Protein 7YA7 (pdb70)

Solvent-accessible surface area: 21452 Å² total; per-residue (Å²): 106,59,134,131,28,38,154,39,0,38,96,20,49,148,97,32,66,141,47,14,86,14,79,76,0,30,65,96,0,68,87,6,18,82,92,155,81,59,82,2,64,0,18,118,13,69,0,84,66,16,11,76,10,0,51,62,0,40,27,0,15,0,67,94,7,61,0,45,109,19,27,128,20,6,91,116,0,85,19,2,27,0,13,102,12,63,0,86,51,19,28,87,22,16,164,40,0,60,21,1,3,0,0,37,11,79,0,79,118,12,31,188,21,15,126,80,0,30,17,0,22,0,40,68,10,96,0,105,76,12,25,137,18,9,70,74,0,46,4,0,10,0,22,27,12,119,0,69,54,15,16,96,23,16,109,126,0,8,2,3,17,0,6,76,7,111,0,110,135,15,34,110,10,23,145,27,1,21,34,0,19,0,48,70,6,72,0,65,67,19,11,120,6,1,27,152,4,35,84,31,6,35,0,29,2,34,54,19,78,26,44,42,122,8,39,158,55,8,79,139,75,34,108,21,144,126,49,76,6,0,191,18,92,99,172,45,62,136,41,0,29,77,20,57,148,111,29,56,144,57,10,72,17,78,46,0,33,42,35,0,24,5,1,36,51,43,103,23,39,57,3,22,0,7,81,7,65,0,97,65,17,12,71,7,0,51,21,0,38,31,0,15,0,51,81,7,76,0,59,108,18,24,117,20,9,92,92,0,93,28,1,39,0,26,97,4,61,0,78,49,19,25,89,21,16,120,55,0,67,50,1,9,0,0,41,12,71,0,76,90,11,25,183,23,12,100,72,0,29,36,0,77,0,46,68,13,76,0,88,72,15,25,140,9,8,82,65,0,82,19,0,25,0,27,26,8,126,0,89,54,13,23,95,20,18,113,103,0,67,0,0,16,0,6,76,3,111,0,123,148,12,32,110,11,19,147,41,2,58,86,0,30,0,50,72,5,69,0,65,83,49,12,121,9,7,115,140,4,32,127,123,0,55,0,32,6,54,55,12,75,26,46,39,126,24,127,192,120,126,31,16,123,68,110

Secondary structure (DSSP, 8-state):
-HHHHHHHHHHHHTSS-TTS-HHHHHHHHHHHHHTT-SEEE-TTS--S---SPPTT-SEEE--SS--S--PPPPTT--EEE--SS--S--PPPPTT--EEE--SS--SSPPPPPTT--EEE--SS--S--PPPPTT--EEE-TTS--S--PPPPTT--EEE--SS----PPPPPTT--EEE--SS--SS--GGGGGS-TT-EEE-TTS---HHHHHHHHHHHTSTT--S-EEE-/-HHHHHHHHHHT--TTS-HHHHHHHHHHHHHHT-SEEE-TTS--S---PPPTT-SEEE--SS--SS--PPPTT--EEE--SS--S---PPPTT--EEE--SS--SSPPPPPTT--EEE--SS--S--PPPPTT--EEE--SS--S---PPPTT--EEE--SS----PPPPPTT--EEE--SS--SS--GGGGGS-TT-EEE-TTS---HHHHH----EE-

Sequence (454 aa):
CNEFYLKTWSEWEKNGTPGEQRNIAFNRLKICLQNQEAELNLSELDLKTLPDLPPQITTLEIRKNLLTHLPDLPPMLKVIHAQFNQLESLPALPETLEELNAGDNKIKELPFLPENLTHLRVHNNRLHILPLLPPELKLLVVSGNRLDSIPPFPDKLEGLALANNFIEQLPELPFSMNRAVLMNNNLTTLPESVLRLAQNAFVNVAGNPLSGHTMRTLQQITTGPDYSGPRIFFFYLKTWSEWEKNGTPGEQRNIAFNRLKICLQNQEAELNLSELDLKTLPDLPPQITTLEIRKNLLTHLPDLPPMLKVIHAQFNQLESLPALPETLEELNAGDNKIKELPFLPENLTHLRVHNNRLHILPLLPPELKLLVVSGNRLDSIPPFPDKLEGLALANNFIEQLPELPFSMNRAVLMNNNLTTLPESVLRLAQNAFVNVAGNPLSGHTMRTSGPRIF

Organism: Shigella flexneri (NCBI:txid623)

Radius of gyration: 28.4 Å; Cα contacts (8 Å, |Δi|>4): 1185; chains: 2; bounding box: 48×97×49 Å

GO terms:
  GO:0061630 ubiquitin protein ligase activity (F, IDA)
  GO:0090729 toxin activity (F, IDA)
  GO:0085034 symbiont-mediated suppression of host NF-kappaB cascade (P, IDA)

InterPro domains:
  IPR001611 Leucine-rich repeat [PS51450] (132-153)
  IPR001611 Leucine-rich repeat [PS51450] (192-213)
  IPR029487 Novel E3 ligase domain [PF14496] (293-502)
  IPR029487 Novel E3 ligase domain [PS52053] (284-575)
  IPR032674 LRR-containing bacterial E3 ligase, N-terminal [PF12468] (7-63)
  IPR032675 Leucine-rich repeat domain superfamily [G3DSA:3.80.10.10] (35-275)
  IPR051071 Leucine-rich repeat-containing bacterial E3 ubiquitin ligases [PTHR47114] (41-514)

Foldseek 3Di:
DLVVVLVQLVVVLPPDDPQQQSVVQSVQQSCCLVVVHQEGAPDPRQDAADDDHRQRHQEYHHDQHAYQEHDDDRQQHAYYAHANYAHAAYDDDHLNYAEDAHAHYAYAAYDADHQRHAYDAHAQYAYQAYHDDHANHAYDHHAHYAYQDYHDDHAQHQEEAHEHYAHAADDADHQNHQEHHAEQYAYQAYDPNQQVHAAAGHAEHYNYNHDPVRVVVVCVQVVDPPRGGYDHHD/DVLVQLVVVLVVDDPQFQSVVQSVQQVCCQVVVPAEGACDPRQDAADTDHRQRHQEYHHDQHAYQEYDDDRQNHAYYAHANYAHAEYDDDHQNYAEYAHAHYAHAAYDADHQNYAYDHHAQYAHAEYHDDHQNHAYDHHANYAYQDYDADHAQHAEAAHHPYAHAADHADHQNHQEAHHAQYAYQAYDPNQFVHAQNGEHEHHNYNHDPVRVVPPGYHYD

B-factor: mean 18.65, std 9.43, range [5.43, 67.53]

Structure (mmCIF, N/CA/C/O backbone):
data_7YA7
#
_entry.id   7YA7
#
_cell.length_a   33.467
_cell.length_b   68.039
_cell.length_c   100.260
_cell.angle_alpha   90.00
_cell.angle_beta   100.72
_cell.angle_gamma   90.00
#
_symmetry.space_group_name_H-M   'P 1 21 1'
#
loop_
_entity.id
_entity.type
_entity.pdbx_description
1 polymer 'RING-type E3 ubiquitin transferase'
2 water water
#
loop_
_atom_site.group_PDB
_atom_site.id
_atom_site.type_symbol
_atom_site.label_atom_id
_atom_site.label_alt_id
_atom_site.label_comp_id
_atom_site.label_asym_id
_atom_site.label_entity_id
_atom_site.label_seq_id
_atom_site.pdbx_PDB_ins_code
_atom_site.Cartn_x
_atom_site.Cartn_y
_atom_site.Cartn_z
_atom_site.occupancy
_atom_site.B_iso_or_equiv
_atom_site.auth_seq_id
_atom_site.auth_comp_id
_atom_site.auth_asym_id
_atom_site.auth_atom_id
_atom_site.pdbx_PDB_model_num
ATOM 1 N N . CYS A 1 6 ? 9.359 -31.472 32.080 1.00 30.00 44 CYS A N 1
ATOM 2 C CA . CYS A 1 6 ? 8.933 -30.048 32.126 1.00 27.70 44 CYS A CA 1
ATOM 3 C C . CYS A 1 6 ? 7.960 -29.695 30.996 1.00 27.13 44 CYS A C 1
ATOM 4 O O . CYS A 1 6 ? 6.929 -29.041 31.211 1.00 26.72 44 CYS A O 1
ATOM 7 N N . ASN A 1 7 ? 8.301 -30.059 29.773 1.00 29.39 45 ASN A N 1
ATOM 8 C CA . ASN A 1 7 ? 7.440 -29.708 28.686 1.00 29.41 45 ASN A CA 1
ATOM 9 C C . ASN A 1 7 ? 6.118 -30.404 28.858 1.00 32.07 45 ASN A C 1
ATOM 10 O O . ASN A 1 7 ? 5.078 -29.762 28.626 1.00 29.71 45 ASN A O 1
ATOM 15 N N . GLU A 1 8 ? 6.093 -31.686 29.267 1.00 29.96 46 GLU A N 1
ATOM 16 C CA . GLU A 1 8 ? 4.813 -32.352 29.400 1.00 26.76 46 GLU A CA 1
ATOM 17 C C . GLU A 1 8 ? 3.923 -31.745 30.445 1.00 22.83 46 GLU A C 1
ATOM 18 O O . GLU A 1 8 ? 2.709 -31.658 30.253 1.00 22.79 46 GLU A O 1
ATOM 24 N N . PHE A 1 9 ? 4.490 -31.363 31.569 1.00 22.40 47 PHE A N 1
ATOM 25 C CA . PHE A 1 9 ? 3.710 -30.744 32.614 1.00 21.85 47 PHE A CA 1
ATOM 26 C C . PHE A 1 9 ? 2.994 -29.445 32.136 1.00 19.04 47 PHE A C 1
ATOM 27 O O . PHE A 1 9 ? 1.848 -29.243 32.379 1.00 17.25 47 PHE A O 1
ATOM 35 N N . TYR A 1 10 ? 3.771 -28.572 31.549 1.00 19.87 48 TYR A N 1
ATOM 36 C CA . TYR A 1 10 ? 3.181 -27.309 31.037 1.00 19.13 48 TYR A CA 1
ATOM 37 C C . TYR A 1 10 ? 2.204 -27.606 29.929 1.00 20.43 48 TYR A C 1
ATOM 38 O O . TYR A 1 10 ? 1.084 -27.031 29.831 1.00 16.75 48 TYR A O 1
ATOM 47 N N . LEU A 1 11 ? 2.553 -28.504 29.014 1.00 20.56 49 LEU A N 1
ATOM 48 C CA . LEU A 1 11 ? 1.694 -28.732 27.856 1.00 20.43 49 LEU A CA 1
ATOM 49 C C . LEU A 1 11 ? 0.319 -29.303 28.328 1.00 18.96 49 LEU A C 1
ATOM 50 O O . LEU A 1 11 ? -0.718 -28.931 27.753 1.00 20.33 49 LEU A O 1
ATOM 55 N N . LYS A 1 12 ? 0.234 -30.156 29.350 1.00 18.10 50 LYS A N 1
ATOM 56 C CA . LYS A 1 12 ? -0.987 -30.695 29.867 1.00 18.23 50 LYS A CA 1
ATOM 57 C C . LYS A 1 12 ? -1.895 -29.575 30.379 1.00 17.34 50 LYS A C 1
ATOM 58 O O . LYS A 1 12 ? -3.072 -29.502 29.961 1.00 20.18 50 LYS A O 1
ATOM 64 N N . THR A 1 13 ? -1.348 -28.724 31.247 1.00 17.44 51 THR A N 1
ATOM 65 C CA . THR A 1 13 ? -2.205 -27.652 31.851 1.00 18.52 51 THR A CA 1
ATOM 66 C C . THR A 1 13 ? -2.616 -26.613 30.745 1.00 14.96 51 THR A C 1
ATOM 67 O O . THR A 1 13 ? -3.749 -26.171 30.708 1.00 15.62 51 THR A O 1
ATOM 71 N N . TRP A 1 14 ? -1.723 -26.346 29.816 1.00 14.49 52 TRP A N 1
ATOM 72 C CA . TRP A 1 14 ? -2.077 -25.442 28.725 1.00 12.54 52 TRP A CA 1
ATOM 73 C C . TRP A 1 14 ? -3.135 -25.961 27.825 1.00 13.60 52 TRP A C 1
ATOM 74 O O . TRP A 1 14 ? -3.969 -25.228 27.299 1.00 14.03 52 TRP A O 1
ATOM 85 N N . SER A 1 15 ? -3.126 -27.284 27.584 1.00 16.48 53 SER A N 1
ATOM 86 C CA . SER A 1 15 ? -4.109 -27.966 26.778 1.00 16.51 53 SER A CA 1
ATOM 87 C C . SER A 1 15 ? -5.482 -27.895 27.361 1.00 15.96 53 SER A C 1
ATOM 88 O O . SER A 1 15 ? -6.508 -27.717 26.610 1.00 18.44 53 SER A O 1
ATOM 91 N N . GLU A 1 16 ? -5.555 -28.099 28.692 1.00 16.98 54 GLU A N 1
ATOM 92 C CA . GLU A 1 16 ? -6.790 -27.956 29.397 1.00 17.74 54 GLU A CA 1
ATOM 93 C C . GLU A 1 16 ? -7.312 -26.514 29.344 1.00 16.11 54 GLU A C 1
ATOM 94 O O . GLU A 1 16 ? -8.478 -26.242 29.002 1.00 16.84 54 GLU A O 1
ATOM 100 N N . TRP A 1 17 ? -6.421 -25.571 29.585 1.00 14.60 55 TRP A N 1
ATOM 101 C CA . TRP A 1 17 ? -6.803 -24.121 29.653 1.00 12.67 55 TRP A CA 1
ATOM 102 C C . TRP A 1 17 ? -7.324 -23.679 28.292 1.00 14.00 55 TRP A C 1
ATOM 103 O O . TRP A 1 17 ? -8.290 -22.944 28.185 1.00 14.10 55 TRP A O 1
ATOM 114 N N . GLU A 1 18 ? -6.732 -24.193 27.195 1.00 13.94 56 GLU A N 1
ATOM 115 C CA . GLU A 1 18 ? -7.076 -23.906 25.823 1.00 15.91 56 GLU A CA 1
ATOM 116 C C . GLU A 1 18 ? -8.532 -24.155 25.461 1.00 18.04 56 GLU A C 1
ATOM 117 O O . GLU A 1 18 ? -9.091 -23.474 24.578 1.00 17.85 56 GLU A O 1
ATOM 123 N N . LYS A 1 19 ? -9.090 -25.145 26.149 1.00 19.61 57 LYS A N 1
ATOM 124 C CA . LYS A 1 19 ? -10.484 -25.575 25.896 1.00 23.54 57 LYS A CA 1
ATOM 125 C C . LYS A 1 19 ? -11.533 -24.753 26.654 1.00 22.62 57 LYS A C 1
ATOM 126 O O . LYS A 1 19 ? -12.731 -24.854 26.339 1.00 25.78 57 LYS A O 1
ATOM 132 N N . ASN A 1 20 ? -11.147 -23.919 27.613 1.00 21.82 58 ASN A N 1
ATOM 133 C CA . ASN A 1 20 ? -12.065 -23.383 28.591 1.00 19.50 58 ASN A CA 1
ATOM 134 C C . ASN A 1 20 ? -12.417 -21.903 28.386 1.00 18.15 58 ASN A C 1
ATOM 135 O O . ASN A 1 20 ? -12.841 -21.295 29.317 1.00 22.53 58 ASN A O 1
ATOM 140 N N . GLY A 1 21 ? -12.157 -21.302 27.240 1.00 18.57 59 GLY A N 1
ATOM 141 C CA . GLY A 1 21 ? -12.523 -19.860 27.060 1.00 17.61 59 GLY A CA 1
ATOM 142 C C . GLY A 1 21 ? -13.840 -19.635 26.236 1.00 15.48 59 GLY A C 1
ATOM 143 O O . GLY A 1 21 ? -14.480 -20.607 25.716 1.00 20.90 59 GLY A O 1
ATOM 144 N N . THR A 1 22 ? -14.268 -18.416 26.164 1.00 13.86 60 THR A N 1
ATOM 145 C CA . THR A 1 22 ? -15.385 -17.967 25.355 1.00 14.41 60 THR A CA 1
ATOM 146 C C . THR A 1 22 ? -14.836 -17.895 23.911 1.00 15.05 60 THR A C 1
ATOM 147 O O . THR A 1 22 ? -13.557 -17.758 23.683 1.00 13.54 60 THR A O 1
ATOM 151 N N . PRO A 1 23 ? -15.682 -17.875 22.868 1.00 13.85 61 PRO A N 1
ATOM 152 C CA . PRO A 1 23 ? -15.264 -17.909 21.495 1.00 15.91 61 PRO A CA 1
ATOM 153 C C . PRO A 1 23 ? -14.228 -16.924 20.976 1.00 17.24 61 PRO A C 1
ATOM 154 O O . PRO A 1 23 ? -13.429 -17.275 20.150 1.00 18.99 61 PRO A O 1
ATOM 158 N N . GLY A 1 24 ? -14.317 -15.710 21.426 1.00 14.01 62 GLY A N 1
ATOM 159 C CA . GLY A 1 24 ? -13.432 -14.606 21.084 1.00 15.20 62 GLY A CA 1
ATOM 160 C C . GLY A 1 24 ? -12.031 -14.608 21.715 1.00 13.05 62 GLY A C 1
ATOM 161 O O . GLY A 1 24 ? -11.212 -13.798 21.314 1.00 15.43 62 GLY A O 1
ATOM 162 N N . GLU A 1 25 ? -11.842 -15.446 22.731 1.00 10.84 63 GLU A N 1
ATOM 163 C CA . GLU A 1 25 ? -10.548 -15.493 23.362 1.00 10.37 63 GLU A CA 1
ATOM 164 C C . GLU A 1 25 ? -9.707 -16.380 22.401 1.00 11.94 63 GLU A C 1
ATOM 165 O O . GLU A 1 25 ? -10.034 -17.551 22.108 1.00 11.70 63 GLU A O 1
ATOM 171 N N . GLN A 1 26 ? -8.496 -15.891 22.054 1.00 9.56 64 GLN A N 1
ATOM 172 C CA . GLN A 1 26 ? -7.598 -16.579 21.137 1.00 9.94 64 GLN A CA 1
ATOM 173 C C . GLN A 1 26 ? -6.730 -17.566 21.838 1.00 8.92 64 GLN A C 1
ATOM 174 O O . GLN A 1 26 ? -5.483 -17.447 21.787 1.00 9.82 64 GLN A O 1
ATOM 180 N N . ARG A 1 27 ? -7.302 -18.537 22.510 1.00 9.89 65 ARG A N 1
ATOM 181 C CA . ARG A 1 27 ? -6.610 -19.483 23.303 1.00 10.41 65 ARG A CA 1
ATOM 182 C C . ARG A 1 27 ? -5.732 -20.454 22.519 1.00 11.49 65 ARG A C 1
ATOM 183 O O . ARG A 1 27 ? -4.678 -20.910 23.004 1.00 11.51 65 ARG A O 1
ATOM 191 N N . ASN A 1 28 ? -6.193 -20.831 21.316 1.00 13.19 66 ASN A N 1
ATOM 192 C CA . ASN A 1 28 ? -5.377 -21.743 20.579 1.00 12.88 66 ASN A CA 1
ATOM 193 C C . ASN A 1 28 ? -4.074 -21.060 20.096 1.00 13.51 66 ASN A C 1
ATOM 194 O O . ASN A 1 28 ? -2.927 -21.642 20.213 1.00 14.88 66 ASN A O 1
ATOM 199 N N . ILE A 1 29 ? -4.210 -19.848 19.646 1.00 12.41 67 ILE A N 1
ATOM 200 C CA . ILE A 1 29 ? -3.045 -19.036 19.279 1.00 12.92 67 ILE A CA 1
ATOM 201 C C . ILE A 1 29 ? -2.146 -18.934 20.513 1.00 12.79 67 ILE A C 1
ATOM 202 O O . ILE A 1 29 ? -0.916 -19.099 20.443 1.00 12.59 67 ILE A O 1
ATOM 207 N N . ALA A 1 30 ? -2.718 -18.621 21.684 1.00 11.00 68 ALA A N 1
ATOM 208 C CA . ALA A 1 30 ? -1.902 -18.518 22.844 1.00 10.31 68 ALA A CA 1
ATOM 209 C C . ALA A 1 30 ? -1.166 -19.786 23.170 1.00 9.69 68 ALA A C 1
ATOM 210 O O . ALA A 1 30 ? -0.023 -19.755 23.585 1.00 11.09 68 ALA A O 1
ATOM 212 N N . PHE A 1 31 ? -1.827 -20.929 23.079 1.00 11.16 69 PHE A N 1
ATOM 213 C CA . PHE A 1 31 ? -1.268 -22.231 23.376 1.00 11.38 69 PHE A CA 1
ATOM 214 C C . PHE A 1 31 ? -0.022 -22.423 22.511 1.00 10.29 69 PHE A C 1
ATOM 215 O O . PHE A 1 31 ? 1.005 -22.855 22.996 1.00 12.73 69 PHE A O 1
ATOM 223 N N . ASN A 1 32 ? -0.170 -22.133 21.273 1.00 11.06 70 ASN A N 1
ATOM 224 C CA . ASN A 1 32 ? 0.956 -22.328 20.323 1.00 11.95 70 ASN A CA 1
ATOM 225 C C . ASN A 1 32 ? 2.080 -21.401 20.672 1.00 12.45 70 ASN A C 1
ATOM 226 O O . ASN A 1 32 ? 3.291 -21.827 20.650 1.00 14.58 70 ASN A O 1
ATOM 231 N N . ARG A 1 33 ? 1.842 -20.149 21.111 1.00 11.08 71 ARG A N 1
ATOM 232 C CA . ARG A 1 33 ? 2.918 -19.269 21.530 1.00 11.74 71 ARG A CA 1
ATOM 233 C C . ARG A 1 33 ? 3.536 -19.734 22.790 1.00 10.51 71 ARG A C 1
ATOM 234 O O . ARG A 1 33 ? 4.761 -19.600 22.947 1.00 12.27 71 ARG A O 1
ATOM 242 N N . LEU A 1 34 ? 2.784 -20.232 23.750 1.00 10.53 72 LEU A N 1
ATOM 243 C CA . LEU A 1 34 ? 3.318 -20.763 24.982 1.00 10.52 72 LEU A CA 1
ATOM 244 C C . LEU A 1 34 ? 4.301 -21.923 24.634 1.00 10.85 72 LEU A C 1
ATOM 245 O O . LEU A 1 34 ? 5.383 -21.978 25.244 1.00 11.93 72 LEU A O 1
ATOM 250 N N . LYS A 1 35 ? 3.789 -22.856 23.829 1.00 12.01 73 LYS A N 1
ATOM 251 C CA . LYS A 1 35 ? 4.598 -24.026 23.480 1.00 14.24 73 LYS A CA 1
ATOM 252 C C . LYS A 1 35 ? 5.916 -23.534 22.860 1.00 12.44 73 LYS A C 1
ATOM 253 O O . LYS A 1 35 ? 6.967 -24.144 23.280 1.00 15.03 73 LYS A O 1
ATOM 259 N N . ILE A 1 36 ? 5.892 -22.707 21.883 1.00 12.33 74 ILE A N 1
ATOM 260 C CA . ILE A 1 36 ? 7.134 -22.242 21.212 1.00 13.39 74 ILE A CA 1
ATOM 261 C C . ILE A 1 36 ? 8.047 -21.575 22.226 1.00 14.67 74 ILE A C 1
ATOM 262 O O . ILE A 1 36 ? 9.270 -21.716 22.200 1.00 14.36 74 ILE A O 1
ATOM 267 N N . CYS A 1 37 ? 7.535 -20.661 23.074 1.00 13.16 75 CYS A N 1
ATOM 268 C CA . CYS A 1 37 ? 8.339 -19.991 24.085 1.00 13.56 75 CYS A CA 1
ATOM 269 C C . CYS A 1 37 ? 9.064 -20.945 24.988 1.00 12.59 75 CYS A C 1
ATOM 270 O O . CYS A 1 37 ? 10.288 -20.815 25.193 1.00 13.67 75 CYS A O 1
ATOM 273 N N . LEU A 1 38 ? 8.398 -21.922 25.535 1.00 13.73 76 LEU A N 1
ATOM 274 C CA . LEU A 1 38 ? 8.941 -22.918 26.418 1.00 14.84 76 LEU A CA 1
ATOM 275 C C . LEU A 1 38 ? 9.973 -23.797 25.622 1.00 14.75 76 LEU A C 1
ATOM 276 O O . LEU A 1 38 ? 11.105 -23.938 26.066 1.00 16.86 76 LEU A O 1
ATOM 281 N N . GLN A 1 39 ? 9.629 -24.196 24.436 1.00 15.99 77 GLN A N 1
ATOM 282 C CA . GLN A 1 39 ? 10.532 -25.122 23.742 1.00 20.33 77 GLN A CA 1
ATOM 283 C C . GLN A 1 39 ? 11.787 -24.416 23.336 1.00 17.84 77 GLN A C 1
ATOM 284 O O . GLN A 1 39 ? 12.840 -25.070 23.334 1.00 21.38 77 GLN A O 1
ATOM 290 N N . ASN A 1 40 ? 11.712 -23.155 22.915 1.00 15.29 78 ASN A N 1
ATOM 291 C CA . ASN A 1 40 ? 12.885 -22.405 22.411 1.00 15.95 78 ASN A CA 1
ATOM 292 C C . ASN A 1 40 ? 13.645 -21.688 23.575 1.00 16.19 78 ASN A C 1
ATOM 293 O O . ASN A 1 40 ? 14.628 -20.990 23.317 1.00 16.36 78 ASN A O 1
ATOM 298 N N . GLN A 1 41 ? 13.177 -21.884 24.804 1.00 15.21 79 GLN A N 1
ATOM 299 C CA . GLN A 1 41 ? 13.794 -21.270 26.028 1.00 17.26 79 GLN A CA 1
ATOM 300 C C . GLN A 1 41 ? 13.889 -19.775 25.884 1.00 15.44 79 GLN A C 1
ATOM 301 O O . GLN A 1 41 ? 14.927 -19.119 26.174 1.00 16.44 79 GLN A O 1
ATOM 307 N N . GLU A 1 42 ? 12.839 -19.149 25.430 1.00 12.76 80 GLU A N 1
ATOM 308 C CA . GLU A 1 42 ? 12.845 -17.775 25.078 1.00 11.79 80 GLU A CA 1
ATOM 309 C C . GLU A 1 42 ? 12.714 -16.894 26.399 1.00 11.89 80 GLU A C 1
ATOM 310 O O . GLU A 1 42 ? 12.091 -17.289 27.375 1.00 15.50 80 GLU A O 1
ATOM 316 N N . ALA A 1 43 ? 13.331 -15.753 26.304 1.00 12.03 81 ALA A N 1
ATOM 317 C CA . ALA A 1 43 ? 13.215 -14.704 27.385 1.00 11.91 81 ALA A CA 1
ATOM 318 C C . ALA A 1 43 ? 11.908 -14.037 27.393 1.00 11.82 81 ALA A C 1
ATOM 319 O O . ALA A 1 43 ? 11.519 -13.589 28.529 1.00 12.91 81 ALA A O 1
ATOM 321 N N . GLU A 1 44 ? 11.191 -13.940 26.318 1.00 11.03 82 GLU A N 1
ATOM 322 C CA . GLU A 1 44 ? 9.948 -13.197 26.259 1.00 12.63 82 GLU A CA 1
ATOM 323 C C . GLU A 1 44 ? 8.806 -14.036 25.828 1.00 11.89 82 GLU A C 1
ATOM 324 O O . GLU A 1 44 ? 8.914 -14.971 24.990 1.00 12.31 82 GLU A O 1
ATOM 330 N N . LEU A 1 45 ? 7.672 -13.839 26.461 1.00 10.47 83 LEU A N 1
ATOM 331 C CA . LEU A 1 45 ? 6.369 -14.449 26.114 1.00 9.45 83 LEU A CA 1
ATOM 332 C C . LEU A 1 45 ? 5.465 -13.312 25.681 1.00 8.77 83 LEU A C 1
ATOM 333 O O . LEU A 1 45 ? 5.269 -12.398 26.512 1.00 10.47 83 LEU A O 1
ATOM 338 N N . ASN A 1 46 ? 4.921 -13.278 24.476 1.00 8.36 84 ASN A N 1
ATOM 339 C CA . ASN A 1 46 ? 4.071 -12.320 23.942 1.00 9.24 84 ASN A CA 1
ATOM 340 C C . ASN A 1 46 ? 2.689 -12.891 23.705 1.00 9.31 84 ASN A C 1
ATOM 341 O O . ASN A 1 46 ? 2.453 -13.598 22.690 1.00 11.03 84 ASN A O 1
ATOM 346 N N . LEU A 1 47 ? 1.712 -12.628 24.638 1.00 8.79 85 LEU A N 1
ATOM 347 C CA . LEU A 1 47 ? 0.316 -12.987 24.489 1.00 8.42 85 LEU A CA 1
ATOM 348 C C . LEU A 1 47 ? -0.541 -11.709 24.327 1.00 8.48 85 LEU A C 1
ATOM 349 O O . LEU A 1 47 ? -1.775 -11.776 24.594 1.00 9.90 85 LEU A O 1
ATOM 354 N N . SER A 1 48 ? 0.000 -10.626 23.864 1.00 8.70 86 SER A N 1
ATOM 355 C CA . SER A 1 48 ? -0.737 -9.350 23.743 1.00 10.40 86 SER A CA 1
ATOM 356 C C . SER A 1 48 ? -1.850 -9.469 22.742 1.00 9.94 86 SER A C 1
ATOM 357 O O . SER A 1 48 ? -1.719 -10.191 21.737 1.00 10.23 86 SER A O 1
ATOM 360 N N . GLU A 1 49 ? -2.950 -8.777 22.945 1.00 8.50 87 GLU A N 1
ATOM 361 C CA . GLU A 1 49 ? -3.964 -8.581 21.934 1.00 9.92 87 GLU A CA 1
ATOM 362 C C . GLU A 1 49 ? -4.651 -9.836 21.552 1.00 9.60 87 GLU A C 1
ATOM 363 O O . GLU A 1 49 ? -5.117 -9.960 20.360 1.00 14.74 87 GLU A O 1
ATOM 369 N N . LEU A 1 50 ? -4.846 -10.786 22.445 1.00 8.74 88 LEU A N 1
ATOM 370 C CA . LEU A 1 50 ? -5.496 -12.048 22.177 1.00 9.57 88 LEU A CA 1
ATOM 371 C C . LEU A 1 50 ? -6.889 -12.199 22.803 1.00 9.85 88 LEU A C 1
ATOM 372 O O . LEU A 1 50 ? -7.475 -13.284 22.803 1.00 10.59 88 LEU A O 1
ATOM 377 N N . ASP A 1 51 ? -7.338 -11.099 23.425 1.00 9.80 89 ASP A N 1
ATOM 378 C CA . ASP A 1 51 ? -8.639 -11.096 24.085 1.00 11.60 89 ASP A CA 1
ATOM 379 C C . ASP A 1 51 ? -8.775 -12.158 25.149 1.00 10.27 89 ASP A C 1
ATOM 380 O O . ASP A 1 51 ? -9.900 -12.700 25.390 1.00 12.53 89 ASP A O 1
ATOM 385 N N . LEU A 1 52 ? -7.725 -12.459 25.881 1.00 8.12 90 LEU A N 1
ATOM 386 C CA . LEU A 1 52 ? -7.703 -13.479 26.865 1.00 8.12 90 LEU A CA 1
ATOM 387 C C . LEU A 1 52 ? -8.357 -13.026 28.175 1.00 8.64 90 LEU A C 1
ATOM 388 O O . LEU A 1 52 ? -8.070 -11.935 28.702 1.00 9.82 90 LEU A O 1
ATOM 393 N N . LYS A 1 53 ? -9.165 -13.855 28.790 1.00 8.81 91 LYS A N 1
ATOM 394 C CA . LYS A 1 53 ? -9.848 -13.568 30.035 1.00 9.12 91 LYS A CA 1
ATOM 395 C C . LYS A 1 53 ? -9.140 -14.170 31.215 1.00 10.55 91 LYS A C 1
ATOM 396 O O . LYS A 1 53 ? -9.353 -13.745 32.388 1.00 10.61 91 LYS A O 1
ATOM 402 N N . THR A 1 54 ? -8.322 -15.216 31.064 1.00 9.80 92 THR A N 1
ATOM 403 C CA . THR A 1 54 ? -7.485 -15.730 32.106 1.00 10.06 92 THR A CA 1
ATOM 404 C C . THR A 1 54 ? -6.175 -16.187 31.423 1.00 9.58 92 THR A C 1
ATOM 405 O O . THR A 1 54 ? -6.095 -16.353 30.218 1.00 10.21 92 THR A O 1
ATOM 409 N N . LEU A 1 55 ? -5.149 -16.365 32.239 1.00 9.69 93 LEU A N 1
ATOM 410 C CA . LEU A 1 55 ? -3.872 -16.989 31.832 1.00 9.75 93 LEU A CA 1
ATOM 411 C C . LEU A 1 55 ? -3.670 -18.249 32.626 1.00 10.42 93 LEU A C 1
ATOM 412 O O . LEU A 1 55 ? -4.042 -18.308 33.818 1.00 12.78 93 LEU A O 1
ATOM 417 N N . PRO A 1 56 ? -3.022 -19.281 32.008 1.00 9.92 94 PRO A N 1
ATOM 418 C CA . PRO A 1 56 ? -2.579 -20.376 32.833 1.00 11.00 94 PRO A CA 1
ATOM 419 C C . PRO A 1 56 ? -1.244 -20.155 33.448 1.00 12.52 94 PRO A C 1
ATOM 420 O O . PRO A 1 56 ? -0.658 -19.050 33.343 1.00 11.49 94 PRO A O 1
ATOM 424 N N . ASP A 1 57 ? -0.688 -21.165 34.145 1.00 14.58 95 ASP A N 1
ATOM 425 C CA . ASP A 1 57 ? 0.699 -21.092 34.676 1.00 15.15 95 ASP A CA 1
ATOM 426 C C . ASP A 1 57 ? 1.691 -20.741 33.578 1.00 12.43 95 ASP A C 1
ATOM 427 O O . ASP A 1 57 ? 1.596 -21.189 32.454 1.00 13.39 95 ASP A O 1
ATOM 432 N N . LEU A 1 58 ? 2.613 -19.811 33.891 1.00 12.13 96 LEU A N 1
ATOM 433 C CA . LEU A 1 58 ? 3.474 -19.229 32.871 1.00 13.30 96 LEU A CA 1
ATOM 434 C C . LEU A 1 58 ? 4.832 -19.971 32.654 1.00 13.76 96 LEU A C 1
ATOM 435 O O . LEU A 1 58 ? 5.273 -20.626 33.590 1.00 16.30 96 LEU A O 1
ATOM 440 N N . PRO A 1 59 ? 5.424 -19.944 31.430 1.00 13.91 97 PRO A N 1
ATOM 441 C CA . PRO A 1 59 ? 6.763 -20.573 31.281 1.00 15.05 97 PRO A CA 1
ATOM 442 C C . PRO A 1 59 ? 7.752 -19.962 32.310 1.00 15.91 97 PRO A C 1
ATOM 443 O O . PRO A 1 59 ? 7.835 -18.727 32.522 1.00 16.04 97 PRO A O 1
ATOM 447 N N . PRO A 1 60 ? 8.481 -20.821 33.019 1.00 15.03 98 PRO A N 1
ATOM 448 C CA . PRO A 1 60 ? 9.185 -20.412 34.155 1.00 17.05 98 PRO A CA 1
ATOM 449 C C . PRO A 1 60 ? 10.467 -19.543 33.898 1.00 12.43 98 PRO A C 1
ATOM 450 O O . PRO A 1 60 ? 10.883 -18.827 34.847 1.00 15.49 98 PRO A O 1
ATOM 454 N N . GLN A 1 61 ? 10.969 -19.592 32.685 1.00 11.09 99 GLN A N 1
ATOM 455 C CA . GLN A 1 61 ? 12.232 -19.017 32.359 1.00 12.05 99 GLN A CA 1
ATOM 456 C C . GLN A 1 61 ? 12.156 -17.578 31.918 1.00 11.71 99 GLN A C 1
ATOM 457 O O . GLN A 1 61 ? 13.156 -16.910 31.726 1.00 13.08 99 GLN A O 1
ATOM 463 N N . ILE A 1 62 ? 10.938 -17.082 31.679 1.00 10.94 100 ILE A N 1
ATOM 464 C CA . ILE A 1 62 ? 10.856 -15.795 30.963 1.00 10.47 100 ILE A CA 1
ATOM 465 C C . ILE A 1 62 ? 11.288 -14.619 31.848 1.00 8.71 100 ILE A C 1
ATOM 466 O O . ILE A 1 62 ? 11.105 -14.651 33.096 1.00 10.74 100 ILE A O 1
ATOM 471 N N . THR A 1 63 ? 11.895 -13.648 31.230 1.00 9.11 101 THR A N 1
ATOM 472 C CA . THR A 1 63 ? 12.190 -12.395 31.851 1.00 10.32 101 THR A CA 1
ATOM 473 C C . THR A 1 63 ? 11.333 -11.223 31.362 1.00 9.64 101 THR A C 1
ATOM 474 O O . THR A 1 63 ? 11.368 -10.175 32.070 1.00 10.02 101 THR A O 1
ATOM 478 N N . THR A 1 64 ? 10.621 -11.328 30.262 1.00 8.21 102 THR A N 1
ATOM 479 C CA . THR A 1 64 ? 9.669 -10.356 29.779 1.00 8.84 102 THR A CA 1
ATOM 480 C C . THR A 1 64 ? 8.361 -11.028 29.575 1.00 8.46 102 THR A C 1
ATOM 481 O O . THR A 1 64 ? 8.268 -12.031 28.857 1.00 8.26 102 THR A O 1
ATOM 485 N N . LEU A 1 65 ? 7.305 -10.445 30.171 1.00 7.85 103 LEU A N 1
ATOM 486 C CA . LEU A 1 65 ? 5.895 -10.952 30.025 1.00 7.74 103 LEU A CA 1
ATOM 487 C C . LEU A 1 65 ? 5.140 -9.824 29.288 1.00 7.31 103 LEU A C 1
ATOM 488 O O . LEU A 1 65 ? 4.859 -8.782 29.929 1.00 8.36 103 LEU A O 1
ATOM 493 N N . GLU A 1 66 ? 4.697 -10.038 28.069 1.00 7.42 104 GLU A N 1
ATOM 494 C CA . GLU A 1 66 ? 3.979 -9.105 27.259 1.00 7.76 104 GLU A CA 1
ATOM 495 C C . GLU A 1 66 ? 2.541 -9.581 27.093 1.00 7.60 104 GLU A C 1
ATOM 496 O O . GLU A 1 66 ? 2.271 -10.528 26.373 1.00 8.82 104 GLU A O 1
ATOM 502 N N . ILE A 1 67 ? 1.594 -9.007 27.853 1.00 7.67 105 ILE A N 1
ATOM 503 C CA . ILE A 1 67 ? 0.202 -9.440 27.945 1.00 7.38 105 ILE A CA 1
ATOM 504 C C . ILE A 1 67 ? -0.742 -8.241 27.899 1.00 7.45 105 ILE A C 1
ATOM 505 O O . ILE A 1 67 ? -1.902 -8.399 28.286 1.00 7.76 105 ILE A O 1
ATOM 510 N N . ARG A 1 68 ? -0.323 -7.187 27.232 1.00 7.04 106 ARG A N 1
ATOM 511 C CA . ARG A 1 68 ? -1.169 -5.992 27.166 1.00 7.59 106 ARG A CA 1
ATOM 512 C C . ARG A 1 68 ? -2.391 -6.208 26.326 1.00 6.86 106 ARG A C 1
ATOM 513 O O . ARG A 1 68 ? -2.343 -7.081 25.399 1.00 7.74 106 ARG A O 1
ATOM 521 N N . LYS A 1 69 ? -3.440 -5.466 26.548 1.00 7.39 107 LYS A N 1
ATOM 522 C CA . LYS A 1 69 ? -4.591 -5.443 25.635 1.00 8.37 107 LYS A CA 1
ATOM 523 C C . LYS A 1 69 ? -5.255 -6.804 25.600 1.00 9.22 107 LYS A C 1
ATOM 524 O O . LYS A 1 69 ? -5.617 -7.352 24.525 1.00 11.65 107 LYS A O 1
ATOM 530 N N . ASN A 1 70 ? -5.534 -7.375 26.725 1.00 7.84 108 ASN A N 1
ATOM 531 C CA . ASN A 1 70 ? -6.322 -8.549 26.920 1.00 8.36 108 ASN A CA 1
ATOM 532 C C . ASN A 1 70 ? -7.577 -8.142 27.813 1.00 8.37 108 ASN A C 1
ATOM 533 O O . ASN A 1 70 ? -7.893 -6.977 27.929 1.00 9.77 108 ASN A O 1
ATOM 538 N N . LEU A 1 71 ? -8.201 -9.146 28.418 1.00 8.15 109 LEU A N 1
ATOM 539 C CA . LEU A 1 71 ? -9.390 -8.950 29.265 1.00 9.08 109 LEU A CA 1
ATOM 540 C C . LEU A 1 71 ? -9.145 -9.541 30.592 1.00 8.34 109 LEU A C 1
ATOM 541 O O . LEU A 1 71 ? -10.061 -10.079 31.239 1.00 9.61 109 LEU A O 1
ATOM 546 N N . LEU A 1 72 ? -7.915 -9.534 31.084 1.00 6.83 110 LEU A N 1
ATOM 547 C CA . LEU A 1 72 ? -7.545 -10.275 32.319 1.00 7.23 110 LEU A CA 1
ATOM 548 C C . LEU A 1 72 ? -8.001 -9.533 33.578 1.00 7.13 110 LEU A C 1
ATOM 549 O O . LEU A 1 72 ? -7.896 -8.312 33.666 1.00 7.93 110 LEU A O 1
ATOM 554 N N . THR A 1 73 ? -8.527 -10.299 34.551 1.00 8.62 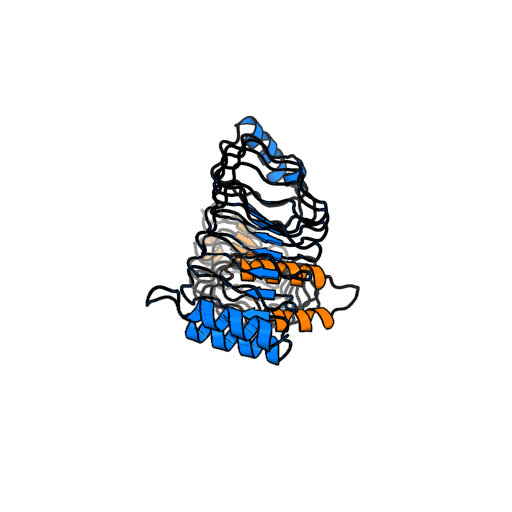111 THR A N 1
ATOM 555 C CA . THR A 1 73 ? -8.933 -9.777 35.842 1.00 10.10 111 THR A CA 1
ATOM 556 C C . THR A 1 73 ? -7.900 -10.066 36.900 1.00 9.60 111 THR A C 1
ATOM 557 O O . THR A 1 73 ? -7.774 -9.265 37.909 1.00 9.22 111 THR A O 1
ATOM 561 N N . HIS A 1 74 ? -7.150 -11.153 36.813 1.00 9.34 112 HIS A N 1
ATOM 562 C CA . HIS A 1 74 ? -6.096 -11.490 37.723 1.00 9.66 112 HIS A CA 1
ATOM 563 C C . HIS A 1 74 ? -4.951 -12.135 36.941 1.00 11.24 112 HIS A C 1
ATOM 564 O O . HIS A 1 74 ? -5.165 -12.575 35.836 1.00 12.05 112 HIS A O 1
ATOM 571 N N . LEU A 1 75 ? -3.790 -12.125 37.505 1.00 11.20 113 LEU A N 1
ATOM 572 C CA . LEU A 1 75 ? -2.581 -12.788 36.943 1.00 10.70 113 LEU A CA 1
ATOM 573 C C . LEU A 1 75 ? -2.231 -13.983 37.748 1.00 12.58 113 LEU A C 1
ATOM 574 O O . LEU A 1 75 ? -2.450 -14.032 38.984 1.00 13.43 113 LEU A O 1
ATOM 579 N N . PRO A 1 76 ? -1.653 -15.011 37.074 1.00 12.17 114 PRO A N 1
ATOM 580 C CA . PRO A 1 76 ? -1.157 -16.133 37.860 1.00 13.50 114 PRO A CA 1
ATOM 581 C C . PRO A 1 76 ? 0.156 -15.705 38.511 1.00 13.99 114 PRO A C 1
ATOM 582 O O . PRO A 1 76 ? 0.620 -14.585 38.293 1.00 12.80 114 PRO A O 1
ATOM 586 N N . ASP A 1 77 ? 0.721 -16.533 39.393 1.00 14.81 115 ASP A N 1
ATOM 587 C CA . ASP A 1 77 ? 2.018 -16.207 40.005 1.00 17.07 115 ASP A CA 1
ATOM 588 C C . ASP A 1 77 ? 3.045 -15.896 38.948 1.00 13.91 115 ASP A C 1
ATOM 589 O O . ASP A 1 77 ? 3.093 -16.516 37.904 1.00 15.57 115 ASP A O 1
ATOM 594 N N . LEU A 1 78 ? 3.864 -14.875 39.239 1.00 13.66 116 LEU A N 1
ATOM 595 C CA . LEU A 1 78 ? 4.798 -14.365 38.266 1.00 14.77 116 LEU A CA 1
ATOM 596 C C . LEU A 1 78 ? 6.057 -15.250 38.232 1.00 14.55 116 LEU A C 1
ATOM 597 O O . LEU A 1 78 ? 6.567 -15.636 39.292 1.00 15.74 116 LEU A O 1
ATOM 602 N N . PRO A 1 79 ? 6.582 -15.549 37.020 1.00 14.62 117 PRO A N 1
ATOM 603 C CA . PRO A 1 79 ? 7.872 -16.255 36.931 1.00 16.26 117 PRO A CA 1
ATOM 604 C C . PRO A 1 79 ? 8.934 -15.571 37.793 1.00 14.70 117 PRO A C 1
ATOM 605 O O . PRO A 1 79 ? 9.001 -14.346 37.815 1.00 12.94 117 PRO A O 1
ATOM 609 N N . PRO A 1 80 ? 9.789 -16.351 38.451 1.00 16.01 118 PRO A N 1
ATOM 610 C CA . PRO A 1 80 ? 10.515 -15.883 39.552 1.00 17.49 118 PRO A CA 1
ATOM 611 C C . PRO A 1 80 ? 11.618 -14.925 39.217 1.00 14.58 118 PRO A C 1
ATOM 612 O O . PRO A 1 80 ? 12.061 -14.220 40.164 1.00 17.39 118 PRO A O 1
ATOM 616 N N . MET A 1 81 ? 12.089 -14.865 37.977 1.00 12.92 119 MET A N 1
ATOM 617 C CA . MET A 1 81 ? 13.125 -13.986 37.555 1.00 14.49 119 MET A CA 1
ATOM 618 C C . MET A 1 81 ? 12.736 -12.915 36.584 1.00 11.06 119 MET A C 1
ATOM 619 O O . MET A 1 81 ? 13.493 -12.268 35.822 1.00 12.16 119 MET A O 1
ATOM 624 N N . LEU A 1 82 ? 11.385 -12.672 36.571 1.00 11.46 120 LEU A N 1
ATOM 625 C CA . LEU A 1 82 ? 10.862 -11.667 35.650 1.00 10.80 120 LEU A CA 1
ATOM 626 C C . LEU A 1 82 ? 11.482 -10.304 35.881 1.00 9.14 120 LEU A C 1
ATOM 627 O O . LEU A 1 82 ? 11.585 -9.835 37.029 1.00 8.55 120 LEU A O 1
ATOM 632 N N . LYS A 1 83 ? 11.746 -9.646 34.760 1.00 8.15 121 LYS A N 1
ATOM 633 C CA . LYS A 1 83 ? 12.308 -8.296 34.749 1.00 8.79 121 LYS A CA 1
ATOM 634 C C . LYS A 1 83 ? 11.354 -7.262 34.286 1.00 7.70 121 LYS A C 1
ATOM 635 O O . LYS A 1 83 ? 11.407 -6.069 34.735 1.00 8.38 121 LYS A O 1
ATOM 641 N N . VAL A 1 84 ? 10.483 -7.582 33.332 1.00 7.46 122 VAL A N 1
ATOM 642 C CA . VAL A 1 84 ? 9.630 -6.635 32.618 1.00 7.71 122 VAL A CA 1
ATOM 643 C C . VAL A 1 84 ? 8.215 -7.230 32.521 1.00 7.48 122 VAL A C 1
ATOM 644 O O . VAL A 1 84 ? 8.102 -8.352 32.034 1.00 8.33 122 VAL A O 1
ATOM 648 N N . ILE A 1 85 ? 7.225 -6.446 32.843 1.00 7.00 123 ILE A N 1
ATOM 649 C CA . ILE A 1 85 ? 5.789 -6.818 32.637 1.00 7.62 123 ILE A CA 1
ATOM 650 C C . ILE A 1 85 ? 5.111 -5.693 31.920 1.00 6.89 123 ILE A C 1
ATOM 651 O O . ILE A 1 85 ? 5.164 -4.524 32.357 1.00 7.49 123 ILE A O 1
ATOM 656 N N . HIS A 1 86 ? 4.422 -6.011 30.818 1.00 6.33 124 HIS A N 1
ATOM 657 C CA . HIS A 1 86 ? 3.566 -5.113 30.079 1.00 6.47 124 HIS A CA 1
ATOM 658 C C . HIS A 1 86 ? 2.135 -5.698 30.206 1.00 6.12 124 HIS A C 1
ATOM 659 O O . HIS A 1 86 ? 1.795 -6.623 29.481 1.00 7.67 124 HIS A O 1
ATOM 666 N N . ALA A 1 87 ? 1.332 -5.196 31.139 1.00 7.08 125 ALA A N 1
ATOM 667 C CA . ALA A 1 87 ? -0.003 -5.683 31.464 1.00 6.06 125 ALA A CA 1
ATOM 668 C C . ALA A 1 87 ? -1.029 -4.580 31.353 1.00 5.97 125 ALA A C 1
ATOM 669 O O . ALA A 1 87 ? -2.162 -4.762 31.853 1.00 6.47 125 ALA A O 1
ATOM 671 N N . GLN A 1 88 ? -0.724 -3.503 30.706 1.00 5.95 126 GLN A N 1
ATOM 672 C CA . GLN A 1 88 ? -1.625 -2.394 30.552 1.00 6.18 126 GLN A CA 1
ATOM 673 C C . GLN A 1 88 ? -2.796 -2.776 29.654 1.00 6.81 126 GLN A C 1
ATOM 674 O O . GLN A 1 88 ? -2.737 -3.734 28.851 1.00 6.97 126 GLN A O 1
ATOM 680 N N . PHE A 1 89 ? -3.938 -2.098 29.805 1.00 7.22 127 PHE A N 1
ATOM 681 C CA . PHE A 1 89 ? -5.159 -2.366 29.001 1.00 7.03 127 PHE A CA 1
ATOM 682 C C . PHE A 1 89 ? -5.688 -3.722 29.307 1.00 7.79 127 PHE A C 1
ATOM 683 O O . PHE A 1 89 ? -5.871 -4.556 28.395 1.00 10.04 127 PHE A O 1
ATOM 691 N N . ASN A 1 90 ? -5.920 -4.064 30.526 1.00 6.77 128 ASN A N 1
ATOM 692 C CA . ASN A 1 90 ? -6.597 -5.281 30.974 1.00 6.89 128 ASN A CA 1
ATOM 693 C C . ASN A 1 90 ? -7.767 -4.862 31.867 1.00 7.23 128 ASN A C 1
ATOM 694 O O . ASN A 1 90 ? -8.189 -3.677 31.751 1.00 9.36 128 ASN A O 1
ATOM 699 N N . GLN A 1 91 ? -8.227 -5.774 32.708 1.00 7.67 129 GLN A N 1
ATOM 700 C CA . GLN A 1 91 ? -9.293 -5.398 33.703 1.00 9.35 129 GLN A CA 1
ATOM 701 C C . GLN A 1 91 ? -8.840 -5.815 35.048 1.00 8.43 129 GLN A C 1
ATOM 702 O O . GLN A 1 91 ? -9.600 -6.358 35.909 1.00 9.91 129 GLN A O 1
ATOM 708 N N . LEU A 1 92 ? -7.526 -5.669 35.318 1.00 7.60 130 LEU A N 1
ATOM 709 C CA . LEU A 1 92 ? -6.976 -6.257 36.548 1.00 7.34 130 LEU A CA 1
ATOM 710 C C . LEU A 1 92 ? -7.466 -5.619 37.811 1.00 7.02 130 LEU A C 1
ATOM 711 O O . LEU A 1 92 ? -7.467 -4.400 37.891 1.00 8.34 130 LEU A O 1
ATOM 716 N N . GLU A 1 93 ? -7.836 -6.476 38.76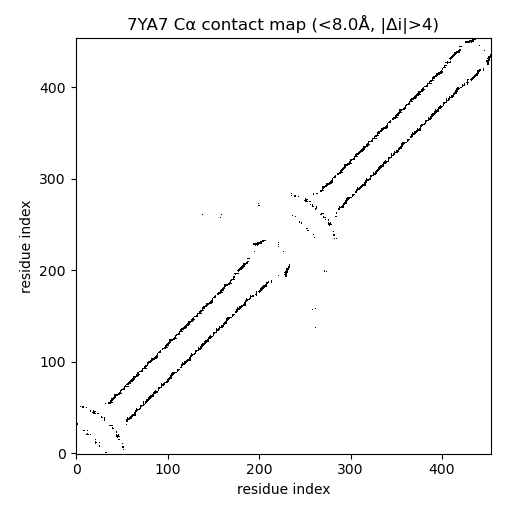7 1.00 7.94 131 GLU A N 1
ATOM 717 C CA . GLU A 1 93 ? -8.302 -5.926 40.063 1.00 10.51 131 GLU A CA 1
ATOM 718 C C . GLU A 1 93 ? -7.200 -5.878 41.024 1.00 9.81 131 GLU A C 1
ATOM 719 O O . GLU A 1 93 ? -7.335 -5.147 42.078 1.00 13.14 131 GLU A O 1
ATOM 725 N N . SER A 1 94 ? -6.098 -6.523 40.817 1.00 9.15 132 SER A N 1
ATOM 726 C CA . SER A 1 94 ? -4.969 -6.563 41.732 1.00 9.67 132 SER A CA 1
ATOM 727 C C . SER A 1 94 ? -3.805 -7.155 40.985 1.00 9.43 132 SER A C 1
ATOM 728 O O . SER A 1 94 ? -3.993 -7.683 39.881 1.00 11.51 132 SER A O 1
ATOM 731 N N . LEU A 1 95 ? -2.618 -7.014 41.529 1.00 9.64 133 LEU A N 1
ATOM 732 C CA . LEU A 1 95 ? -1.394 -7.645 41.040 1.00 9.97 133 LEU A CA 1
ATOM 733 C C . LEU A 1 95 ? -0.871 -8.674 42.016 1.00 12.17 133 LEU A C 1
ATOM 734 O O . LEU A 1 95 ? -1.104 -8.484 43.238 1.00 12.32 133 LEU A O 1
ATOM 739 N N . PRO A 1 96 ? -0.239 -9.763 41.574 1.00 10.67 134 PRO A N 1
ATOM 740 C CA . PRO A 1 96 ? 0.422 -10.687 42.507 1.00 12.11 134 PRO A CA 1
ATOM 741 C C . PRO A 1 96 ? 1.654 -10.052 43.111 1.00 11.90 134 PRO A C 1
ATOM 742 O O . PRO A 1 96 ? 2.120 -8.992 42.648 1.00 10.93 134 PRO A O 1
ATOM 746 N N . ALA A 1 97 ? 2.284 -10.692 44.100 1.00 12.32 135 ALA A N 1
ATOM 747 C CA . ALA A 1 97 ? 3.629 -10.333 44.546 1.00 11.95 135 ALA A CA 1
ATOM 748 C C . ALA A 1 97 ? 4.599 -10.223 43.418 1.00 12.79 135 ALA A C 1
ATOM 749 O O . ALA A 1 97 ? 4.577 -10.932 42.476 1.00 13.32 135 ALA A O 1
ATOM 751 N N . LEU A 1 98 ? 5.406 -9.172 43.478 1.00 10.74 136 LEU A N 1
ATOM 752 C CA . LEU A 1 98 ? 6.281 -8.773 42.386 1.00 9.78 136 LEU A CA 1
ATOM 753 C C . LEU A 1 98 ? 7.639 -9.396 42.646 1.00 11.34 136 LEU A C 1
ATOM 754 O O . LEU A 1 98 ? 8.244 -9.255 43.712 1.00 13.33 136 LEU A O 1
ATOM 759 N N . PRO A 1 99 ? 8.206 -10.117 41.661 1.00 11.60 137 PRO A N 1
ATOM 760 C CA . PRO A 1 99 ? 9.532 -10.670 41.819 1.00 12.69 137 PRO A CA 1
ATOM 761 C C . PRO A 1 99 ? 10.584 -9.683 42.164 1.00 13.24 137 PRO A C 1
ATOM 762 O O . PRO A 1 99 ? 10.570 -8.541 41.655 1.00 11.33 137 PRO A O 1
ATOM 766 N N . GLU A 1 100 ? 11.581 -10.093 42.967 1.00 13.82 138 GLU A N 1
ATOM 767 C CA . GLU A 1 100 ? 12.660 -9.185 43.292 1.00 15.88 138 GLU A CA 1
ATOM 768 C C . GLU A 1 100 ? 13.468 -8.646 42.133 1.00 14.48 138 GLU A C 1
ATOM 769 O O . GLU A 1 100 ? 14.147 -7.605 42.210 1.00 16.09 138 GLU A O 1
ATOM 775 N N . THR A 1 101 ? 13.507 -9.342 41.030 1.00 11.34 139 THR A N 1
ATOM 776 C CA . THR A 1 101 ? 14.210 -9.022 39.826 1.00 11.10 139 THR A CA 1
ATOM 777 C C . THR A 1 101 ? 13.439 -7.986 39.005 1.00 10.08 139 THR A C 1
ATOM 778 O O . THR A 1 101 ? 13.939 -7.515 38.004 1.00 10.66 139 THR A O 1
ATOM 782 N N . LEU A 1 102 ? 12.183 -7.639 39.345 1.00 9.54 140 LEU A N 1
ATOM 783 C CA . LEU A 1 102 ? 11.382 -6.773 38.465 1.00 8.45 140 LEU A CA 1
ATOM 784 C C . LEU A 1 102 ? 11.961 -5.393 38.379 1.00 8.76 140 LEU A C 1
ATOM 785 O O . LEU A 1 102 ? 12.235 -4.726 39.377 1.00 9.26 140 LEU A O 1
ATOM 790 N N . GLU A 1 103 ? 12.163 -4.964 37.158 1.00 7.26 141 GLU A N 1
ATOM 791 C CA . GLU A 1 103 ? 12.664 -3.595 36.812 1.00 7.14 141 GLU A CA 1
ATOM 792 C C . GLU A 1 103 ? 11.597 -2.682 36.244 1.00 7.41 141 GLU A C 1
ATOM 793 O O . GLU A 1 103 ? 11.628 -1.482 36.449 1.00 7.43 141 GLU A O 1
ATOM 799 N N . GLU A 1 104 ? 10.666 -3.224 35.437 1.00 6.57 142 GLU A N 1
ATOM 800 C CA . GLU A 1 104 ? 9.698 -2.391 34.684 1.00 7.02 142 GLU A CA 1
ATOM 801 C C . GLU A 1 104 ? 8.323 -3.001 34.876 1.00 7.71 142 GLU A C 1
ATOM 802 O O . GLU A 1 104 ? 8.087 -4.205 34.573 1.00 7.90 142 GLU A O 1
ATOM 808 N N . LEU A 1 105 ? 7.429 -2.179 35.409 1.00 6.50 143 LEU A N 1
ATOM 809 C CA . LEU A 1 105 ? 6.018 -2.612 35.648 1.00 7.94 143 LEU A CA 1
ATOM 810 C C . LEU A 1 105 ? 5.103 -1.605 34.938 1.00 7.41 143 LEU A C 1
ATOM 811 O O . LEU A 1 105 ? 5.002 -0.440 35.346 1.00 7.99 143 LEU A O 1
ATOM 816 N N . ASN A 1 106 ? 4.433 -2.110 33.904 1.00 6.70 144 ASN A N 1
ATOM 817 C CA . ASN A 1 106 ? 3.460 -1.318 33.192 1.00 6.74 144 ASN A CA 1
ATOM 818 C C . ASN A 1 106 ? 2.109 -1.988 33.360 1.00 6.64 144 ASN A C 1
ATOM 819 O O . ASN A 1 106 ? 1.907 -3.118 32.918 1.00 7.44 144 ASN A O 1
ATOM 824 N N . ALA A 1 107 ? 1.193 -1.307 34.057 1.00 6.72 145 ALA A N 1
ATOM 825 C CA . ALA A 1 107 ? -0.141 -1.848 34.305 1.00 7.33 145 ALA A CA 1
ATOM 826 C C . ALA A 1 107 ? -1.147 -0.706 34.282 1.00 6.46 145 ALA A C 1
ATOM 827 O O . ALA A 1 107 ? -2.195 -0.785 34.948 1.00 6.83 145 ALA A O 1
ATOM 829 N N . GLY A 1 108 ? -0.954 0.255 33.441 1.00 5.91 146 GLY A N 1
ATOM 830 C CA . GLY A 1 108 ? -1.938 1.303 33.237 1.00 6.20 146 GLY A CA 1
ATOM 831 C C . GLY A 1 108 ? -3.250 0.777 32.696 1.00 5.43 146 GLY A C 1
ATOM 832 O O . GLY A 1 108 ? -3.293 -0.308 32.079 1.00 6.26 146 GLY A O 1
ATOM 833 N N . ASP A 1 109 ? -4.332 1.493 32.892 1.00 6.34 147 ASP A N 1
ATOM 834 C CA . ASP A 1 109 ? -5.616 1.150 32.361 1.00 6.70 147 ASP A CA 1
ATOM 835 C C . ASP A 1 109 ? -6.040 -0.205 32.799 1.00 7.12 147 ASP A C 1
ATOM 836 O O . ASP A 1 109 ? -6.346 -1.127 32.006 1.00 8.99 147 ASP A O 1
ATOM 841 N N . ASN A 1 110 ? -6.153 -0.376 34.129 1.00 6.95 148 ASN A N 1
ATOM 842 C CA . ASN A 1 110 ? -6.673 -1.545 34.790 1.00 6.72 148 ASN A CA 1
ATOM 843 C C . ASN A 1 110 ? -7.643 -1.037 35.905 1.00 7.20 148 ASN A C 1
ATOM 844 O O . ASN A 1 110 ? -8.069 0.100 35.825 1.00 9.16 148 ASN A O 1
ATOM 849 N N . LYS A 1 111 ? -8.009 -1.913 36.817 1.00 7.05 149 LYS A N 1
ATOM 850 C CA . LYS A 1 111 ? -8.936 -1.552 37.923 1.00 8.07 149 LYS A CA 1
ATOM 851 C C . LYS A 1 111 ? -8.287 -1.763 39.2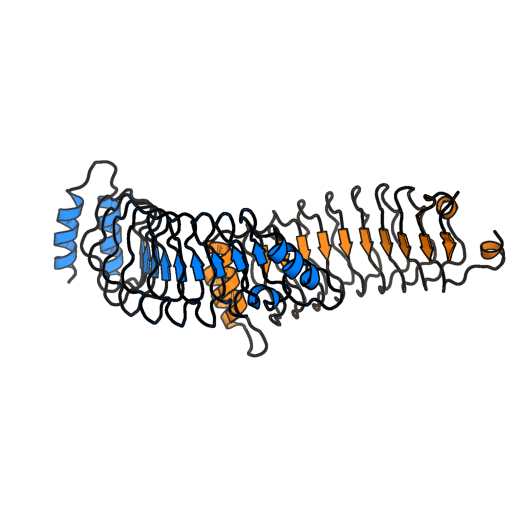29 1.00 8.01 149 LYS A C 1
ATOM 852 O O . LYS A 1 111 ? -8.916 -2.199 40.194 1.00 9.45 149 LYS A O 1
ATOM 858 N N . ILE A 1 112 ? -7.002 -1.492 39.369 1.00 6.91 150 ILE A N 1
ATOM 859 C CA . ILE A 1 112 ? -6.240 -1.850 40.583 1.00 7.90 150 ILE A CA 1
ATOM 860 C C . ILE A 1 112 ? -6.517 -0.784 41.651 1.00 7.76 150 ILE A C 1
ATOM 861 O O . ILE A 1 112 ? -6.332 0.416 41.443 1.00 8.22 150 ILE A O 1
ATOM 866 N N . LYS A 1 113 ? -6.845 -1.336 42.852 1.00 10.06 151 LYS A N 1
ATOM 867 C CA . LYS A 1 113 ? -7.149 -0.455 43.994 1.00 12.54 151 LYS A CA 1
ATOM 868 C C . LYS A 1 113 ? -5.973 -0.208 44.909 1.00 10.45 151 LYS A C 1
ATOM 869 O O . LYS A 1 113 ? -5.873 0.815 45.557 1.00 13.59 151 LYS A O 1
ATOM 875 N N . GLU A 1 114 ? -5.053 -1.156 44.983 1.00 11.16 152 GLU A N 1
ATOM 876 C CA . GLU A 1 114 ? -3.855 -1.008 45.761 1.00 12.10 152 GLU A CA 1
ATOM 877 C C . GLU A 1 114 ? -2.708 -1.820 45.087 1.00 10.95 152 GLU A C 1
ATOM 878 O O . GLU A 1 114 ? -2.953 -2.907 44.550 1.00 12.48 152 GLU A O 1
ATOM 884 N N . LEU A 1 115 ? -1.490 -1.323 45.115 1.00 10.22 153 LEU A N 1
ATOM 885 C CA . LEU A 1 115 ? -0.313 -2.043 44.592 1.00 10.79 153 LEU A CA 1
ATOM 886 C C . LEU A 1 115 ? 0.362 -2.853 45.681 1.00 10.91 153 LEU A C 1
ATOM 887 O O . LEU A 1 115 ? 0.326 -2.432 46.839 1.00 12.36 153 LEU A O 1
ATOM 892 N N . PRO A 1 116 ? 1.014 -3.945 45.297 1.00 9.91 154 PRO A N 1
ATOM 893 C CA . PRO A 1 116 ? 1.917 -4.621 46.197 1.00 10.89 154 PRO A CA 1
ATOM 894 C C . PRO A 1 116 ? 3.148 -3.818 46.491 1.00 10.88 154 PRO A C 1
ATOM 895 O O . PRO A 1 116 ? 3.446 -2.805 45.831 1.00 10.37 154 PRO A O 1
ATOM 899 N N . PHE A 1 117 ? 3.984 -4.286 47.459 1.00 10.86 155 PHE A N 1
ATOM 900 C CA . PHE A 1 117 ? 5.268 -3.742 47.655 1.00 10.96 155 PHE A CA 1
ATOM 901 C C . PHE A 1 117 ? 6.061 -3.642 46.372 1.00 10.83 155 PHE A C 1
ATOM 902 O O . PHE A 1 117 ? 6.024 -4.562 45.548 1.00 10.75 155 PHE A O 1
ATOM 910 N N . LEU A 1 118 ? 6.759 -2.568 46.161 1.00 9.35 156 LEU A N 1
ATOM 911 C CA . LEU A 1 118 ? 7.638 -2.355 44.955 1.00 9.26 156 LEU A CA 1
ATOM 912 C C . LEU A 1 118 ? 9.033 -2.879 45.198 1.00 11.29 156 LEU A C 1
ATOM 913 O O . LEU A 1 118 ? 9.614 -2.596 46.280 1.00 13.81 156 LEU A O 1
ATOM 918 N N . PRO A 1 119 ? 9.573 -3.711 44.352 1.00 9.27 157 PRO A N 1
ATOM 919 C CA . PRO A 1 119 ? 10.915 -4.207 44.619 1.00 10.59 157 PRO A CA 1
ATOM 920 C C . PRO A 1 119 ? 12.010 -3.241 44.526 1.00 11.76 157 PRO A C 1
ATOM 921 O O . PRO A 1 119 ? 11.887 -2.209 43.791 1.00 10.52 157 PRO A O 1
ATOM 925 N N . GLU A 1 120 ? 13.100 -3.537 45.168 1.00 12.74 158 GLU A N 1
ATOM 926 C CA . GLU A 1 120 ? 14.148 -2.636 45.362 1.00 15.15 158 GLU A CA 1
ATOM 927 C C . GLU A 1 120 ? 14.765 -2.084 44.110 1.00 12.79 158 GLU A C 1
ATOM 928 O O . GLU A 1 120 ? 15.274 -0.985 44.127 1.00 15.06 158 GLU A O 1
ATOM 934 N N . ASN A 1 121 ? 14.836 -2.877 43.087 1.00 11.13 159 ASN A N 1
ATOM 935 C CA . ASN A 1 121 ? 15.417 -2.472 41.841 1.00 12.82 159 ASN A CA 1
ATOM 936 C C . ASN A 1 121 ? 14.507 -2.017 40.741 1.00 9.68 159 ASN A C 1
ATOM 937 O O . ASN A 1 121 ? 14.895 -1.926 39.548 1.00 10.35 159 ASN A O 1
ATOM 942 N N . LEU A 1 122 ? 13.285 -1.720 41.069 1.00 7.87 160 LEU A N 1
ATOM 943 C CA . LEU A 1 122 ? 12.356 -1.216 40.086 1.00 7.34 160 LEU A CA 1
ATOM 944 C C . LEU A 1 122 ? 12.815 0.126 39.526 1.00 7.38 160 LEU A C 1
ATOM 945 O O . LEU A 1 122 ? 13.115 1.017 40.319 1.00 8.22 160 LEU A O 1
ATOM 950 N N . THR A 1 123 ? 12.821 0.234 38.212 1.00 7.14 161 THR A N 1
ATOM 951 C CA . THR A 1 123 ? 13.182 1.482 37.540 1.00 7.51 161 THR A CA 1
ATOM 952 C C . THR A 1 123 ? 12.015 2.203 36.894 1.00 7.66 161 THR A C 1
ATOM 953 O O . THR A 1 123 ? 12.062 3.446 36.726 1.00 8.87 161 THR A O 1
ATOM 957 N N . HIS A 1 124 ? 11.010 1.502 36.420 1.00 7.63 162 HIS A N 1
ATOM 958 C CA . HIS A 1 124 ? 9.902 2.099 35.693 1.00 6.95 162 HIS A CA 1
ATOM 959 C C . HIS A 1 124 ? 8.592 1.593 36.255 1.00 6.77 162 HIS A C 1
ATOM 960 O O . HIS A 1 124 ? 8.382 0.371 36.404 1.00 7.06 162 HIS A O 1
ATOM 967 N N . LEU A 1 125 ? 7.671 2.522 36.608 1.00 6.22 163 LEU A N 1
ATOM 968 C CA . LEU A 1 125 ? 6.364 2.195 37.124 1.00 6.15 163 LEU A CA 1
ATOM 969 C C . LEU A 1 125 ? 5.327 3.046 36.376 1.00 6.30 163 LEU A C 1
ATOM 970 O O . LEU A 1 125 ? 5.328 4.290 36.551 1.00 7.28 163 LEU A O 1
ATOM 975 N N . ARG A 1 126 ? 4.443 2.398 35.626 1.00 6.83 164 ARG A N 1
ATOM 976 C CA . ARG A 1 126 ? 3.376 3.104 34.944 1.00 6.85 164 ARG A CA 1
ATOM 977 C C . ARG A 1 126 ? 2.083 2.441 35.335 1.00 7.34 164 ARG A C 1
ATOM 978 O O . ARG A 1 126 ? 1.824 1.299 34.898 1.00 7.74 164 ARG A O 1
ATOM 986 N N . VAL A 1 127 ? 1.259 3.091 36.150 1.00 6.40 165 VAL A N 1
ATOM 987 C CA . VAL A 1 127 ? 0.011 2.591 36.647 1.00 6.93 165 VAL A CA 1
ATOM 988 C C . VAL A 1 127 ? -1.105 3.655 36.575 1.00 6.06 165 VAL A C 1
ATOM 989 O O . VAL A 1 127 ? -1.996 3.696 37.401 1.00 6.59 165 VAL A O 1
ATOM 993 N N . HIS A 1 128 ? -0.984 4.488 35.564 1.00 6.30 166 HIS A N 1
ATOM 994 C CA . HIS A 1 128 ? -2.032 5.426 35.279 1.00 6.25 166 HIS A CA 1
ATOM 995 C C . HIS A 1 128 ? -3.415 4.795 35.081 1.00 6.23 166 HIS A C 1
ATOM 996 O O . HIS A 1 128 ? -3.434 3.626 34.653 1.00 6.82 166 HIS A O 1
ATOM 1003 N N . ASN A 1 129 ? -4.465 5.528 35.308 1.00 6.33 167 ASN A N 1
ATOM 1004 C CA . ASN A 1 129 ? -5.794 5.067 34.977 1.00 6.96 167 ASN A CA 1
ATOM 1005 C C . ASN A 1 129 ? -6.142 3.769 35.642 1.00 6.28 167 ASN A C 1
ATOM 1006 O O . ASN A 1 129 ? -6.590 2.778 35.047 1.00 9.25 167 ASN A O 1
ATOM 1011 N N . ASN A 1 130 ? -5.922 3.722 36.952 1.00 7.03 168 ASN A N 1
ATOM 1012 C CA . ASN A 1 130 ? -6.324 2.687 37.909 1.00 6.43 168 ASN A CA 1
ATOM 1013 C C . ASN A 1 130 ? -7.270 3.277 38.933 1.00 7.85 168 ASN A C 1
ATOM 1014 O O . ASN A 1 130 ? -7.895 4.325 38.651 1.00 9.46 168 ASN A O 1
ATOM 1019 N N . ARG A 1 131 ? -7.405 2.620 40.059 1.00 7.73 169 ARG A N 1
ATOM 1020 C CA . ARG A 1 131 ? -8.279 3.066 41.173 1.00 8.17 169 ARG A CA 1
ATOM 1021 C C . ARG A 1 131 ? -7.498 3.360 42.429 1.00 8.31 169 ARG A C 1
ATOM 1022 O O . ARG A 1 131 ? -8.018 3.153 43.525 1.00 11.26 169 ARG A O 1
ATOM 1030 N N . LEU A 1 132 ? -6.265 3.779 42.299 1.00 8.87 170 LEU A N 1
ATOM 1031 C CA . LEU A 1 132 ? -5.357 3.885 43.461 1.00 8.71 170 LEU A CA 1
ATOM 1032 C C . LEU A 1 132 ? -5.652 5.144 44.258 1.00 10.21 170 LEU A C 1
ATOM 1033 O O . LEU A 1 132 ? -5.732 6.262 43.755 1.00 9.69 170 LEU A O 1
ATOM 1038 N N . HIS A 1 133 ? -5.729 4.942 45.591 1.00 10.45 171 HIS A N 1
ATOM 1039 C CA . HIS A 1 133 ? -5.803 6.103 46.461 1.00 13.30 171 HIS A CA 1
ATOM 1040 C C . HIS A 1 133 ? -4.558 6.388 47.234 1.00 12.96 171 HIS A C 1
ATOM 1041 O O . HIS A 1 133 ? -4.405 7.508 47.708 1.00 14.70 171 HIS A O 1
ATOM 1048 N N . ILE A 1 134 ? -3.611 5.454 47.231 1.00 11.67 172 ILE A N 1
ATOM 1049 C CA . ILE A 1 134 ? -2.253 5.646 47.759 1.00 12.57 172 ILE A CA 1
ATOM 1050 C C . ILE A 1 134 ? -1.246 4.801 47.033 1.00 11.87 172 ILE A C 1
ATOM 1051 O O . ILE A 1 134 ? -1.684 3.827 46.383 1.00 12.74 172 ILE A O 1
ATOM 1056 N N . LEU A 1 135 ? -0.016 5.200 47.054 1.00 11.54 173 LEU A N 1
ATOM 1057 C CA . LEU A 1 135 ? 1.068 4.444 46.428 1.00 13.01 173 LEU A CA 1
ATOM 1058 C C . LEU A 1 135 ? 1.918 3.796 47.503 1.00 13.46 173 LEU A C 1
ATOM 1059 O O . LEU A 1 135 ? 2.063 4.396 48.593 1.00 14.31 173 LEU A O 1
ATOM 1064 N N . PRO A 1 136 ? 2.551 2.678 47.182 1.00 14.17 174 PRO A N 1
ATOM 1065 C CA . PRO A 1 136 ? 3.658 2.189 48.000 1.00 14.58 174 PRO A CA 1
ATOM 1066 C C . PRO A 1 136 ? 4.793 3.145 48.033 1.00 13.06 174 PRO A C 1
ATOM 1067 O O . PRO A 1 136 ? 5.001 3.960 47.133 1.00 14.13 174 PRO A O 1
ATOM 1071 N N . LEU A 1 137 ? 5.738 2.968 48.954 1.00 12.93 175 LEU A N 1
ATOM 1072 C CA . LEU A 1 137 ? 6.971 3.659 48.886 1.00 12.54 175 LEU A CA 1
ATOM 1073 C C . LEU A 1 137 ? 7.757 3.436 47.680 1.00 10.80 175 LEU A C 1
ATOM 1074 O O . LEU A 1 137 ? 7.783 2.331 47.122 1.00 12.27 175 LEU A O 1
ATOM 1079 N N . LEU A 1 138 ? 8.357 4.445 47.183 1.00 10.15 176 LEU A N 1
ATOM 1080 C CA . LEU A 1 138 ? 9.120 4.403 45.968 1.00 11.49 176 LEU A CA 1
ATOM 1081 C C . LEU A 1 138 ? 10.570 3.925 46.090 1.00 12.13 176 LEU A C 1
ATOM 1082 O O . LEU A 1 138 ? 11.303 4.504 46.848 1.00 12.88 176 LEU A O 1
ATOM 1087 N N . PRO A 1 139 ? 11.037 2.902 45.377 1.00 10.70 177 PRO A N 1
ATOM 1088 C CA . PRO A 1 139 ? 12.339 2.365 45.624 1.00 11.88 177 PRO A CA 1
ATOM 1089 C C . PRO A 1 139 ? 13.405 3.168 45.062 1.00 11.12 177 PRO A C 1
ATOM 1090 O O . PRO A 1 139 ? 13.177 4.081 44.202 1.00 11.06 177 PRO A O 1
ATOM 1094 N N . PRO A 1 140 ? 14.643 2.996 45.491 1.00 11.78 178 PRO A N 1
ATOM 1095 C CA . PRO A 1 140 ? 15.716 4.002 45.281 1.00 11.73 178 PRO A CA 1
ATOM 1096 C C . PRO A 1 140 ? 16.188 4.272 43.888 1.00 10.60 178 PRO A C 1
ATOM 1097 O O . PRO A 1 140 ? 16.779 5.323 43.595 1.00 11.35 178 PRO A O 1
ATOM 1101 N N . GLU A 1 141 ? 16.011 3.306 42.997 1.00 10.84 179 GLU A N 1
ATOM 1102 C CA . GLU A 1 141 ? 16.479 3.396 41.579 1.00 11.24 179 GLU A CA 1
ATOM 1103 C C . GLU A 1 141 ? 15.362 3.778 40.653 1.00 9.93 179 GLU A C 1
ATOM 1104 O O . GLU A 1 141 ? 15.612 3.730 39.419 1.00 10.61 179 GLU A O 1
ATOM 1110 N N . LEU A 1 142 ? 14.212 4.111 41.193 1.00 9.50 180 LEU A N 1
ATOM 1111 C CA . LEU A 1 142 ? 13.051 4.500 40.278 1.00 9.98 180 LEU A CA 1
ATOM 1112 C C . LEU A 1 142 ? 13.476 5.637 39.379 1.00 10.64 180 LEU A C 1
ATOM 1113 O O . LEU A 1 142 ? 13.931 6.683 39.861 1.00 11.77 180 LEU A O 1
ATOM 1118 N N . LYS A 1 143 ? 13.233 5.542 38.101 1.00 9.63 181 LYS A N 1
ATOM 1119 C CA . LYS A 1 143 ? 13.525 6.552 37.069 1.00 9.23 181 LYS A CA 1
ATOM 1120 C C . LYS A 1 143 ? 12.262 7.151 36.484 1.00 10.54 181 LYS A C 1
ATOM 1121 O O . LYS A 1 143 ? 12.297 8.340 36.175 1.00 10.56 181 LYS A O 1
ATOM 1127 N N . LEU A 1 144 ? 11.176 6.388 36.357 1.00 8.46 182 LEU A N 1
ATOM 1128 C CA . LEU A 1 144 ? 9.914 6.830 35.767 1.00 7.96 182 LEU A CA 1
ATOM 1129 C C . LEU A 1 144 ? 8.775 6.474 36.654 1.00 7.39 182 LEU A C 1
ATOM 1130 O O . LEU A 1 144 ? 8.638 5.304 37.063 1.00 7.32 182 LEU A O 1
ATOM 1135 N N . LEU A 1 145 ? 7.935 7.438 37.019 1.00 7.94 183 LEU A N 1
ATOM 1136 C CA . LEU A 1 145 ? 6.687 7.220 37.740 1.00 7.05 183 LEU A CA 1
ATOM 1137 C C . LEU A 1 145 ? 5.539 7.864 36.977 1.00 7.69 183 LEU A C 1
ATOM 1138 O O . LEU A 1 145 ? 5.509 9.108 36.886 1.00 8.80 183 LEU A O 1
ATOM 1143 N N . VAL A 1 146 ? 4.588 7.082 36.493 1.00 6.80 184 VAL A N 1
ATOM 1144 C CA . VAL A 1 146 ? 3.390 7.590 35.812 1.00 6.70 184 VAL A CA 1
ATOM 1145 C C . VAL A 1 146 ? 2.193 7.041 36.558 1.00 7.00 184 VAL A C 1
ATOM 1146 O O . VAL A 1 146 ? 1.982 5.803 36.614 1.00 7.06 184 VAL A O 1
ATOM 1150 N N . VAL A 1 147 ? 1.442 7.932 37.204 1.00 6.89 185 VAL A N 1
ATOM 1151 C CA . VAL A 1 147 ? 0.330 7.616 38.017 1.00 6.73 185 VAL A CA 1
ATOM 1152 C C . VAL A 1 147 ? -0.856 8.554 37.817 1.00 6.92 185 VAL A C 1
ATOM 1153 O O . VAL A 1 147 ? -1.796 8.543 38.589 1.00 7.61 185 VAL A O 1
ATOM 1157 N N . SER A 1 148 ? -0.873 9.189 36.614 1.00 6.93 186 SER A N 1
ATOM 1158 C CA . SER A 1 148 ? -2.000 10.018 36.253 1.00 7.85 186 SER A CA 1
ATOM 1159 C C . SER A 1 148 ? -3.325 9.295 36.276 1.00 8.93 186 SER A C 1
ATOM 1160 O O . SER A 1 148 ? -3.338 8.081 35.988 1.00 7.83 186 SER A O 1
ATOM 1163 N N . GLY A 1 149 ? -4.443 9.941 36.596 1.00 7.91 187 GLY A N 1
ATOM 1164 C CA . GLY A 1 149 ? -5.727 9.382 36.426 1.00 7.65 187 GLY A CA 1
ATOM 1165 C C . GLY A 1 149 ? -6.152 8.371 37.450 1.00 9.60 187 GLY A C 1
ATOM 1166 O O . GLY A 1 149 ? -6.994 7.515 37.171 1.00 13.13 187 GLY A O 1
ATOM 1167 N N . ASN A 1 150 ? -5.660 8.537 38.679 1.00 8.74 188 ASN A N 1
ATOM 1168 C CA . ASN A 1 150 ? -6.032 7.709 39.820 1.00 8.82 188 ASN A CA 1
ATOM 1169 C C . ASN A 1 150 ? -6.861 8.574 40.772 1.00 11.78 188 ASN A C 1
ATOM 1170 O O . ASN A 1 150 ? -7.547 9.476 40.311 1.00 13.90 188 ASN A O 1
ATOM 1175 N N . ARG A 1 151 ? -6.863 8.228 42.067 1.00 10.69 189 ARG A N 1
ATOM 1176 C CA . ARG A 1 151 ? -7.574 8.964 43.057 1.00 12.62 189 ARG A CA 1
ATOM 1177 C C . ARG A 1 151 ? -6.604 9.344 44.149 1.00 11.23 189 ARG A C 1
ATOM 1178 O O . ARG A 1 151 ? -7.022 9.346 45.339 1.00 12.06 189 ARG A O 1
ATOM 1186 N N . LEU A 1 152 ? -5.369 9.656 43.830 1.00 9.89 190 LEU A N 1
ATOM 1187 C CA . LEU A 1 152 ? -4.389 9.882 44.839 1.00 10.58 190 LEU A CA 1
ATOM 1188 C C . LEU A 1 152 ? -4.635 11.208 45.545 1.00 13.69 190 LEU A C 1
ATOM 1189 O O . LEU A 1 152 ? -4.839 12.234 44.930 1.00 12.04 190 LEU A O 1
ATOM 1194 N N . ASP A 1 153 ? -4.471 11.184 46.878 1.00 17.32 191 ASP A N 1
ATOM 1195 C CA . ASP A 1 153 ? -4.463 12.490 47.575 1.00 21.49 191 ASP A CA 1
ATOM 1196 C C . ASP A 1 153 ? -3.144 12.835 48.171 1.00 18.41 191 ASP A C 1
ATOM 1197 O O . ASP A 1 153 ? -2.944 13.970 48.648 1.00 20.69 191 ASP A O 1
ATOM 1202 N N . SER A 1 154 ? -2.179 11.971 48.027 1.00 16.12 192 SER A N 1
ATOM 1203 C CA . SER A 1 154 ? -0.813 12.208 48.455 1.00 15.93 192 SER A CA 1
ATOM 1204 C C . SER A 1 154 ? 0.230 11.397 47.624 1.00 13.99 192 SER A C 1
ATOM 1205 O O . SER A 1 154 ? -0.214 10.437 46.972 1.00 15.07 192 SER A O 1
ATOM 1208 N N . ILE A 1 155 ? 1.477 11.701 47.670 1.00 13.64 193 ILE A N 1
ATOM 1209 C CA . ILE A 1 155 ? 2.490 10.957 46.958 1.00 16.96 193 ILE A CA 1
ATOM 1210 C C . ILE A 1 155 ? 3.690 10.788 47.896 1.00 16.62 193 ILE A C 1
ATOM 1211 O O . ILE A 1 155 ? 4.003 11.732 48.652 1.00 16.14 193 ILE A O 1
ATOM 1216 N N . PRO A 1 156 ? 4.358 9.624 47.889 1.00 14.78 194 PRO A N 1
ATOM 1217 C CA . PRO A 1 156 ? 5.517 9.435 48.742 1.00 13.70 194 PRO A CA 1
ATOM 1218 C C . PRO A 1 156 ? 6.754 10.155 48.339 1.00 14.60 194 PRO A C 1
ATOM 1219 O O . PRO A 1 156 ? 6.793 10.659 47.245 1.00 14.39 194 PRO A O 1
ATOM 1223 N N . PRO A 1 157 ? 7.802 10.255 49.168 1.00 14.68 195 PRO A N 1
ATOM 1224 C CA . PRO A 1 157 ? 9.026 10.922 48.683 1.00 15.35 195 PRO A CA 1
ATOM 1225 C C . PRO A 1 157 ? 9.635 10.374 47.447 1.00 17.03 195 PRO A C 1
ATOM 1226 O O . PRO A 1 157 ? 9.597 9.169 47.257 1.00 14.13 195 PRO A O 1
ATOM 1230 N N . PHE A 1 158 ? 10.232 11.231 46.617 1.00 13.38 196 PHE A N 1
ATOM 1231 C CA . PHE A 1 158 ? 10.864 10.841 45.367 1.00 12.89 196 PHE A CA 1
ATOM 1232 C C . PHE A 1 158 ? 12.256 10.374 45.538 1.00 14.81 196 PHE A C 1
ATOM 1233 O O . PHE A 1 158 ? 13.035 11.035 46.293 1.00 17.38 196 PHE A O 1
ATOM 1241 N N . PRO A 1 159 ? 12.726 9.373 44.811 1.00 15.53 197 PRO A N 1
ATOM 1242 C CA . PRO A 1 159 ? 14.086 9.018 44.963 1.00 15.81 197 PRO A CA 1
ATOM 1243 C C . PRO A 1 159 ? 15.022 9.906 44.203 1.00 14.80 197 PRO A C 1
ATOM 1244 O O . PRO A 1 159 ? 14.573 10.671 43.369 1.00 14.51 197 PRO A O 1
ATOM 1248 N N . ASP A 1 160 ? 16.319 9.763 44.379 1.00 14.29 198 ASP A N 1
ATOM 1249 C CA . ASP A 1 160 ? 17.297 10.764 44.012 1.00 15.20 198 ASP A CA 1
ATOM 1250 C C . ASP A 1 160 ? 17.694 10.853 42.573 1.00 13.88 198 ASP A C 1
ATOM 1251 O O . ASP A 1 160 ? 18.368 11.776 42.193 1.00 16.34 198 ASP A O 1
ATOM 1256 N N . LYS A 1 161 ? 17.283 9.865 41.747 1.00 14.33 199 LYS A N 1
ATOM 1257 C CA . LYS A 1 161 ? 17.589 9.914 40.333 1.00 15.78 199 LYS A CA 1
ATOM 1258 C C . LYS A 1 161 ? 16.300 9.722 39.520 1.00 14.26 199 LYS A C 1
ATOM 1259 O O . LYS A 1 161 ? 16.428 9.436 38.338 1.00 16.71 199 LYS A O 1
ATOM 1265 N N . LEU A 1 162 ? 15.219 10.025 40.080 1.00 13.03 200 LEU A N 1
ATOM 1266 C CA . LEU A 1 162 ? 13.947 10.069 39.297 1.00 13.94 200 LEU A CA 1
ATOM 1267 C C . LEU A 1 162 ? 14.067 10.994 38.112 1.00 14.64 200 LEU A C 1
ATOM 1268 O O . LEU A 1 162 ? 14.486 12.225 38.275 1.00 18.48 200 LEU A O 1
ATOM 1273 N N . GLU A 1 163 ? 13.747 10.551 36.918 1.00 12.80 201 GLU A N 1
ATOM 1274 C CA . GLU A 1 163 ? 14.030 11.219 35.574 1.00 11.86 201 GLU A CA 1
ATOM 1275 C C . GLU A 1 163 ? 12.632 11.831 35.160 1.00 12.70 201 GLU A C 1
ATOM 1276 O O . GLU A 1 163 ? 12.525 13.017 34.691 1.00 11.63 201 GLU A O 1
ATOM 1282 N N . GLY A 1 164 ? 11.508 11.106 35.240 1.00 12.29 202 GLY A N 1
ATOM 1283 C CA . GLY A 1 164 ? 10.170 11.521 34.714 1.00 10.11 202 GLY A CA 1
ATOM 1284 C C . GLY A 1 164 ? 9.078 11.272 35.711 1.00 9.55 202 GLY A C 1
ATOM 1285 O O . GLY A 1 164 ? 9.046 10.159 36.369 1.00 10.04 202 GLY A O 1
ATOM 1286 N N . LEU A 1 165 ? 8.187 12.201 35.933 1.00 9.59 203 LEU A N 1
ATOM 1287 C CA . LEU A 1 165 ? 7.119 12.158 36.778 1.00 9.37 203 LEU A CA 1
ATOM 1288 C C . LEU A 1 165 ? 5.793 12.563 36.113 1.00 9.52 203 LEU A C 1
ATOM 1289 O O . LEU A 1 165 ? 5.818 13.670 35.457 1.00 11.15 203 LEU A O 1
ATOM 1294 N N . ALA A 1 166 ? 4.677 11.781 36.169 1.00 9.05 204 ALA A N 1
ATOM 1295 C CA . ALA A 1 166 ? 3.425 12.185 35.591 1.00 7.87 204 ALA A CA 1
ATOM 1296 C C . ALA A 1 166 ? 2.412 11.838 36.615 1.00 8.25 204 ALA A C 1
ATOM 1297 O O . ALA A 1 166 ? 2.242 10.625 36.986 1.00 9.19 204 ALA A O 1
ATOM 1299 N N . LEU A 1 167 ? 1.655 12.766 37.174 1.00 8.27 205 LEU A N 1
ATOM 1300 C CA . LEU A 1 167 ? 0.642 12.561 38.157 1.00 8.91 205 LEU A CA 1
ATOM 1301 C C . LEU A 1 167 ? -0.674 13.356 37.955 1.00 9.17 205 LEU A C 1
ATOM 1302 O O . LEU A 1 167 ? -1.437 13.565 38.857 1.00 9.08 205 LEU A O 1
ATOM 1307 N N . ALA A 1 168 ? -0.858 13.789 36.690 1.00 9.32 206 ALA A N 1
ATOM 1308 C CA . ALA A 1 168 ? -1.982 14.597 36.278 1.00 9.67 206 ALA A CA 1
ATOM 1309 C C . ALA A 1 168 ? -3.292 13.947 36.638 1.00 9.85 206 ALA A C 1
ATOM 1310 O O . ALA A 1 168 ? -3.404 12.681 36.603 1.00 9.66 206 ALA A O 1
ATOM 1312 N N . ASN A 1 169 ? -4.326 14.682 36.956 1.00 9.15 207 ASN A N 1
ATOM 1313 C CA . ASN A 1 169 ? -5.650 14.161 37.155 1.00 9.62 207 ASN A CA 1
ATOM 1314 C C . ASN A 1 169 ? -5.720 13.246 38.319 1.00 10.78 207 ASN A C 1
ATOM 1315 O O . ASN A 1 169 ? -6.042 12.025 38.241 1.00 12.34 207 ASN A O 1
ATOM 1320 N N . ASN A 1 170 ? -5.354 13.769 39.515 1.00 9.90 208 ASN A N 1
ATOM 1321 C CA . ASN A 1 170 ? -5.439 13.112 40.771 1.00 10.09 208 ASN A CA 1
ATOM 1322 C C . ASN A 1 170 ? -5.994 14.179 41.766 1.00 12.71 208 ASN A C 1
ATOM 1323 O O . ASN A 1 170 ? -6.431 15.254 41.280 1.00 12.91 208 ASN A O 1
ATOM 1328 N N . PHE A 1 171 ? -5.970 13.928 43.079 1.00 11.49 209 PHE A N 1
ATOM 1329 C CA . PHE A 1 171 ? -6.504 14.843 44.109 1.00 12.36 209 PHE A CA 1
ATOM 1330 C C . PHE A 1 171 ? -5.354 15.284 45.006 1.00 12.94 209 PHE A C 1
ATOM 1331 O O . PHE A 1 171 ? -5.619 15.480 46.232 1.00 15.25 209 PHE A O 1
ATOM 1339 N N . ILE A 1 172 ? -4.129 15.364 44.547 1.00 12.64 210 ILE A N 1
ATOM 1340 C CA . ILE A 1 172 ? -2.942 15.574 45.343 1.00 13.35 210 ILE A CA 1
ATOM 1341 C C . ILE A 1 172 ? -2.914 16.971 45.885 1.00 13.88 210 ILE A C 1
ATOM 1342 O O . ILE A 1 172 ? -3.078 17.943 45.169 1.00 13.26 210 ILE A O 1
ATOM 1347 N N . GLU A 1 173 ? -2.636 17.101 47.189 1.00 14.87 211 GLU A N 1
ATOM 1348 C CA . GLU A 1 173 ? -2.700 18.397 47.879 1.00 18.20 211 GLU A CA 1
ATOM 1349 C C . GLU A 1 173 ? -1.338 18.997 48.086 1.00 14.26 211 GLU A C 1
ATOM 1350 O O . GLU A 1 173 ? -1.249 20.189 48.180 1.00 16.85 211 GLU A O 1
ATOM 1356 N N . GLN A 1 174 ? -0.256 18.227 48.152 1.00 14.69 212 GLN A N 1
ATOM 1357 C CA . GLN A 1 174 ? 1.076 18.724 48.293 1.00 17.00 212 GLN A CA 1
ATOM 1358 C C . GLN A 1 174 ? 2.052 17.842 47.590 1.00 14.87 212 GLN A C 1
ATOM 1359 O O . GLN A 1 174 ? 1.850 16.610 47.596 1.00 15.88 212 GLN A O 1
ATOM 1365 N N . LEU A 1 175 ? 3.060 18.384 46.994 1.00 14.57 213 LEU A N 1
ATOM 1366 C CA . LEU A 1 175 ? 4.109 17.641 46.362 1.00 16.19 213 LEU A CA 1
ATOM 1367 C C . LEU A 1 175 ? 5.373 17.606 47.213 1.00 16.93 213 LEU A C 1
ATOM 1368 O O . LEU A 1 175 ? 5.833 18.649 47.686 1.00 19.20 213 LEU A O 1
ATOM 1373 N N . PRO A 1 176 ? 6.035 16.486 47.337 1.00 16.92 214 PRO A N 1
ATOM 1374 C CA . PRO A 1 176 ? 7.310 16.386 47.980 1.00 15.79 214 PRO A CA 1
ATOM 1375 C C . PRO A 1 176 ? 8.397 17.149 47.194 1.00 16.52 214 PRO A C 1
ATOM 1376 O O . PRO A 1 176 ? 8.203 17.443 45.983 1.00 15.88 214 PRO A O 1
ATOM 1380 N N . GLU A 1 177 ? 9.558 17.322 47.744 1.00 16.06 215 GLU A N 1
ATOM 1381 C CA . GLU A 1 177 ? 10.651 18.017 47.042 1.00 15.75 215 GLU A CA 1
ATOM 1382 C C . GLU A 1 177 ? 11.129 17.211 45.861 1.00 15.00 215 GLU A C 1
ATOM 1383 O O . GLU A 1 177 ? 11.073 15.937 45.828 1.00 14.44 215 GLU A O 1
ATOM 1389 N N . LEU A 1 178 ? 11.477 17.910 44.789 1.00 13.00 216 LEU A N 1
ATOM 1390 C CA . LEU A 1 178 ? 11.862 17.305 43.517 1.00 13.12 216 LEU A CA 1
ATOM 1391 C C . LEU A 1 178 ? 13.291 17.211 43.329 1.00 14.06 216 LEU A C 1
ATOM 1392 O O . LEU A 1 178 ? 13.987 18.227 43.522 1.00 15.80 216 LEU A O 1
ATOM 1397 N N . PRO A 1 179 ? 13.866 16.043 42.939 1.00 12.68 217 PRO A N 1
ATOM 1398 C CA . PRO A 1 179 ? 15.299 15.892 42.678 1.00 12.44 217 PRO A CA 1
ATOM 1399 C C . PRO A 1 179 ? 15.779 16.591 41.429 1.00 13.55 217 PRO A C 1
ATOM 1400 O O . PRO A 1 179 ? 15.073 16.649 40.401 1.00 11.68 217 PRO A O 1
ATOM 1404 N N . PHE A 1 180 ? 17.040 17.045 41.379 1.00 12.73 218 PHE A N 1
ATOM 1405 C CA . PHE A 1 180 ? 17.575 17.673 40.176 1.00 13.29 218 PHE A CA 1
ATOM 1406 C C . PHE A 1 180 ? 17.618 16.860 38.901 1.00 12.45 218 PHE A C 1
ATOM 1407 O O . PHE A 1 180 ? 17.663 17.371 37.782 1.00 14.14 218 PHE A O 1
ATOM 1415 N N . SER A 1 181 ? 17.589 15.524 39.077 1.00 13.93 219 SER A N 1
ATOM 1416 C CA . SER A 1 181 ? 17.550 14.623 37.947 1.00 13.90 219 SER A CA 1
ATOM 1417 C C . SER A 1 181 ? 16.192 14.725 37.181 1.00 11.62 219 SER A C 1
ATOM 1418 O O . SER A 1 181 ? 16.204 14.296 35.997 1.00 13.22 219 SER A O 1
ATOM 1421 N N . MET A 1 182 ? 15.206 15.240 37.817 1.00 10.95 220 MET A N 1
ATOM 1422 C CA . MET A 1 182 ? 13.851 15.259 37.227 1.00 13.28 220 MET A CA 1
ATOM 1423 C C . MET A 1 182 ? 13.790 16.212 36.081 1.00 12.00 220 MET A C 1
ATOM 1424 O O . MET A 1 182 ? 13.771 17.445 36.297 1.00 13.77 220 MET A O 1
ATOM 1429 N N . ASN A 1 183 ? 13.619 15.680 34.885 1.00 11.46 221 ASN A N 1
ATOM 1430 C CA . ASN A 1 183 ? 13.520 16.465 33.646 1.00 13.56 221 ASN A CA 1
ATOM 1431 C C . ASN A 1 183 ? 12.147 16.686 33.128 1.00 11.72 221 ASN A C 1
ATOM 1432 O O . ASN A 1 183 ? 12.023 17.580 32.273 1.00 11.88 221 ASN A O 1
ATOM 1437 N N . ARG A 1 184 ? 11.162 15.972 33.554 1.00 10.09 222 ARG A N 1
ATOM 1438 C CA . ARG A 1 184 ? 9.808 16.125 33.062 1.00 11.12 222 ARG A CA 1
ATOM 1439 C C . ARG A 1 184 ? 8.901 15.915 34.240 1.00 10.53 222 ARG A C 1
ATOM 1440 O O . ARG A 1 184 ? 8.955 14.808 34.854 1.00 13.55 222 ARG A O 1
ATOM 1448 N N . ALA A 1 185 ? 8.071 16.858 34.595 1.00 9.08 223 ALA A N 1
ATOM 1449 C CA . ALA A 1 185 ? 7.133 16.841 35.677 1.00 9.21 223 ALA A CA 1
ATOM 1450 C C . ALA A 1 185 ? 5.783 17.291 35.181 1.00 9.59 223 ALA A C 1
ATOM 1451 O O . ALA A 1 185 ? 5.606 18.511 34.840 1.00 9.76 223 ALA A O 1
ATOM 1453 N N . VAL A 1 186 ? 4.877 16.348 34.952 1.00 9.04 224 VAL A N 1
ATOM 1454 C CA . VAL A 1 186 ? 3.506 16.566 34.503 1.00 9.60 224 VAL A CA 1
ATOM 1455 C C . VAL A 1 186 ? 2.621 16.511 35.671 1.00 9.58 224 VAL A C 1
ATOM 1456 O O . VAL A 1 186 ? 2.341 15.411 36.275 1.00 10.53 224 VAL A O 1
ATOM 1460 N N . LEU A 1 187 ? 2.120 17.637 36.136 1.00 9.42 225 LEU A N 1
ATOM 1461 C CA . LEU A 1 187 ? 1.524 17.874 37.443 1.00 8.80 225 LEU A CA 1
ATOM 1462 C C . LEU A 1 187 ? 0.106 18.438 37.412 1.00 11.07 225 LEU A C 1
ATOM 1463 O O . LEU A 1 187 ? -0.476 18.791 38.445 1.00 12.24 225 LEU A O 1
ATOM 1468 N N . MET A 1 188 ? -0.467 18.439 36.195 1.00 9.96 226 MET A N 1
ATOM 1469 C CA . MET A 1 188 ? -1.729 19.165 35.977 1.00 11.07 226 MET A CA 1
ATOM 1470 C C . MET A 1 188 ? -2.894 18.622 36.715 1.00 10.44 226 MET A C 1
ATOM 1471 O O . MET A 1 188 ? -3.008 17.384 36.961 1.00 12.14 226 MET A O 1
ATOM 1476 N N . ASN A 1 189 ? -3.920 19.409 36.946 1.00 10.11 227 ASN A N 1
ATOM 1477 C CA . ASN A 1 189 ? -5.224 18.988 37.391 1.00 9.89 227 ASN A CA 1
ATOM 1478 C C . ASN A 1 189 ? -5.162 18.189 38.660 1.00 10.91 227 ASN A C 1
ATOM 1479 O O . ASN A 1 189 ? -5.660 17.074 38.783 1.00 12.74 227 ASN A O 1
ATOM 1484 N N . ASN A 1 190 ? -4.559 18.768 39.681 1.00 10.10 228 ASN A N 1
ATOM 1485 C CA . ASN A 1 190 ? -4.530 18.261 41.040 1.00 10.82 228 ASN A CA 1
ATOM 1486 C C . ASN A 1 190 ? -5.073 19.393 41.953 1.00 12.42 228 ASN A C 1
ATOM 1487 O O . ASN A 1 190 ? -5.828 20.246 41.467 1.00 13.04 228 ASN A O 1
ATOM 1492 N N . ASN A 1 191 ? -4.869 19.233 43.263 1.00 12.08 229 ASN A N 1
ATOM 1493 C CA . ASN A 1 191 ? -5.454 20.158 44.215 1.00 11.81 229 ASN A CA 1
ATOM 1494 C C . ASN A 1 191 ? -4.253 20.942 44.879 1.00 12.70 229 ASN A C 1
ATOM 1495 O O . ASN A 1 191 ? -4.411 21.440 46.022 1.00 14.62 229 ASN A O 1
ATOM 1500 N N . LEU A 1 192 ? -3.147 21.199 44.184 1.00 11.55 230 LEU A N 1
ATOM 1501 C CA . LEU A 1 192 ? -1.999 21.866 44.748 1.00 11.34 230 LEU A CA 1
ATOM 1502 C C . LEU A 1 192 ? -2.310 23.365 44.908 1.00 11.95 230 LEU A C 1
ATOM 1503 O O . LEU A 1 192 ? -2.840 24.032 43.994 1.00 11.96 230 LEU A O 1
ATOM 1508 N N . THR A 1 193 ? -1.966 23.918 46.064 1.00 12.26 231 THR A N 1
ATOM 1509 C CA . THR A 1 193 ? -2.041 25.379 46.308 1.00 13.47 231 THR A CA 1
ATOM 1510 C C . THR A 1 193 ? -0.670 26.015 46.326 1.00 13.11 231 THR A C 1
ATOM 1511 O O . THR A 1 193 ? -0.546 27.270 46.242 1.00 12.29 231 THR A O 1
ATOM 1515 N N . THR A 1 194 ? 0.370 25.229 46.451 1.00 13.32 232 THR A N 1
ATOM 1516 C CA . THR A 1 194 ? 1.727 25.587 46.531 1.00 13.67 232 THR A CA 1
ATOM 1517 C C . THR A 1 194 ? 2.602 24.608 45.756 1.00 13.77 232 THR A C 1
ATOM 1518 O O . THR A 1 194 ? 2.160 23.464 45.525 1.00 15.40 232 THR A O 1
ATOM 1522 N N . LEU A 1 195 ? 3.766 25.013 45.351 1.00 12.58 233 LEU A N 1
ATOM 1523 C CA . LEU A 1 195 ? 4.760 24.135 44.763 1.00 13.97 233 LEU A CA 1
ATOM 1524 C C . LEU A 1 195 ? 5.975 24.043 45.663 1.00 16.70 233 LEU A C 1
ATOM 1525 O O . LEU A 1 195 ? 6.348 25.051 46.284 1.00 14.38 233 LEU A O 1
ATOM 1530 N N . PRO A 1 196 ? 6.689 22.909 45.676 1.00 13.13 234 PRO A N 1
ATOM 1531 C CA . PRO A 1 196 ? 7.962 22.834 46.373 1.00 12.92 234 PRO A CA 1
ATOM 1532 C C . PRO A 1 196 ? 8.955 23.767 45.819 1.00 12.32 234 PRO A C 1
ATOM 1533 O O . PRO A 1 196 ? 9.038 23.897 44.551 1.00 12.50 234 PRO A O 1
ATOM 1537 N N . GLU A 1 197 ? 9.759 24.426 46.650 1.00 12.73 235 GLU A N 1
ATOM 1538 C CA . GLU A 1 197 ? 10.738 25.372 46.160 1.00 12.56 235 GLU A CA 1
ATOM 1539 C C . GLU A 1 197 ? 11.800 24.798 45.277 1.00 12.78 235 GLU A C 1
ATOM 1540 O O . GLU A 1 197 ? 12.324 25.457 44.395 1.00 13.79 235 GLU A O 1
ATOM 1546 N N . SER A 1 198 ? 12.053 23.507 45.439 1.00 11.83 236 SER A N 1
ATOM 1547 C CA . SER A 1 198 ? 12.939 22.736 44.566 1.00 11.18 236 SER A CA 1
ATOM 1548 C C . SER A 1 198 ? 12.486 22.700 43.094 1.00 11.52 236 SER A C 1
ATOM 1549 O O . SER A 1 198 ? 13.358 22.534 42.280 1.00 12.52 236 SER A O 1
ATOM 1552 N N . VAL A 1 199 ? 11.254 23.056 42.792 1.00 10.37 237 VAL A N 1
ATOM 1553 C CA . VAL A 1 199 ? 10.858 23.227 41.340 1.00 10.87 237 VAL A CA 1
ATOM 1554 C C . VAL A 1 199 ? 11.718 24.233 40.636 1.00 13.66 237 VAL A C 1
ATOM 1555 O O . VAL A 1 199 ? 12.117 24.087 39.466 1.00 13.89 237 VAL A O 1
ATOM 1559 N N . LEU A 1 200 ? 12.090 25.280 41.358 1.00 12.51 238 LEU A N 1
ATOM 1560 C CA . LEU A 1 200 ? 12.865 26.415 40.808 1.00 14.76 238 LEU A CA 1
ATOM 1561 C C . LEU A 1 200 ? 14.281 26.084 40.598 1.00 14.05 238 LEU A C 1
ATOM 1562 O O . LEU A 1 200 ? 15.029 26.866 39.907 1.00 16.55 238 LEU A O 1
ATOM 1567 N N . ARG A 1 201 ? 14.742 24.978 41.175 1.00 13.45 239 ARG A N 1
ATOM 1568 C CA . ARG A 1 201 ? 16.121 24.564 41.046 1.00 14.48 239 ARG A CA 1
ATOM 1569 C C . ARG A 1 201 ? 16.409 23.404 40.101 1.00 13.36 239 ARG A C 1
ATOM 1570 O O . ARG A 1 201 ? 17.506 22.892 39.975 1.00 15.31 239 ARG A O 1
ATOM 1578 N N . LEU A 1 202 ? 15.366 23.036 39.366 1.00 11.89 240 LEU A N 1
ATOM 1579 C CA . LEU A 1 202 ? 15.474 21.995 38.352 1.00 11.65 240 LEU A CA 1
ATOM 1580 C C . LEU A 1 202 ? 16.287 22.556 37.200 1.00 11.95 240 LEU A C 1
ATOM 1581 O O . LEU A 1 202 ? 16.608 23.756 37.150 1.00 12.28 240 LEU A O 1
ATOM 1586 N N . ALA A 1 203 ? 16.751 21.684 36.292 1.00 10.94 241 ALA A N 1
ATOM 1587 C CA . ALA A 1 203 ? 17.497 22.139 35.136 1.00 12.56 241 ALA A CA 1
ATOM 1588 C C . ALA A 1 203 ? 16.773 23.130 34.316 1.00 13.25 241 ALA A C 1
ATOM 1589 O O . ALA A 1 203 ? 15.580 23.110 34.170 1.00 12.39 241 ALA A O 1
ATOM 1591 N N . GLN A 1 204 ? 17.538 24.034 33.717 1.00 12.54 242 GLN A N 1
ATOM 1592 C CA . GLN A 1 204 ? 16.995 25.051 32.904 1.00 14.59 242 GLN A CA 1
ATOM 1593 C C . GLN A 1 204 ? 16.085 24.630 31.823 1.00 13.33 242 GLN A C 1
ATOM 1594 O O . GLN A 1 204 ? 15.066 25.297 31.564 1.00 14.32 242 GLN A O 1
ATOM 1600 N N . ASN A 1 205 ? 16.348 23.487 31.198 1.00 13.19 243 ASN A N 1
ATOM 1601 C CA . ASN A 1 205 ? 15.505 23.003 30.105 1.00 14.47 243 ASN A CA 1
ATOM 1602 C C . ASN A 1 205 ? 14.503 21.917 30.537 1.00 14.13 243 ASN A C 1
ATOM 1603 O O . ASN A 1 205 ? 13.841 21.284 29.701 1.00 14.33 243 ASN A O 1
ATOM 1608 N N . ALA A 1 206 ? 14.351 21.731 31.840 1.00 12.66 244 ALA A N 1
ATOM 1609 C CA . ALA A 1 206 ? 13.374 20.750 32.353 1.00 13.08 244 ALA A CA 1
ATOM 1610 C C . ALA A 1 206 ? 11.955 21.206 31.998 1.00 12.37 244 ALA A C 1
ATOM 1611 O O . ALA A 1 206 ? 11.632 22.409 31.878 1.00 13.58 244 ALA A O 1
ATOM 1613 N N . PHE A 1 207 ? 11.073 20.211 31.793 1.00 11.00 245 PHE A N 1
ATOM 1614 C CA . PHE A 1 207 ? 9.630 20.426 31.434 1.00 11.97 245 PHE A CA 1
ATOM 1615 C C . PHE A 1 207 ? 8.794 20.393 32.719 1.00 10.56 245 PHE A C 1
ATOM 1616 O O . PHE A 1 207 ? 8.822 19.370 33.431 1.00 10.91 245 PHE A O 1
ATOM 1624 N N . VAL A 1 208 ? 8.061 21.398 33.055 1.00 10.60 246 VAL A N 1
ATOM 1625 C CA . VAL A 1 208 ? 7.204 21.444 34.201 1.00 9.52 246 VAL A CA 1
ATOM 1626 C C . VAL A 1 208 ? 5.829 21.986 33.847 1.00 11.11 246 VAL A C 1
ATOM 1627 O O . VAL A 1 208 ? 5.800 23.164 33.355 1.00 11.74 246 VAL A O 1
ATOM 1631 N N . ASN A 1 209 ? 4.757 21.271 34.065 1.00 10.05 247 ASN A N 1
ATOM 1632 C CA . ASN A 1 209 ? 3.417 21.738 33.729 1.00 10.08 247 ASN A CA 1
ATOM 1633 C C . ASN A 1 209 ? 2.551 21.564 34.935 1.00 10.08 247 ASN A C 1
ATOM 1634 O O . ASN A 1 209 ? 2.244 20.398 35.361 1.00 9.73 247 ASN A O 1
ATOM 1639 N N . VAL A 1 210 ? 2.066 22.662 35.515 1.00 9.34 248 VAL A N 1
ATOM 1640 C CA . VAL A 1 210 ? 1.212 22.711 36.690 1.00 9.90 248 VAL A CA 1
ATOM 1641 C C . VAL A 1 210 ? -0.194 23.312 36.410 1.00 10.18 248 VAL A C 1
ATOM 1642 O O . VAL A 1 210 ? -0.887 23.683 37.305 1.00 11.08 248 VAL A O 1
ATOM 1646 N N . ALA A 1 211 ? -0.558 23.344 35.136 1.00 10.01 249 ALA A N 1
ATOM 1647 C CA . ALA A 1 211 ? -1.901 23.849 34.790 1.00 10.66 249 ALA A CA 1
ATOM 1648 C C . ALA A 1 211 ? -2.982 23.208 35.559 1.00 10.36 249 ALA A C 1
ATOM 1649 O O . ALA A 1 211 ? -2.919 21.969 35.846 1.00 11.61 249 ALA A O 1
ATOM 1651 N N . GLY A 1 212 ? -4.090 23.845 35.888 1.00 10.73 250 GLY A N 1
ATOM 1652 C CA . GLY A 1 212 ? -5.210 23.239 36.479 1.00 11.30 250 GLY A CA 1
ATOM 1653 C C . GLY A 1 212 ? -5.140 22.960 37.926 1.00 11.83 250 GLY A C 1
ATOM 1654 O O . GLY A 1 212 ? -5.914 22.069 38.510 1.00 17.83 250 GLY A O 1
ATOM 1655 N N . ASN A 1 213 ? -4.152 23.553 38.561 1.00 12.46 251 ASN A N 1
ATOM 1656 C CA . ASN A 1 213 ? -4.066 23.518 40.055 1.00 12.30 251 ASN A CA 1
ATOM 1657 C C . ASN A 1 213 ? -4.465 24.876 40.646 1.00 13.87 251 ASN A C 1
ATOM 1658 O O . ASN A 1 213 ? -4.053 25.906 40.055 1.00 13.18 251 ASN A O 1
ATOM 1663 N N . PRO A 1 214 ? -5.093 24.870 41.797 1.00 12.08 252 PRO A N 1
ATOM 1664 C CA . PRO A 1 214 ? -5.551 26.105 42.495 1.00 12.59 252 PRO A CA 1
ATOM 1665 C C . PRO A 1 214 ? -4.428 26.832 43.254 1.00 12.11 252 PRO A C 1
ATOM 1666 O O . PRO A 1 214 ? -4.509 27.056 44.453 1.00 13.89 252 PRO A O 1
ATOM 1670 N N . LEU A 1 215 ? -3.382 27.190 42.522 1.00 12.05 253 LEU A N 1
ATOM 1671 C CA . LEU A 1 215 ? -2.194 27.782 43.151 1.00 13.18 253 LEU A CA 1
ATOM 1672 C C . LEU A 1 215 ? -2.640 29.175 43.723 1.00 13.77 253 LEU A C 1
ATOM 1673 O O . LEU A 1 215 ? -3.274 29.949 43.031 1.00 14.04 253 LEU A O 1
ATOM 1678 N N . SER A 1 216 ? -2.288 29.435 44.978 1.00 12.52 254 SER A N 1
ATOM 1679 C CA . SER A 1 216 ? -2.643 30.679 45.660 1.00 12.80 254 SER A CA 1
ATOM 1680 C C . SER A 1 216 ? -2.003 31.846 45.016 1.00 11.48 254 SER A C 1
ATOM 1681 O O . SER A 1 216 ? -1.013 31.817 44.377 1.00 11.02 254 SER A O 1
ATOM 1684 N N . GLY A 1 217 ? -2.591 33.023 45.338 1.00 11.34 255 GLY A N 1
ATOM 1685 C CA . GLY A 1 217 ? -1.979 34.291 44.925 1.00 11.31 255 GLY A CA 1
ATOM 1686 C C . GLY A 1 217 ? -0.560 34.483 45.399 1.00 9.38 255 GLY A C 1
ATOM 1687 O O . GLY A 1 217 ? 0.337 34.860 44.720 1.00 11.03 255 GLY A O 1
ATOM 1688 N N . HIS A 1 218 ? -0.341 34.112 46.673 1.00 11.14 256 HIS A N 1
ATOM 1689 C CA . HIS A 1 218 ? 0.988 34.173 47.267 1.00 10.66 256 HIS A CA 1
ATOM 1690 C C . HIS A 1 218 ? 1.943 33.202 46.563 1.00 9.27 256 HIS A C 1
ATOM 1691 O O . HIS A 1 218 ? 3.063 33.552 46.258 1.00 9.71 256 HIS A O 1
ATOM 1698 N N . THR A 1 219 ? 1.434 32.017 46.227 1.00 11.07 257 THR A N 1
ATOM 1699 C CA . THR A 1 219 ? 2.342 31.087 45.514 1.00 10.39 257 THR A CA 1
ATOM 1700 C C . THR A 1 219 ? 2.660 31.637 44.098 1.00 10.30 257 THR A C 1
ATOM 1701 O O . THR A 1 219 ? 3.824 31.614 43.695 1.00 11.68 257 THR A O 1
ATOM 1705 N N . MET A 1 220 ? 1.675 32.173 43.369 1.00 10.28 258 MET A N 1
ATOM 1706 C CA . MET A 1 220 ? 1.899 32.784 42.080 1.00 12.49 258 MET A CA 1
ATOM 1707 C C . MET A 1 220 ? 2.852 33.927 42.120 1.00 13.51 258 MET A C 1
ATOM 1708 O O . MET A 1 220 ? 3.806 34.027 41.344 1.00 15.52 258 MET A O 1
ATOM 1713 N N . ARG A 1 221 ? 2.720 34.747 43.159 1.00 13.05 259 ARG A N 1
ATOM 1714 C CA . ARG A 1 221 ? 3.610 35.890 43.267 1.00 14.18 259 ARG A CA 1
ATOM 1715 C C . ARG A 1 221 ? 5.002 35.479 43.600 1.00 13.49 259 ARG A C 1
ATOM 1716 O O . ARG A 1 221 ? 5.985 35.954 43.043 1.00 17.66 259 ARG A O 1
ATOM 1724 N N . THR A 1 222 ? 5.141 34.470 44.480 1.00 14.00 260 THR A N 1
ATOM 1725 C CA . THR A 1 222 ? 6.423 33.974 44.990 1.00 17.66 260 THR A CA 1
ATOM 1726 C C . THR A 1 222 ? 7.142 33.320 43.829 1.00 19.25 260 THR A C 1
ATOM 1727 O O . THR A 1 222 ? 8.400 33.512 43.661 1.00 20.24 260 THR A O 1
ATOM 1731 N N . LEU A 1 223 ? 6.410 32.604 42.955 1.00 16.92 261 LEU A N 1
ATOM 1732 C CA . LEU A 1 223 ? 7.087 31.843 41.884 1.00 18.56 261 LEU A CA 1
ATOM 1733 C C . LEU A 1 223 ? 7.505 32.787 40.768 1.00 18.37 261 LEU A C 1
ATOM 1734 O O . LEU A 1 223 ? 8.711 32.739 40.336 1.00 21.23 261 LEU A O 1
ATOM 1739 N N . GLN A 1 224 ? 6.568 33.653 40.370 1.00 19.90 262 GLN A N 1
ATOM 1740 C CA . GLN A 1 224 ? 6.757 34.719 39.378 1.00 19.90 262 GLN A CA 1
ATOM 1741 C C . GLN A 1 224 ? 7.839 35.746 39.664 1.00 20.89 262 GLN A C 1
ATOM 1742 O O . GLN A 1 224 ? 8.543 36.146 38.691 1.00 19.74 262 GLN A O 1
ATOM 1748 N N . GLN A 1 225 ? 8.043 36.097 40.921 1.00 19.42 263 GLN A N 1
ATOM 1749 C CA . GLN A 1 225 ? 9.187 36.949 41.304 1.00 19.82 263 GLN A CA 1
ATOM 1750 C C . GLN A 1 225 ? 10.488 36.304 40.826 1.00 21.58 263 GLN A C 1
ATOM 1751 O O . GLN A 1 225 ? 11.353 36.956 40.307 1.00 22.19 263 GLN A O 1
ATOM 1757 N N . ILE A 1 226 ? 10.634 35.001 41.064 1.00 16.72 264 ILE A N 1
ATOM 1758 C CA . ILE A 1 226 ? 11.808 34.319 40.713 1.00 17.27 264 ILE A CA 1
ATOM 1759 C C . ILE A 1 226 ? 11.884 33.949 39.233 1.00 16.54 264 ILE A C 1
ATOM 1760 O O . ILE A 1 226 ? 12.905 34.299 38.642 1.00 18.11 264 ILE A O 1
ATOM 1765 N N . THR A 1 227 ? 10.845 33.432 38.608 1.00 16.45 265 THR A N 1
ATOM 1766 C CA . THR A 1 227 ? 10.926 32.966 37.239 1.00 17.10 265 THR A CA 1
ATOM 1767 C C . THR A 1 227 ? 11.117 34.091 36.255 1.00 19.51 265 THR A C 1
ATOM 1768 O O . THR A 1 227 ? 11.601 33.838 35.175 1.00 20.55 265 THR A O 1
ATOM 1772 N N . THR A 1 228 ? 10.620 35.279 36.606 1.00 19.12 266 THR A N 1
ATOM 1773 C CA . THR A 1 228 ? 10.773 36.469 35.734 1.00 20.44 266 THR A CA 1
ATOM 1774 C C . THR A 1 228 ? 12.021 37.270 36.005 1.00 24.30 266 THR A C 1
ATOM 1775 O O . THR A 1 228 ? 12.239 38.281 35.332 1.00 26.77 266 THR A O 1
ATOM 1779 N N . GLY A 1 229 ? 12.839 36.919 36.972 1.00 24.48 267 GLY A N 1
ATOM 1780 C CA . GLY A 1 229 ? 14.109 37.637 37.204 1.00 23.42 267 GLY A CA 1
ATOM 1781 C C . GLY A 1 229 ? 15.156 37.463 36.100 1.00 27.11 267 GLY A C 1
ATOM 1782 O O . GLY A 1 229 ? 15.177 36.476 35.387 1.00 24.70 267 GLY A O 1
ATOM 1783 N N . PRO A 1 230 ? 16.069 38.464 35.976 1.00 28.74 268 PRO A N 1
ATOM 1784 C CA . PRO A 1 230 ? 17.074 38.448 34.938 1.00 29.62 268 PRO A CA 1
ATOM 1785 C C . PRO A 1 230 ? 18.154 37.371 35.063 1.00 29.12 268 PRO A C 1
ATOM 1786 O O . PRO A 1 230 ? 18.719 36.949 34.045 1.00 33.53 268 PRO A O 1
ATOM 1790 N N . ASP A 1 231 ? 18.313 36.837 36.266 1.00 28.66 269 ASP A N 1
ATOM 1791 C CA . ASP A 1 231 ? 19.357 35.866 36.601 1.00 28.70 269 ASP A CA 1
ATOM 1792 C C . ASP A 1 231 ? 18.760 34.423 36.758 1.00 26.00 269 ASP A C 1
ATOM 1793 O O . ASP A 1 231 ? 19.407 33.562 37.341 1.00 25.90 269 ASP A O 1
ATOM 1798 N N . TYR A 1 232 ? 17.538 34.210 36.303 1.00 25.51 270 TYR A N 1
ATOM 1799 C CA . TYR A 1 232 ? 16.814 32.954 36.702 1.00 20.14 270 TYR A CA 1
ATOM 1800 C C . TYR A 1 232 ? 17.404 31.872 35.777 1.00 20.06 270 TYR A C 1
ATOM 1801 O O . TYR A 1 232 ? 17.518 32.068 34.568 1.00 22.76 270 TYR A O 1
ATOM 1810 N N . SER A 1 233 ? 17.802 30.767 36.360 1.00 20.62 271 SER A N 1
ATOM 1811 C CA . SER A 1 233 ? 18.405 29.616 35.651 1.00 20.22 271 SER A CA 1
ATOM 1812 C C . SER A 1 233 ? 17.645 28.316 35.870 1.00 18.76 271 SER A C 1
ATOM 1813 O O . SER A 1 233 ? 18.088 27.274 35.423 1.00 19.61 271 SER A O 1
ATOM 1816 N N . GLY A 1 234 ? 16.468 28.413 36.460 1.00 14.89 272 GLY A N 1
ATOM 1817 C CA . GLY A 1 234 ? 15.609 27.222 36.548 1.00 14.51 272 GLY A CA 1
ATOM 1818 C C . GLY A 1 234 ? 14.726 27.020 35.373 1.00 13.15 272 GLY A C 1
ATOM 1819 O O . GLY A 1 234 ? 14.920 27.639 34.300 1.00 13.77 272 GLY A O 1
ATOM 1820 N N . PRO A 1 235 ? 13.745 26.121 35.488 1.00 12.73 273 PRO A N 1
ATOM 1821 C CA . PRO A 1 235 ? 12.935 25.704 34.331 1.00 13.27 273 PRO A CA 1
ATOM 1822 C C . PRO A 1 235 ? 11.775 26.703 34.004 1.00 13.63 273 PRO A C 1
ATOM 1823 O O . PRO A 1 235 ? 11.400 27.479 34.882 1.00 13.78 273 PRO A O 1
ATOM 1827 N N . ARG A 1 236 ? 11.343 26.728 32.759 1.00 14.71 274 ARG A N 1
ATOM 1828 C CA . ARG A 1 236 ? 10.056 27.328 32.434 1.00 16.98 274 ARG A CA 1
ATOM 1829 C C . ARG A 1 236 ? 8.960 26.544 33.212 1.00 15.82 274 ARG A C 1
ATOM 1830 O O . ARG A 1 236 ? 8.989 25.354 33.226 1.00 16.55 274 ARG A O 1
ATOM 1838 N N . ILE A 1 237 ? 8.059 27.202 33.874 1.00 14.25 275 ILE A N 1
ATOM 1839 C CA . ILE A 1 237 ? 6.961 26.561 34.506 1.00 13.81 275 ILE A CA 1
ATOM 1840 C C . ILE A 1 237 ? 5.742 26.930 33.719 1.00 14.35 275 ILE A C 1
ATOM 1841 O O . ILE A 1 237 ? 5.448 28.151 33.566 1.00 15.33 275 ILE A O 1
ATOM 1846 N N . PHE A 1 238 ? 5.020 25.977 33.242 1.00 11.53 276 PHE A N 1
ATOM 1847 C CA . PHE A 1 238 ? 3.788 26.218 32.522 1.00 13.09 276 PHE A CA 1
ATOM 1848 C C . PHE A 1 238 ? 2.616 26.216 33.493 1.00 14.03 276 PHE A C 1
ATOM 1849 O O . PHE A 1 238 ? 2.359 25.232 34.217 1.00 14.08 276 PHE A O 1
ATOM 1857 N N . PHE A 1 239 ? 1.809 27.282 33.497 1.00 16.07 277 PHE A N 1
ATOM 1858 C CA . PHE A 1 239 ? 0.645 27.451 34.373 1.00 18.22 277 PHE A CA 1
ATOM 1859 C C . PHE A 1 239 ? -0.675 27.255 33.542 1.00 20.48 277 PHE A C 1
ATOM 1860 O O . PHE A 1 239 ? -0.582 27.088 32.302 1.00 26.13 277 PHE A O 1
ATOM 1868 N N . PHE B 1 9 ? 11.736 -1.631 17.798 1.00 34.61 47 PHE B N 1
ATOM 1869 C CA . PHE B 1 9 ? 12.942 -1.424 16.920 1.00 28.73 47 PHE B CA 1
ATOM 1870 C C . PHE B 1 9 ? 13.791 -0.247 17.381 1.00 22.08 47 PHE B C 1
ATOM 1871 O O . PHE B 1 9 ? 15.053 -0.296 17.328 1.00 22.56 47 PHE B O 1
ATOM 1879 N N . TYR B 1 10 ? 13.135 0.859 17.728 1.00 17.29 48 TYR B N 1
ATOM 1880 C CA . TYR B 1 10 ? 13.865 2.023 18.180 1.00 16.38 48 TYR B CA 1
ATOM 1881 C C . TYR B 1 10 ? 14.728 1.652 19.378 1.00 14.58 48 TYR B C 1
ATOM 1882 O O . TYR B 1 10 ? 15.835 2.147 19.520 1.00 14.47 48 TYR B O 1
ATOM 1891 N N . LEU B 1 11 ? 14.242 0.878 20.305 1.00 15.13 49 LEU B N 1
ATOM 1892 C CA . LEU B 1 11 ? 15.005 0.586 21.531 1.00 16.67 49 LEU B CA 1
ATOM 1893 C C . LEU B 1 11 ? 16.287 -0.139 21.183 1.00 16.60 49 LEU B C 1
ATOM 1894 O O . LEU B 1 11 ? 17.325 0.134 21.811 1.00 16.05 49 LEU B O 1
ATOM 1899 N N . LYS B 1 12 ? 16.270 -1.026 20.174 1.00 15.96 50 LYS B N 1
ATOM 1900 C CA . LYS B 1 12 ? 17.497 -1.735 19.759 1.00 18.37 50 LYS B CA 1
ATOM 1901 C C . LYS B 1 12 ? 18.483 -0.757 19.172 1.00 15.66 50 LYS B C 1
ATOM 1902 O O . LYS B 1 12 ? 19.683 -0.767 19.528 1.00 16.82 50 LYS B O 1
ATOM 1908 N N . THR B 1 13 ? 18.059 0.090 18.262 1.00 15.51 51 THR B N 1
ATOM 1909 C CA . THR B 1 13 ? 18.917 1.116 17.670 1.00 15.72 51 THR B CA 1
ATOM 1910 C C . THR B 1 13 ? 19.555 2.019 18.742 1.00 12.51 51 THR B C 1
ATOM 1911 O O . THR B 1 13 ? 20.730 2.373 18.703 1.00 13.78 51 THR B O 1
ATOM 1915 N N . TRP B 1 14 ? 18.744 2.419 19.732 1.00 12.32 52 TRP B N 1
ATOM 1916 C CA . TRP B 1 14 ? 19.227 3.274 20.791 1.00 10.39 52 TRP B CA 1
ATOM 1917 C C . TRP B 1 14 ? 20.232 2.573 21.661 1.00 10.51 52 TRP B C 1
ATOM 1918 O O . TRP B 1 14 ? 21.166 3.209 22.121 1.00 11.02 52 TRP B O 1
ATOM 1929 N N . SER B 1 15 ? 20.021 1.327 21.944 1.00 11.98 53 SER B N 1
ATOM 1930 C CA . SER B 1 15 ? 20.951 0.533 22.756 1.00 13.52 53 SER B CA 1
ATOM 1931 C C . SER B 1 15 ? 22.315 0.419 22.046 1.00 12.48 53 SER B C 1
ATOM 1932 O O . SER B 1 15 ? 23.372 0.599 22.619 1.00 11.91 53 SER B O 1
ATOM 1935 N N . GLU B 1 16 ? 22.277 0.237 20.711 1.00 12.22 54 GLU B N 1
ATOM 1936 C CA . GLU B 1 16 ? 23.498 0.111 19.917 1.00 12.63 54 GLU B CA 1
ATOM 1937 C C . GLU B 1 16 ? 24.198 1.465 19.844 1.00 11.68 54 GLU B C 1
ATOM 1938 O O . GLU B 1 16 ? 25.405 1.605 20.055 1.00 12.04 54 GLU B O 1
ATOM 1944 N N . TRP B 1 17 ? 23.439 2.566 19.782 1.00 10.33 55 TRP B N 1
ATOM 1945 C CA . TRP B 1 17 ? 23.966 3.876 19.801 1.00 10.83 55 TRP B CA 1
ATOM 1946 C C . TRP B 1 17 ? 24.635 4.164 21.177 1.00 10.27 55 TRP B C 1
ATOM 1947 O O . TRP B 1 17 ? 25.759 4.725 21.217 1.00 10.49 55 TRP B O 1
ATOM 1958 N N . GLU B 1 18 ? 23.940 3.788 22.285 1.00 9.82 56 GLU B N 1
ATOM 1959 C CA . GLU B 1 18 ? 24.537 4.010 23.551 1.00 10.00 56 GLU B CA 1
ATOM 1960 C C . GLU B 1 18 ? 25.890 3.316 23.732 1.00 9.64 56 GLU B C 1
ATOM 1961 O O . GLU B 1 18 ? 26.834 3.877 24.284 1.00 11.06 56 GLU B O 1
ATOM 1967 N N . LYS B 1 19 ? 25.988 2.101 23.208 1.00 9.31 57 LYS B N 1
ATOM 1968 C CA . LYS B 1 19 ? 27.248 1.294 23.312 1.00 11.69 57 LYS B CA 1
ATOM 1969 C C . LYS B 1 19 ? 28.347 1.918 22.481 1.00 11.51 57 LYS B C 1
ATOM 1970 O O . LYS B 1 19 ? 29.523 1.456 22.604 1.00 12.95 57 LYS B O 1
ATOM 1976 N N . ASN B 1 20 ? 28.081 2.829 21.553 1.00 11.26 58 ASN B N 1
ATOM 1977 C CA . ASN B 1 20 ? 29.053 3.552 20.803 1.00 12.21 58 ASN B CA 1
ATOM 1978 C C . ASN B 1 20 ? 29.450 4.847 21.461 1.00 12.67 58 ASN B C 1
ATOM 1979 O O . ASN B 1 20 ? 30.259 5.658 20.960 1.00 13.91 58 ASN B O 1
ATOM 1984 N N . GLY B 1 21 ? 29.016 5.079 22.692 1.00 11.38 59 GLY B N 1
ATOM 1985 C CA . GLY B 1 21 ? 29.330 6.244 23.481 1.00 12.99 59 GLY B CA 1
ATOM 1986 C C . GLY B 1 21 ? 30.658 6.207 24.175 1.00 13.40 59 GLY B C 1
ATOM 1987 O O . GLY B 1 21 ? 31.261 5.139 24.245 1.00 19.25 59 GLY B O 1
ATOM 1988 N N . THR B 1 22 ? 31.007 7.317 24.733 1.00 11.46 60 THR B N 1
ATOM 1989 C CA . THR B 1 22 ? 32.351 7.546 25.360 1.00 11.04 60 THR B CA 1
ATOM 1990 C C . THR B 1 22 ? 32.062 8.070 26.770 1.00 9.84 60 THR B C 1
ATOM 1991 O O . THR B 1 22 ? 30.939 8.574 27.113 1.00 9.60 60 THR B O 1
ATOM 1995 N N . PRO B 1 23 ? 33.026 8.122 27.672 1.00 10.09 61 PRO B N 1
ATOM 1996 C CA . PRO B 1 23 ? 32.807 8.563 29.052 1.00 10.00 61 PRO B CA 1
ATOM 1997 C C . PRO B 1 23 ? 32.466 10.036 29.168 1.00 10.53 61 PRO B C 1
ATOM 1998 O O . PRO B 1 23 ? 31.883 10.422 30.185 1.00 12.84 61 PRO B O 1
ATOM 2002 N N . GLY B 1 24 ? 32.807 10.843 28.197 1.00 11.01 62 GLY B N 1
ATOM 2003 C CA . GLY B 1 24 ? 32.541 12.246 28.249 1.00 11.14 62 GLY B CA 1
ATOM 2004 C C . GLY B 1 24 ? 31.172 12.607 27.699 1.00 12.74 62 GLY B C 1
ATOM 2005 O O . GLY B 1 24 ? 30.790 13.795 27.776 1.00 17.17 62 GLY B O 1
ATOM 2006 N N . GLU B 1 25 ? 30.440 11.644 27.173 1.00 9.45 63 GLU B N 1
ATOM 2007 C CA . GLU B 1 25 ? 29.084 11.831 26.732 1.00 9.79 63 GLU B CA 1
ATOM 2008 C C . GLU B 1 25 ? 28.158 11.269 27.705 1.00 9.70 63 GLU B C 1
ATOM 2009 O O . GLU B 1 25 ? 28.493 10.317 28.434 1.00 12.12 63 GLU B O 1
ATOM 2015 N N . GLN B 1 26 ? 26.931 11.749 27.797 1.00 8.47 64 GLN B N 1
ATOM 2016 C CA . GLN B 1 26 ? 25.919 11.112 28.696 1.00 7.99 64 GLN B CA 1
ATOM 2017 C C . GLN B 1 26 ? 24.906 10.348 27.848 1.00 7.43 64 GLN B C 1
ATOM 2018 O O . GLN B 1 26 ? 23.683 10.591 27.921 1.00 7.49 64 GLN B O 1
ATOM 2024 N N . ARG B 1 27 ? 25.330 9.374 27.071 1.00 7.34 65 ARG B N 1
ATOM 2025 C CA . ARG B 1 27 ? 24.412 8.598 26.249 1.00 7.73 65 ARG B CA 1
ATOM 2026 C C . ARG B 1 27 ? 23.482 7.749 27.119 1.00 8.28 65 ARG B C 1
ATOM 2027 O O . ARG B 1 27 ? 22.394 7.315 26.666 1.00 8.25 65 ARG B O 1
ATOM 2035 N N . ASN B 1 28 ? 23.867 7.432 28.343 1.00 9.02 66 ASN B N 1
ATOM 2036 C CA . ASN B 1 28 ? 22.982 6.657 29.258 1.00 8.76 66 ASN B CA 1
ATOM 2037 C C . ASN B 1 28 ? 21.749 7.458 29.604 1.00 7.69 66 ASN B C 1
ATOM 2038 O O . ASN B 1 28 ? 20.654 6.947 29.504 1.00 8.53 66 ASN B O 1
ATOM 2043 N N . ILE B 1 29 ? 21.923 8.695 29.952 1.00 7.46 67 ILE B N 1
ATOM 2044 C CA . ILE B 1 29 ? 20.845 9.622 30.221 1.00 7.13 67 ILE B CA 1
ATOM 2045 C C . ILE B 1 29 ? 20.010 9.760 28.970 1.00 7.51 67 ILE B C 1
ATOM 2046 O O . ILE B 1 29 ? 18.777 9.800 28.980 1.00 8.50 67 ILE B O 1
ATOM 2051 N N . ALA B 1 30 ? 20.639 9.981 27.798 1.00 7.85 68 ALA B N 1
ATOM 2052 C CA . ALA B 1 30 ? 19.895 10.114 26.572 1.00 8.14 68 ALA B CA 1
ATOM 2053 C C . ALA B 1 30 ? 19.101 8.935 26.282 1.00 7.17 68 ALA B C 1
ATOM 2054 O O . ALA B 1 30 ? 17.894 9.073 25.880 1.00 9.07 68 ALA B O 1
ATOM 2056 N N . PHE B 1 31 ? 19.654 7.744 26.413 1.00 7.11 69 PHE B N 1
ATOM 2057 C CA . PHE B 1 31 ? 18.843 6.533 26.202 1.00 7.90 69 PHE B CA 1
ATOM 2058 C C . PHE B 1 31 ? 17.578 6.505 27.105 1.00 8.20 69 PHE B C 1
ATOM 2059 O O . PHE B 1 31 ? 16.504 6.153 26.602 1.00 8.36 69 PHE B O 1
ATOM 2067 N N . ASN B 1 32 ? 17.799 6.780 28.397 1.00 8.18 70 ASN B N 1
ATOM 2068 C CA . ASN B 1 32 ? 16.674 6.718 29.299 1.00 8.38 70 ASN B CA 1
ATOM 2069 C C . ASN B 1 32 ? 15.620 7.674 28.863 1.00 7.59 70 ASN B C 1
ATOM 2070 O O . ASN B 1 32 ? 14.386 7.350 28.905 1.00 9.26 70 ASN B O 1
ATOM 2075 N N . ARG B 1 33 ? 15.958 8.884 28.421 1.00 6.92 71 ARG B N 1
ATOM 2076 C CA . ARG B 1 33 ? 14.983 9.907 27.966 1.00 7.73 71 ARG B CA 1
ATOM 2077 C C . ARG B 1 33 ? 14.354 9.540 26.675 1.00 7.72 71 ARG B C 1
ATOM 2078 O O . ARG B 1 33 ? 13.098 9.701 26.509 1.00 9.34 71 ARG B O 1
ATOM 2086 N N . LEU B 1 34 ? 15.060 8.910 25.784 1.00 7.40 72 LEU B N 1
ATOM 2087 C CA . LEU B 1 34 ? 14.483 8.472 24.505 1.00 8.56 72 LEU B CA 1
ATOM 2088 C C . LEU B 1 34 ? 13.469 7.357 24.709 1.00 7.51 72 LEU B C 1
ATOM 2089 O O . LEU B 1 34 ? 12.343 7.434 24.167 1.00 8.99 72 LEU B O 1
ATOM 2094 N N . LYS B 1 35 ? 13.782 6.398 25.551 1.00 8.42 73 LYS B N 1
ATOM 2095 C CA . LYS B 1 35 ? 12.898 5.295 25.896 1.00 8.54 73 LYS B CA 1
ATOM 2096 C C . LYS B 1 35 ? 11.620 5.847 26.553 1.00 9.15 73 LYS B C 1
ATOM 2097 O O . LYS B 1 35 ? 10.499 5.409 26.117 1.00 10.54 73 LYS B O 1
ATOM 2103 N N . ILE B 1 36 ? 11.717 6.716 27.489 1.00 8.73 74 ILE B N 1
ATOM 2104 C CA . ILE B 1 36 ? 10.522 7.287 28.155 1.00 10.21 74 ILE B CA 1
ATOM 2105 C C . ILE B 1 36 ? 9.714 8.050 27.145 1.00 9.69 74 ILE B C 1
ATOM 2106 O O . ILE B 1 36 ? 8.453 7.968 27.112 1.00 9.61 74 ILE B O 1
ATOM 2111 N N . CYS B 1 37 ? 10.338 8.879 26.308 1.00 9.22 75 CYS B N 1
ATOM 2112 C CA . CYS B 1 37 ? 9.616 9.717 25.321 1.00 9.36 75 CYS B CA 1
ATOM 2113 C C . CYS B 1 37 ? 8.860 8.828 24.378 1.00 9.16 75 CYS B C 1
ATOM 2114 O O . CYS B 1 37 ? 7.681 9.116 24.099 1.00 9.57 75 CYS B O 1
ATOM 2117 N N . LEU B 1 38 ? 9.422 7.723 23.910 1.00 8.58 76 LEU B N 1
ATOM 2118 C CA . LEU B 1 38 ? 8.767 6.852 23.018 1.00 9.53 76 LEU B CA 1
ATOM 2119 C C . LEU B 1 38 ? 7.606 6.111 23.725 1.00 9.13 76 LEU B C 1
ATOM 2120 O O . LEU B 1 38 ? 6.491 6.014 23.174 1.00 10.69 76 LEU B O 1
ATOM 2125 N N . GLN B 1 39 ? 7.846 5.535 24.823 1.00 9.27 77 GLN B N 1
ATOM 2126 C CA . GLN B 1 39 ? 6.775 4.731 25.496 1.00 10.52 77 GLN B CA 1
ATOM 2127 C C . GLN B 1 39 ? 5.591 5.595 25.945 1.00 10.51 77 GLN B C 1
ATOM 2128 O O . GLN B 1 39 ? 4.424 5.118 25.932 1.00 10.17 77 GLN B O 1
ATOM 2134 N N . ASN B 1 40 ? 5.843 6.813 26.317 1.00 9.06 78 ASN B N 1
ATOM 2135 C CA . ASN B 1 40 ? 4.781 7.720 26.770 1.00 9.35 78 ASN B CA 1
ATOM 2136 C C . ASN B 1 40 ? 4.304 8.594 25.636 1.00 10.17 78 ASN B C 1
ATOM 2137 O O . ASN B 1 40 ? 3.350 9.391 25.832 1.00 10.12 78 ASN B O 1
ATOM 2142 N N . GLN B 1 41 ? 4.902 8.473 24.461 1.00 9.67 79 GLN B N 1
ATOM 2143 C CA . GLN B 1 41 ? 4.571 9.346 23.314 1.00 10.26 79 GLN B CA 1
ATOM 2144 C C . GLN B 1 41 ? 4.541 10.822 23.645 1.00 9.81 79 GLN B C 1
ATOM 2145 O O . GLN B 1 41 ? 3.596 11.576 23.356 1.00 11.48 79 GLN B O 1
ATOM 2151 N N . GLU B 1 42 ? 5.568 11.257 24.330 1.00 9.87 80 GLU B N 1
ATOM 2152 C CA . GLU B 1 42 ? 5.685 12.588 24.749 1.00 10.16 80 GLU B CA 1
ATOM 2153 C C . GLU B 1 42 ? 5.956 13.537 23.548 1.00 12.25 80 GLU B C 1
ATOM 2154 O O . GLU B 1 42 ? 6.662 13.174 22.568 1.00 13.40 80 GLU B O 1
ATOM 2160 N N . ALA B 1 43 ? 5.495 14.787 23.687 1.00 11.71 81 ALA B N 1
ATOM 2161 C CA . ALA B 1 43 ? 5.653 15.758 22.559 1.00 13.71 81 ALA B CA 1
ATOM 2162 C C . ALA B 1 43 ? 7.017 16.365 22.526 1.00 12.64 81 ALA B C 1
ATOM 2163 O O . ALA B 1 43 ? 7.471 16.796 21.399 1.00 14.08 81 ALA B O 1
ATOM 2165 N N . GLU B 1 44 ? 7.671 16.538 23.640 1.00 11.90 82 GLU B N 1
ATOM 2166 C CA . GLU B 1 44 ? 8.931 17.238 23.699 1.00 14.08 82 GLU B CA 1
ATOM 2167 C C . GLU B 1 44 ? 10.000 16.237 24.015 1.00 16.10 82 GLU B C 1
ATOM 2168 O O . GLU B 1 44 ? 9.777 15.401 24.941 1.00 20.37 82 GLU B O 1
ATOM 2174 N N . LEU B 1 45 ? 11.108 16.239 23.315 1.00 11.96 83 LEU B N 1
ATOM 2175 C CA . LEU B 1 45 ? 12.320 15.486 23.632 1.00 11.35 83 LEU B CA 1
ATOM 2176 C C . LEU B 1 45 ? 13.427 16.420 24.017 1.00 11.16 83 LEU B C 1
ATOM 2177 O O . LEU B 1 45 ? 13.757 17.323 23.251 1.00 12.07 83 LEU B O 1
ATOM 2182 N N . ASN B 1 46 ? 14.000 16.251 25.222 1.00 10.56 84 ASN B N 1
ATOM 2183 C CA . ASN B 1 46 ? 15.085 17.113 25.739 1.00 10.01 84 ASN B CA 1
ATOM 2184 C C . ASN B 1 46 ? 16.321 16.275 25.899 1.00 9.57 84 ASN B C 1
ATOM 2185 O O . ASN B 1 46 ? 16.431 15.503 26.897 1.00 10.46 84 ASN B O 1
ATOM 2190 N N . LEU B 1 47 ? 17.287 16.349 24.969 1.00 8.97 85 LEU B N 1
ATOM 2191 C CA . LEU B 1 47 ? 18.639 15.786 25.002 1.00 8.11 85 LEU B CA 1
ATOM 2192 C C . LEU B 1 47 ? 19.679 16.912 25.239 1.00 8.47 85 LEU B C 1
ATOM 2193 O O . LEU B 1 47 ? 20.841 16.665 24.909 1.00 11.16 85 LEU B O 1
ATOM 2198 N N . SER B 1 48 ? 19.301 18.037 25.793 1.00 8.70 86 SER B N 1
ATOM 2199 C CA . SER B 1 48 ? 20.223 19.130 25.919 1.00 11.11 86 SER B CA 1
ATOM 2200 C C . SER B 1 48 ? 21.309 18.912 26.961 1.00 11.15 86 SER B C 1
ATOM 2201 O O . SER B 1 48 ? 21.079 18.196 27.894 1.00 11.75 86 SER B O 1
ATOM 2204 N N . GLU B 1 49 ? 22.519 19.452 26.730 1.00 10.55 87 GLU B N 1
ATOM 2205 C CA . GLU B 1 49 ? 23.532 19.488 27.771 1.00 12.13 87 GLU B CA 1
ATOM 2206 C C . GLU B 1 49 ? 24.031 18.087 28.105 1.00 11.41 87 GLU B C 1
ATOM 2207 O O . GLU B 1 49 ? 24.474 17.946 29.292 1.00 16.63 87 GLU B O 1
ATOM 2213 N N . LEU B 1 50 ? 24.039 17.200 27.175 1.00 11.52 88 LEU B N 1
ATOM 2214 C CA . LEU B 1 50 ? 24.502 15.834 27.461 1.00 11.81 88 LEU B CA 1
ATOM 2215 C C . LEU B 1 50 ? 25.809 15.518 26.836 1.00 12.98 88 LEU B C 1
ATOM 2216 O O . LEU B 1 50 ? 26.212 14.381 26.870 1.00 14.74 88 LEU B O 1
ATOM 2221 N N . ASP B 1 51 ? 26.453 16.523 26.221 1.00 14.42 89 ASP B N 1
ATOM 2222 C CA . ASP B 1 51 ? 27.719 16.342 25.504 1.00 16.34 89 ASP B CA 1
ATOM 2223 C C . ASP B 1 51 ? 27.780 15.352 24.441 1.00 16.64 89 ASP B C 1
ATOM 2224 O O . ASP B 1 51 ? 28.817 14.806 24.051 1.00 18.08 89 ASP B O 1
ATOM 2229 N N . LEU B 1 52 ? 26.664 15.149 23.713 1.00 12.50 90 LEU B N 1
ATOM 2230 C CA . LEU B 1 52 ? 26.517 14.198 22.762 1.00 12.34 90 LEU B CA 1
ATOM 2231 C C . LEU B 1 52 ? 27.262 14.474 21.483 1.00 15.11 90 LEU B C 1
ATOM 2232 O O . LEU B 1 52 ? 27.174 15.668 21.012 1.00 16.60 90 LEU B O 1
ATOM 2237 N N . LYS B 1 53 ? 27.930 13.525 20.921 1.00 13.16 91 LYS B N 1
ATOM 2238 C CA . LYS B 1 53 ? 28.653 13.692 19.608 1.00 14.63 91 LYS B CA 1
ATOM 2239 C C . LYS B 1 53 ? 27.821 13.315 18.445 1.00 16.28 91 LYS B C 1
ATOM 2240 O O . LYS B 1 53 ? 28.106 13.880 17.349 1.00 18.19 91 LYS B O 1
ATOM 2246 N N . THR B 1 54 ? 26.823 12.428 18.539 1.00 14.76 92 THR B N 1
ATOM 2247 C CA . THR B 1 54 ? 25.879 12.072 17.505 1.00 14.41 92 THR B CA 1
ATOM 2248 C C . THR B 1 54 ? 24.534 11.805 18.176 1.00 14.54 92 THR B C 1
ATOM 2249 O O . THR B 1 54 ? 24.471 11.748 19.447 1.00 14.72 92 THR B O 1
ATOM 2253 N N . LEU B 1 55 ? 23.506 11.883 17.382 1.00 14.38 93 LEU B N 1
ATOM 2254 C CA . LEU B 1 55 ? 22.142 11.439 17.784 1.00 12.99 93 LEU B CA 1
ATOM 2255 C C . LEU B 1 55 ? 21.703 10.329 16.959 1.00 14.11 93 LEU B C 1
ATOM 2256 O O . LEU B 1 55 ? 22.102 10.141 15.757 1.00 18.02 93 LEU B O 1
ATOM 2261 N N . PRO B 1 56 ? 20.923 9.402 17.481 1.00 12.75 94 PRO B N 1
ATOM 2262 C CA . PRO B 1 56 ? 20.391 8.333 16.768 1.00 12.22 94 PRO B CA 1
ATOM 2263 C C . PRO B 1 56 ? 19.030 8.764 16.088 1.00 13.09 94 PRO B C 1
ATOM 2264 O O . PRO B 1 56 ? 18.656 9.891 16.232 1.00 12.97 94 PRO B O 1
ATOM 2268 N N . ASP B 1 57 ? 18.398 7.841 15.390 1.00 14.66 95 ASP B N 1
ATOM 2269 C CA . ASP B 1 57 ? 17.036 8.114 14.860 1.00 16.24 95 ASP B CA 1
ATOM 2270 C C . ASP B 1 57 ? 16.141 8.582 15.952 1.00 16.15 95 ASP B C 1
ATOM 2271 O O . ASP B 1 57 ? 16.190 8.047 17.114 1.00 16.22 95 ASP B O 1
ATOM 2276 N N . LEU B 1 58 ? 15.314 9.558 15.714 1.00 13.80 96 LEU B N 1
ATOM 2277 C CA . LEU B 1 58 ? 14.553 10.207 16.737 1.00 15.72 96 LEU B CA 1
ATOM 2278 C C . LEU B 1 58 ? 13.118 9.695 16.851 1.00 14.20 96 LEU B C 1
ATOM 2279 O O . LEU B 1 58 ? 12.550 9.134 15.923 1.00 16.31 96 LEU B O 1
ATOM 2284 N N . PRO B 1 59 ? 12.486 9.780 18.035 1.00 13.46 97 PRO B N 1
ATOM 2285 C CA . PRO B 1 59 ? 11.062 9.330 18.173 1.00 13.34 97 PRO B CA 1
ATOM 2286 C C . PRO B 1 59 ? 10.167 10.104 17.197 1.00 13.60 97 PRO B C 1
ATOM 2287 O O . PRO B 1 59 ? 10.268 11.314 17.123 1.00 13.95 97 PRO B O 1
ATOM 2291 N N . PRO B 1 60 ? 9.265 9.371 16.543 1.00 13.86 98 PRO B N 1
ATOM 2292 C CA . PRO B 1 60 ? 8.602 10.012 15.356 1.00 15.25 98 PRO B CA 1
ATOM 2293 C C . PRO B 1 60 ? 7.527 11.011 15.680 1.00 14.58 98 PRO B C 1
ATOM 2294 O O . PRO B 1 60 ? 7.128 11.778 14.788 1.00 15.92 98 PRO B O 1
ATOM 2298 N N . GLN B 1 61 ? 6.977 10.974 16.878 1.00 13.52 99 GLN B N 1
ATOM 2299 C CA . GLN B 1 61 ? 5.869 11.788 17.286 1.00 12.71 99 GLN B CA 1
ATOM 2300 C C . GLN B 1 61 ? 6.157 13.211 17.716 1.00 13.19 99 GLN B C 1
ATOM 2301 O O . GLN B 1 61 ? 5.296 14.032 17.991 1.00 14.96 99 GLN B O 1
ATOM 2307 N N . ILE B 1 62 ? 7.451 13.503 17.970 1.00 12.31 100 ILE B N 1
ATOM 2308 C CA . ILE B 1 62 ? 7.775 14.729 18.680 1.00 11.95 100 ILE B CA 1
ATOM 2309 C C . ILE B 1 62 ? 7.438 16.030 17.948 1.00 12.74 100 ILE B C 1
ATOM 2310 O O . ILE B 1 62 ? 7.621 16.076 16.722 1.00 12.31 100 ILE B O 1
ATOM 2315 N N . THR B 1 63 ? 7.076 17.042 18.679 1.00 10.10 101 THR B N 1
ATOM 2316 C CA . THR B 1 63 ? 6.796 18.363 18.101 1.00 12.43 101 THR B CA 1
ATOM 2317 C C . THR B 1 63 ? 7.812 19.419 18.597 1.00 12.85 101 THR B C 1
ATOM 2318 O O . THR B 1 63 ? 7.965 20.439 17.961 1.00 12.53 101 THR B O 1
ATOM 2322 N N . THR B 1 64 ? 8.576 19.134 19.599 1.00 12.38 102 THR B N 1
ATOM 2323 C CA . THR B 1 64 ? 9.673 19.972 19.999 1.00 12.74 102 THR B CA 1
ATOM 2324 C C . THR B 1 64 ? 10.893 19.110 20.170 1.00 12.48 102 THR B C 1
ATOM 2325 O O . THR B 1 64 ? 10.834 18.069 20.871 1.00 12.76 102 THR B O 1
ATOM 2329 N N . LEU B 1 65 ? 12.050 19.556 19.653 1.00 11.27 103 LEU B N 1
ATOM 2330 C CA . LEU B 1 65 ? 13.345 18.894 19.831 1.00 11.07 103 LEU B CA 1
ATOM 2331 C C . LEU B 1 65 ? 14.266 19.846 20.515 1.00 11.30 103 LEU B C 1
ATOM 2332 O O . LEU B 1 65 ? 14.653 20.898 19.887 1.00 12.96 103 LEU B O 1
ATOM 2337 N N . GLU B 1 66 ? 14.703 19.585 21.742 1.00 11.07 104 GLU B N 1
ATOM 2338 C CA . GLU B 1 66 ? 15.600 20.388 22.514 1.00 10.59 104 GLU B CA 1
ATOM 2339 C C . GLU B 1 66 ? 16.954 19.693 22.609 1.00 11.83 104 GLU B C 1
ATOM 2340 O O . GLU B 1 66 ? 17.047 18.663 23.255 1.00 11.44 104 GLU B O 1
ATOM 2346 N N . ILE B 1 67 ? 17.988 20.099 21.864 1.00 10.52 105 ILE B N 1
ATOM 2347 C CA . ILE B 1 67 ? 19.298 19.404 21.711 1.00 10.82 105 ILE B CA 1
ATOM 2348 C C . ILE B 1 67 ? 20.415 20.451 21.878 1.00 10.59 105 ILE B C 1
ATOM 2349 O O . ILE B 1 67 ? 21.520 20.109 21.379 1.00 11.78 105 ILE B O 1
ATOM 2354 N N . ARG B 1 68 ? 20.160 21.548 22.532 1.00 10.79 106 ARG B N 1
ATOM 2355 C CA . ARG B 1 68 ? 21.171 22.597 22.608 1.00 12.83 106 ARG B CA 1
ATOM 2356 C C . ARG B 1 68 ? 22.328 22.114 23.471 1.00 13.26 106 ARG B C 1
ATOM 2357 O O . ARG B 1 68 ? 22.196 21.234 24.332 1.00 13.37 106 ARG B O 1
ATOM 2365 N N . LYS B 1 69 ? 23.522 22.679 23.268 1.00 14.15 107 LYS B N 1
ATOM 2366 C CA . LYS B 1 69 ? 24.713 22.456 24.092 1.00 14.46 107 LYS B CA 1
ATOM 2367 C C . LYS B 1 69 ? 25.158 21.010 23.980 1.00 11.83 107 LYS B C 1
ATOM 2368 O O . LYS B 1 69 ? 25.347 20.372 25.111 1.00 16.99 107 LYS B O 1
ATOM 2374 N N . ASN B 1 70 ? 25.331 20.413 22.878 1.00 13.29 108 ASN B N 1
ATOM 2375 C CA . ASN B 1 70 ? 26.010 19.116 22.744 1.00 15.04 108 ASN B CA 1
ATOM 2376 C C . ASN B 1 70 ? 27.287 19.290 21.806 1.00 14.88 108 ASN B C 1
ATOM 2377 O O . ASN B 1 70 ? 27.675 20.467 21.625 1.00 18.77 108 ASN B O 1
ATOM 2382 N N . LEU B 1 71 ? 27.728 18.278 21.180 1.00 16.05 109 LEU B N 1
ATOM 2383 C CA . LEU B 1 71 ? 28.861 18.358 20.231 1.00 15.26 109 LEU B CA 1
ATOM 2384 C C . LEU B 1 71 ? 28.576 17.788 18.939 1.00 15.09 109 LEU B C 1
ATOM 2385 O O . LEU B 1 71 ? 29.369 17.126 18.270 1.00 18.49 109 LEU B O 1
ATOM 2390 N N . LEU B 1 72 ? 27.294 18.028 18.463 1.00 14.07 110 LEU B N 1
ATOM 2391 C CA . LEU B 1 72 ? 26.811 17.399 17.337 1.00 15.44 110 LEU B CA 1
ATOM 2392 C C . LEU B 1 72 ? 27.444 18.155 16.094 1.00 16.99 110 LEU B C 1
ATOM 2393 O O . LEU B 1 72 ? 27.424 19.409 16.118 1.00 18.82 110 LEU B O 1
ATOM 2398 N N . THR B 1 73 ? 27.796 17.376 15.128 1.00 20.09 111 THR B N 1
ATOM 2399 C CA . THR B 1 73 ? 28.285 17.904 13.823 1.00 21.19 111 THR B CA 1
ATOM 2400 C C . THR B 1 73 ? 27.268 17.709 12.701 1.00 25.26 111 THR B C 1
ATOM 2401 O O . THR B 1 73 ? 27.278 18.490 11.702 1.00 24.17 111 THR B O 1
ATOM 2405 N N . HIS B 1 74 ? 26.350 16.745 12.805 1.00 20.95 112 HIS B N 1
ATOM 2406 C CA . HIS B 1 74 ? 25.258 16.482 11.896 1.00 21.88 112 HIS B CA 1
ATOM 2407 C C . HIS B 1 74 ? 24.061 16.071 12.762 1.00 21.91 112 HIS B C 1
ATOM 2408 O O . HIS B 1 74 ? 24.242 15.705 13.929 1.00 19.26 112 HIS B O 1
ATOM 2415 N N . LEU B 1 75 ? 22.887 16.193 12.191 1.00 17.71 113 LEU B N 1
ATOM 2416 C CA . LEU B 1 75 ? 21.667 15.681 12.790 1.00 18.69 113 LEU B CA 1
ATOM 2417 C C . LEU B 1 75 ? 21.121 14.557 12.008 1.00 18.99 113 LEU B C 1
ATOM 2418 O O . LEU B 1 75 ? 21.251 14.526 10.758 1.00 20.90 113 LEU B O 1
ATOM 2423 N N . PRO B 1 76 ? 20.358 13.659 12.605 1.00 17.99 114 PRO B N 1
ATOM 2424 C CA . PRO B 1 76 ? 19.661 12.642 11.914 1.00 17.15 114 PRO B CA 1
ATOM 2425 C C . PRO B 1 76 ? 18.419 13.222 11.160 1.00 17.91 114 PRO B C 1
ATOM 2426 O O . PRO B 1 76 ? 18.153 14.413 11.342 1.00 18.95 114 PRO B O 1
ATOM 2430 N N . ASP B 1 77 ? 17.733 12.397 10.394 1.00 17.79 115 ASP B N 1
ATOM 2431 C CA . ASP B 1 77 ? 16.520 12.832 9.694 1.00 19.22 115 ASP B CA 1
ATOM 2432 C C . ASP B 1 77 ? 15.599 13.412 10.764 1.00 19.71 115 ASP B C 1
ATOM 2433 O O . ASP B 1 77 ? 15.507 12.837 11.924 1.00 20.59 115 ASP B O 1
ATOM 2438 N N . LEU B 1 78 ? 14.942 14.524 10.503 1.00 17.02 116 LEU B N 1
ATOM 2439 C CA . LEU B 1 78 ? 13.991 15.134 11.421 1.00 17.02 116 LEU B CA 1
ATOM 2440 C C . LEU B 1 78 ? 12.592 14.601 11.359 1.00 20.29 116 LEU B C 1
ATOM 2441 O O . LEU B 1 78 ? 12.019 14.493 10.241 1.00 23.11 116 LEU B O 1
ATOM 2446 N N . PRO B 1 79 ? 12.005 14.186 12.499 1.00 17.67 117 PRO B N 1
ATOM 2447 C CA . PRO B 1 79 ? 10.634 13.690 12.581 1.00 19.40 117 PRO B CA 1
ATOM 2448 C C . PRO B 1 79 ? 9.646 14.692 11.928 1.00 17.21 117 PRO B C 1
ATOM 2449 O O . PRO B 1 79 ? 9.823 15.946 12.077 1.00 16.40 117 PRO B O 1
ATOM 2453 N N . PRO B 1 80 ? 8.575 14.148 11.362 1.00 17.61 118 PRO B N 1
ATOM 2454 C CA . PRO B 1 80 ? 7.787 14.994 10.410 1.00 19.90 118 PRO B CA 1
ATOM 2455 C C . PRO B 1 80 ? 6.799 15.931 10.991 1.00 20.96 118 PRO B C 1
ATOM 2456 O O . PRO B 1 80 ? 6.229 16.727 10.223 1.00 24.88 118 PRO B O 1
ATOM 2460 N N . MET B 1 81 ? 6.531 15.907 12.295 1.00 16.86 119 MET B N 1
ATOM 2461 C CA . MET B 1 81 ? 5.621 16.758 12.980 1.00 18.32 119 MET B CA 1
ATOM 2462 C C . MET B 1 81 ? 6.354 17.847 13.770 1.00 14.02 119 MET B C 1
ATOM 2463 O O . MET B 1 81 ? 5.738 18.592 14.469 1.00 14.87 119 MET B O 1
ATOM 2468 N N . LEU B 1 82 ? 7.666 17.893 13.674 1.00 13.70 120 LEU B N 1
ATOM 2469 C CA . LEU B 1 82 ? 8.378 18.884 14.425 1.00 13.78 120 LEU B CA 1
ATOM 2470 C C . LEU B 1 82 ? 7.970 20.338 14.221 1.00 12.66 120 LEU B C 1
ATOM 2471 O O . LEU B 1 82 ? 7.967 20.770 13.046 1.00 12.79 120 LEU B O 1
ATOM 2476 N N . LYS B 1 83 ? 7.728 21.078 15.258 1.00 10.77 121 LYS B N 1
ATOM 2477 C CA . LYS B 1 83 ? 7.332 22.481 15.174 1.00 12.04 121 LYS B CA 1
ATOM 2478 C C . LYS B 1 83 ? 8.498 23.415 15.647 1.00 10.79 121 LYS B C 1
ATOM 2479 O O . LYS B 1 83 ? 8.654 24.549 15.128 1.00 11.07 121 LYS B O 1
ATOM 2485 N N . VAL B 1 84 ? 9.291 22.966 16.610 1.00 10.92 122 VAL B N 1
ATOM 2486 C CA . VAL B 1 84 ? 10.318 23.763 17.258 1.00 10.90 122 VAL B CA 1
ATOM 2487 C C . VAL B 1 84 ? 11.553 22.928 17.389 1.00 11.46 122 VAL B C 1
ATOM 2488 O O . VAL B 1 84 ? 11.511 21.768 17.849 1.00 10.58 122 VAL B O 1
ATOM 2492 N N . ILE B 1 85 ? 12.693 23.473 16.973 1.00 11.29 123 ILE B N 1
ATOM 2493 C CA . ILE B 1 85 ? 14.035 22.843 17.171 1.00 10.90 123 ILE B CA 1
ATOM 2494 C C . ILE B 1 85 ? 14.927 23.834 17.820 1.00 11.29 123 ILE B C 1
ATOM 2495 O O . ILE B 1 85 ? 15.101 24.963 17.319 1.00 12.28 123 ILE B O 1
ATOM 2500 N N . HIS B 1 86 ? 15.528 23.512 18.954 1.00 11.43 124 HIS B N 1
ATOM 2501 C CA . HIS B 1 86 ? 16.545 24.231 19.670 1.00 11.06 124 HIS B CA 1
ATOM 2502 C C . HIS B 1 86 ? 17.830 23.489 19.577 1.00 13.13 124 HIS B C 1
ATOM 2503 O O . HIS B 1 86 ? 18.017 22.491 20.295 1.00 13.47 124 HIS B O 1
ATOM 2510 N N . ALA B 1 87 ? 18.764 23.835 18.663 1.00 11.76 125 ALA B N 1
ATOM 2511 C CA . ALA B 1 87 ? 20.025 23.177 18.401 1.00 11.56 125 ALA B CA 1
ATOM 2512 C C . ALA B 1 87 ? 21.245 24.135 18.551 1.00 11.40 125 ALA B C 1
ATOM 2513 O O . ALA B 1 87 ? 22.303 23.781 18.031 1.00 13.59 125 ALA B O 1
ATOM 2515 N N . GLN B 1 88 ? 21.061 25.159 19.224 1.00 12.37 126 GLN B N 1
ATOM 2516 C CA . GLN B 1 88 ? 22.162 26.132 19.429 1.00 14.62 126 GLN B CA 1
ATOM 2517 C C . GLN B 1 88 ? 23.275 25.514 20.202 1.00 15.48 126 GLN B C 1
ATOM 2518 O O . GLN B 1 88 ? 23.040 24.520 20.956 1.00 15.98 126 GLN B O 1
ATOM 2524 N N . PHE B 1 89 ? 24.487 26.028 20.015 1.00 15.93 127 PHE B N 1
ATOM 2525 C CA . PHE B 1 89 ? 25.680 25.538 20.725 1.00 18.21 127 PHE B CA 1
ATOM 2526 C C . PHE B 1 89 ? 26.017 24.117 20.367 1.00 15.98 127 PHE B C 1
ATOM 2527 O O . PHE B 1 89 ? 26.060 23.166 21.293 1.00 21.08 127 PHE B O 1
ATOM 2535 N N . ASN B 1 90 ? 26.179 23.679 19.192 1.00 16.58 128 ASN B N 1
ATOM 2536 C CA . ASN B 1 90 ? 26.712 22.453 18.867 1.00 17.93 128 ASN B CA 1
ATOM 2537 C C . ASN B 1 90 ? 27.962 22.682 17.891 1.00 15.96 128 ASN B C 1
ATOM 2538 O O . ASN B 1 90 ? 28.437 23.778 17.985 1.00 20.55 128 ASN B O 1
ATOM 2543 N N . GLN B 1 91 ? 28.256 21.772 17.013 1.00 20.11 129 GLN B N 1
ATOM 2544 C CA . GLN B 1 91 ? 29.370 21.966 16.039 1.00 22.37 129 GLN B CA 1
ATOM 2545 C C . GLN B 1 91 ? 28.853 21.712 14.661 1.00 19.91 129 GLN B C 1
ATOM 2546 O O . GLN B 1 91 ? 29.447 21.051 13.818 1.00 21.90 129 GLN B O 1
ATOM 2552 N N . LEU B 1 92 ? 27.537 22.038 14.480 1.00 19.84 130 LEU B N 1
ATOM 2553 C CA . LEU B 1 92 ? 26.883 21.607 13.339 1.00 20.53 130 LEU B CA 1
ATOM 2554 C C . LEU B 1 92 ? 27.459 22.299 12.014 1.00 17.55 130 LEU B C 1
ATOM 2555 O O . LEU B 1 92 ? 27.678 23.548 12.067 1.00 20.86 130 LEU B O 1
ATOM 2560 N N . GLU B 1 93 ? 27.680 21.451 11.079 1.00 23.45 131 GLU B N 1
ATOM 2561 C CA . GLU B 1 93 ? 28.189 21.834 9.739 1.00 27.38 131 GLU B CA 1
ATOM 2562 C C . GLU B 1 93 ? 27.092 22.090 8.749 1.00 26.84 131 GLU B C 1
ATOM 2563 O O . GLU B 1 93 ? 27.283 22.894 7.801 1.00 27.02 131 GLU B O 1
ATOM 2569 N N . SER B 1 94 ? 25.947 21.431 8.896 1.00 23.24 132 SER B N 1
ATOM 2570 C CA . SER B 1 94 ? 24.784 21.494 7.968 1.00 22.12 132 SER B CA 1
ATOM 2571 C C . SER B 1 94 ? 23.570 20.973 8.740 1.00 19.75 132 SER B C 1
ATOM 2572 O O . SER B 1 94 ? 23.772 20.376 9.785 1.00 19.96 132 SER B O 1
ATOM 2575 N N . LEU B 1 95 ? 22.400 21.104 8.177 1.00 19.09 133 LEU B N 1
ATOM 2576 C CA . LEU B 1 95 ? 21.130 20.565 8.681 1.00 17.67 133 LEU B CA 1
ATOM 2577 C C . LEU B 1 95 ? 20.462 19.700 7.701 1.00 19.05 133 LEU B C 1
ATOM 2578 O O . LEU B 1 95 ? 20.661 19.846 6.415 1.00 21.02 133 LEU B O 1
ATOM 2583 N N . PRO B 1 96 ? 19.639 18.771 8.127 1.00 18.25 134 PRO B N 1
ATOM 2584 C CA . PRO B 1 96 ? 18.963 17.945 7.247 1.00 18.17 134 PRO B CA 1
ATOM 2585 C C . PRO B 1 96 ? 17.716 18.664 6.691 1.00 16.73 134 PRO B C 1
ATOM 2586 O O . PRO B 1 96 ? 17.400 19.810 7.129 1.00 18.03 134 PRO B O 1
ATOM 2590 N N . ALA B 1 97 ? 17.030 18.019 5.808 1.00 17.89 135 ALA B N 1
ATOM 2591 C CA . ALA B 1 97 ? 15.772 18.516 5.284 1.00 19.49 135 ALA B CA 1
ATOM 2592 C C . ALA B 1 97 ? 14.842 18.940 6.428 1.00 20.41 135 ALA B C 1
ATOM 2593 O O . ALA B 1 97 ? 14.659 18.182 7.400 1.00 17.21 135 ALA B O 1
ATOM 2595 N N . LEU B 1 98 ? 14.287 20.152 6.398 1.00 17.81 136 LEU B N 1
ATOM 2596 C CA . LEU B 1 98 ? 13.418 20.646 7.477 1.00 16.65 136 LEU B CA 1
ATOM 2597 C C . LEU B 1 98 ? 11.994 20.319 7.279 1.00 18.50 136 LEU B C 1
ATOM 2598 O O . LEU B 1 98 ? 11.466 20.534 6.172 1.00 19.25 136 LEU B O 1
ATOM 2603 N N . PRO B 1 99 ? 11.268 19.814 8.297 1.00 18.65 137 PRO B N 1
ATOM 2604 C CA . PRO B 1 99 ? 9.911 19.472 8.064 1.00 17.27 137 PRO B CA 1
ATOM 2605 C C . PRO B 1 99 ? 8.970 20.632 7.816 1.00 17.83 137 PRO B C 1
ATOM 2606 O O . PRO B 1 99 ? 9.214 21.723 8.289 1.00 16.77 137 PRO B O 1
ATOM 2610 N N . GLU B 1 100 ? 7.877 20.356 7.049 1.00 21.77 138 GLU B N 1
ATOM 2611 C CA . GLU B 1 100 ? 6.854 21.376 6.729 1.00 22.75 138 GLU B CA 1
ATOM 2612 C C . GLU B 1 100 ? 6.168 21.982 7.904 1.00 20.50 138 GLU B C 1
ATOM 2613 O O . GLU B 1 100 ? 5.699 23.137 7.834 1.00 19.78 138 GLU B O 1
ATOM 2619 N N . THR B 1 101 ? 6.076 21.231 8.997 1.00 16.72 139 THR B N 1
ATOM 2620 C CA . THR B 1 101 ? 5.497 21.742 10.165 1.00 16.61 139 THR B CA 1
ATOM 2621 C C . THR B 1 101 ? 6.398 22.752 10.944 1.00 13.20 139 THR B C 1
ATOM 2622 O O . THR B 1 101 ? 5.949 23.329 11.913 1.00 15.22 139 THR B O 1
ATOM 2626 N N . LEU B 1 102 ? 7.660 22.854 10.550 1.00 12.41 140 LEU B N 1
ATOM 2627 C CA . LEU B 1 102 ? 8.569 23.624 11.361 1.00 11.86 140 LEU B CA 1
ATOM 2628 C C . LEU B 1 102 ? 8.217 25.086 11.472 1.00 12.81 140 LEU B C 1
ATOM 2629 O O . LEU B 1 102 ? 8.162 25.755 10.403 1.00 12.78 140 LEU B O 1
ATOM 2634 N N . GLU B 1 103 ? 8.078 25.617 12.658 1.00 11.50 141 GLU B N 1
ATOM 2635 C CA . GLU B 1 103 ? 7.831 26.995 12.903 1.00 12.59 141 GLU B CA 1
ATOM 2636 C C . GLU B 1 103 ? 9.061 27.778 13.376 1.00 12.04 141 GLU B C 1
ATOM 2637 O O . GLU B 1 103 ? 9.210 28.960 13.050 1.00 11.32 141 GLU B O 1
ATOM 2643 N N . GLU B 1 104 ? 9.823 27.164 14.294 1.00 10.90 142 GLU B N 1
ATOM 2644 C CA . GLU B 1 104 ? 10.921 27.865 14.940 1.00 11.84 142 GLU B CA 1
ATOM 2645 C C . GLU B 1 104 ? 12.167 27.052 14.879 1.00 12.84 142 GLU B C 1
ATOM 2646 O O . GLU B 1 104 ? 12.161 25.853 15.218 1.00 12.56 142 GLU B O 1
ATOM 2652 N N . LEU B 1 105 ? 13.255 27.611 14.287 1.00 11.32 143 LEU B N 1
ATOM 2653 C CA . LEU B 1 105 ? 14.533 26.971 14.186 1.00 12.60 143 LEU B CA 1
ATOM 2654 C C . LEU B 1 105 ? 15.536 27.846 14.829 1.00 12.59 143 LEU B C 1
ATOM 2655 O O . LEU B 1 105 ? 15.830 28.975 14.371 1.00 11.79 143 LEU B O 1
ATOM 2660 N N . ASN B 1 106 ? 16.185 27.341 15.863 1.00 12.87 144 ASN B N 1
ATOM 2661 C CA . ASN B 1 106 ? 17.266 27.988 16.576 1.00 13.54 144 ASN B CA 1
ATOM 2662 C C . ASN B 1 106 ? 18.491 27.122 16.400 1.00 16.32 144 ASN B C 1
ATOM 2663 O O . ASN B 1 106 ? 18.606 25.952 16.862 1.00 14.45 144 ASN B O 1
ATOM 2668 N N . ALA B 1 107 ? 19.474 27.585 15.609 1.00 14.29 145 ALA B N 1
ATOM 2669 C CA . ALA B 1 107 ? 20.732 26.904 15.456 1.00 14.39 145 ALA B CA 1
ATOM 2670 C C . ALA B 1 107 ? 21.888 27.979 15.556 1.00 11.60 145 ALA B C 1
ATOM 2671 O O . ALA B 1 107 ? 22.894 27.621 14.827 1.00 16.53 145 ALA B O 1
ATOM 2673 N N . GLY B 1 108 ? 21.794 28.887 16.479 1.00 14.31 146 GLY B N 1
ATOM 2674 C CA . GLY B 1 108 ? 22.856 29.863 16.741 1.00 16.48 146 GLY B CA 1
ATOM 2675 C C . GLY B 1 108 ? 24.087 29.105 17.231 1.00 21.89 146 GLY B C 1
ATOM 2676 O O . GLY B 1 108 ? 24.033 27.928 17.644 1.00 18.11 146 GLY B O 1
AT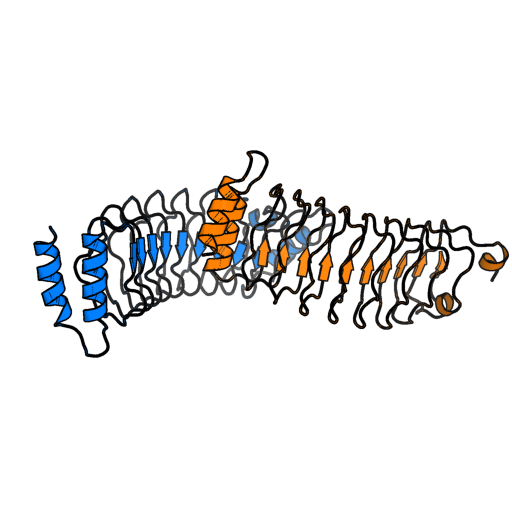OM 2677 N N . ASP B 1 109 ? 25.256 29.739 17.048 1.00 18.88 147 ASP B N 1
ATOM 2678 C CA . ASP B 1 109 ? 26.502 29.266 17.636 1.00 20.73 147 ASP B CA 1
ATOM 2679 C C . ASP B 1 109 ? 26.793 27.884 17.134 1.00 16.32 147 ASP B C 1
ATOM 2680 O O . ASP B 1 109 ? 26.945 26.912 18.024 1.00 22.87 147 ASP B O 1
ATOM 2685 N N . ASN B 1 110 ? 26.911 27.612 15.855 1.00 17.14 148 ASN B N 1
ATOM 2686 C CA . ASN B 1 110 ? 27.264 26.464 15.198 1.00 17.18 148 ASN B CA 1
ATOM 2687 C C . ASN B 1 110 ? 28.364 26.754 14.086 1.00 17.03 148 ASN B C 1
ATOM 2688 O O . ASN B 1 110 ? 28.886 27.813 14.197 1.00 20.81 148 ASN B O 1
ATOM 2693 N N . LYS B 1 111 ? 28.513 25.894 13.157 1.00 18.77 149 LYS B N 1
ATOM 2694 C CA . LYS B 1 111 ? 29.503 26.055 11.950 1.00 20.06 149 LYS B CA 1
ATOM 2695 C C . LYS B 1 111 ? 28.946 25.888 10.605 1.00 20.79 149 LYS B C 1
ATOM 2696 O O . LYS B 1 111 ? 29.461 25.289 9.647 1.00 23.13 149 LYS B O 1
ATOM 2702 N N . ILE B 1 112 ? 27.633 26.280 10.532 1.00 19.93 150 ILE B N 1
ATOM 2703 C CA . ILE B 1 112 ? 26.861 26.052 9.425 1.00 18.82 150 ILE B CA 1
ATOM 2704 C C . ILE B 1 112 ? 27.247 27.026 8.296 1.00 17.80 150 ILE B C 1
ATOM 2705 O O . ILE B 1 112 ? 27.271 28.213 8.534 1.00 19.86 150 ILE B O 1
ATOM 2710 N N . LYS B 1 113 ? 27.540 26.430 7.155 1.00 25.24 151 LYS B N 1
ATOM 2711 C CA . LYS B 1 113 ? 28.017 27.220 5.976 1.00 27.97 151 LYS B CA 1
ATOM 2712 C C . LYS B 1 113 ? 26.856 27.564 5.031 1.00 28.87 151 LYS B C 1
ATOM 2713 O O . LYS B 1 113 ? 26.884 28.608 4.356 1.00 28.67 151 LYS B O 1
ATOM 2719 N N . GLU B 1 114 ? 25.851 26.695 4.957 1.00 25.42 152 GLU B N 1
ATOM 2720 C CA . GLU B 1 114 ? 24.680 26.861 4.117 1.00 25.14 152 GLU B CA 1
ATOM 2721 C C . GLU B 1 114 ? 23.473 26.198 4.785 1.00 26.06 152 GLU B C 1
ATOM 2722 O O . GLU B 1 114 ? 23.546 25.068 5.271 1.00 24.28 152 GLU B O 1
ATOM 2728 N N . LEU B 1 115 ? 22.353 26.876 4.745 1.00 24.11 153 LEU B N 1
ATOM 2729 C CA . LEU B 1 115 ? 21.101 26.297 5.290 1.00 22.32 153 LEU B CA 1
ATOM 2730 C C . LEU B 1 115 ? 20.415 25.497 4.237 1.00 22.28 153 LEU B C 1
ATOM 2731 O O . LEU B 1 115 ? 20.500 25.810 3.088 1.00 23.64 153 LEU B O 1
ATOM 2736 N N . PRO B 1 116 ? 19.539 24.504 4.563 1.00 20.50 154 PRO B N 1
ATOM 2737 C CA . PRO B 1 116 ? 18.631 23.872 3.727 1.00 21.23 154 PRO B CA 1
ATOM 2738 C C . PRO B 1 116 ? 17.540 24.840 3.243 1.00 17.95 154 PRO B C 1
ATOM 2739 O O . PRO B 1 116 ? 17.421 25.928 3.783 1.00 20.29 154 PRO B O 1
ATOM 2743 N N . PHE B 1 117 ? 16.764 24.350 2.379 1.00 17.66 155 PHE B N 1
ATOM 2744 C CA . PHE B 1 117 ? 15.597 25.155 1.976 1.00 20.00 155 PHE B CA 1
ATOM 2745 C C . PHE B 1 117 ? 14.661 25.340 3.149 1.00 16.51 155 PHE B C 1
ATOM 2746 O O . PHE B 1 117 ? 14.492 24.425 4.001 1.00 17.97 155 PHE B O 1
ATOM 2754 N N . LEU B 1 118 ? 14.143 26.544 3.317 1.00 14.35 156 LEU B N 1
ATOM 2755 C CA . LEU B 1 118 ? 13.336 26.904 4.458 1.00 13.96 156 LEU B CA 1
ATOM 2756 C C . LEU B 1 118 ? 11.911 26.517 4.231 1.00 15.01 156 LEU B C 1
ATOM 2757 O O . LEU B 1 118 ? 11.384 26.768 3.122 1.00 17.52 156 LEU B O 1
ATOM 2762 N N . PRO B 1 119 ? 11.226 25.987 5.241 1.00 14.90 157 PRO B N 1
ATOM 2763 C CA . PRO B 1 119 ? 9.897 25.508 5.034 1.00 16.55 157 PRO B CA 1
ATOM 2764 C C . PRO B 1 119 ? 8.870 26.617 5.115 1.00 16.14 157 PRO B C 1
ATOM 2765 O O . PRO B 1 119 ? 9.099 27.649 5.715 1.00 14.43 157 PRO B O 1
ATOM 2769 N N . GLU B 1 120 ? 7.712 26.392 4.496 1.00 19.14 158 GLU B N 1
ATOM 2770 C CA . GLU B 1 120 ? 6.835 27.510 4.209 1.00 20.41 158 GLU B CA 1
ATOM 2771 C C . GLU B 1 120 ? 6.092 28.091 5.395 1.00 17.79 158 GLU B C 1
ATOM 2772 O O . GLU B 1 120 ? 5.609 29.194 5.330 1.00 16.61 158 GLU B O 1
ATOM 2778 N N . ASN B 1 121 ? 6.027 27.376 6.509 1.00 16.96 159 ASN B N 1
ATOM 2779 C CA . ASN B 1 121 ? 5.388 27.880 7.704 1.00 16.28 159 ASN B CA 1
ATOM 2780 C C . ASN B 1 121 ? 6.362 28.422 8.776 1.00 13.97 159 ASN B C 1
ATOM 2781 O O . ASN B 1 121 ? 6.009 28.780 9.860 1.00 14.41 159 ASN B O 1
ATOM 2786 N N . LEU B 1 122 ? 7.611 28.530 8.383 1.00 12.28 160 LEU B N 1
ATOM 2787 C CA . LEU B 1 122 ? 8.624 29.025 9.324 1.00 11.21 160 LEU B CA 1
ATOM 2788 C C . LEU B 1 122 ? 8.379 30.435 9.790 1.00 11.35 160 LEU B C 1
ATOM 2789 O O . LEU B 1 122 ? 8.185 31.295 8.893 1.00 11.53 160 LEU B O 1
ATOM 2794 N N . THR B 1 123 ? 8.373 30.704 11.067 1.00 10.06 161 THR B N 1
ATOM 2795 C CA . THR B 1 123 ? 8.133 31.977 11.559 1.00 10.96 161 THR B CA 1
ATOM 2796 C C . THR B 1 123 ? 9.385 32.629 12.208 1.00 10.98 161 THR B C 1
ATOM 2797 O O . THR B 1 123 ? 9.485 33.879 12.277 1.00 10.65 161 THR B O 1
ATOM 2801 N N . HIS B 1 124 ? 10.256 31.784 12.761 1.00 10.66 162 HIS B N 1
ATOM 2802 C CA . HIS B 1 124 ? 11.409 32.317 13.552 1.00 10.87 162 HIS B CA 1
ATOM 2803 C C . HIS B 1 124 ? 12.601 31.523 13.171 1.00 11.65 162 HIS B C 1
ATOM 2804 O O . HIS B 1 124 ? 12.655 30.317 13.203 1.00 11.42 162 HIS B O 1
ATOM 2811 N N . LEU B 1 125 ? 13.616 32.268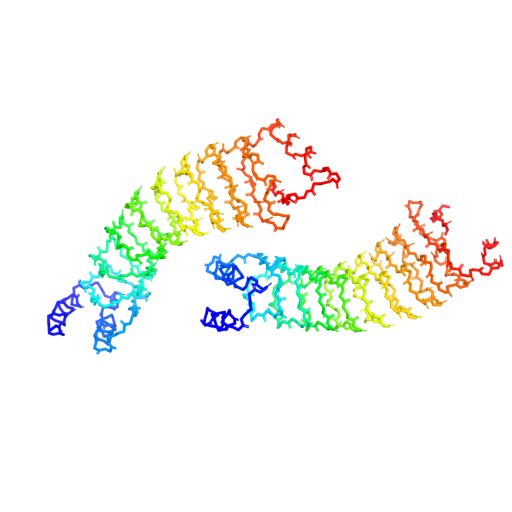 12.714 1.00 10.43 163 LEU B N 1
ATOM 2812 C CA . LEU B 1 125 ? 14.907 31.692 12.282 1.00 10.10 163 LEU B CA 1
ATOM 2813 C C . LEU B 1 125 ? 16.049 32.453 12.981 1.00 11.15 163 LEU B C 1
ATOM 2814 O O . LEU B 1 125 ? 16.290 33.620 12.748 1.00 11.89 163 LEU B O 1
ATOM 2819 N N . ARG B 1 126 ? 16.679 31.753 13.934 1.00 11.33 164 ARG B N 1
ATOM 2820 C CA . ARG B 1 126 ? 17.827 32.279 14.735 1.00 12.78 164 ARG B CA 1
ATOM 2821 C C . ARG B 1 126 ? 19.046 31.445 14.368 1.00 16.47 164 ARG B C 1
ATOM 2822 O O . ARG B 1 126 ? 19.184 30.286 14.780 1.00 15.62 164 ARG B O 1
ATOM 2830 N N . VAL B 1 127 ? 19.962 31.986 13.561 1.00 14.10 165 VAL B N 1
ATOM 2831 C CA . VAL B 1 127 ? 21.147 31.306 13.176 1.00 14.36 165 VAL B CA 1
ATOM 2832 C C . VAL B 1 127 ? 22.447 32.270 13.263 1.00 11.79 165 VAL B C 1
ATOM 2833 O O . VAL B 1 127 ? 23.319 32.116 12.379 1.00 16.92 165 VAL B O 1
ATOM 2837 N N . HIS B 1 128 ? 22.454 33.010 14.276 1.00 14.53 166 HIS B N 1
ATOM 2838 C CA . HIS B 1 128 ? 23.514 33.992 14.680 1.00 15.48 166 HIS B CA 1
ATOM 2839 C C . HIS B 1 128 ? 24.769 33.113 14.915 1.00 18.68 166 HIS B C 1
ATOM 2840 O O . HIS B 1 128 ? 24.745 31.894 15.162 1.00 16.91 166 HIS B O 1
ATOM 2847 N N . ASN B 1 129 ? 25.935 33.724 14.684 1.00 17.49 167 ASN B N 1
ATOM 2848 C CA . ASN B 1 129 ? 27.231 33.109 15.087 1.00 20.56 167 ASN B CA 1
ATOM 2849 C C . ASN B 1 129 ? 27.369 31.844 14.395 1.00 16.03 167 ASN B C 1
ATOM 2850 O O . ASN B 1 129 ? 27.497 30.711 15.037 1.00 21.72 167 ASN B O 1
ATOM 2855 N N . ASN B 1 130 ? 27.236 31.810 13.113 1.00 17.85 168 ASN B N 1
ATOM 2856 C CA . ASN B 1 130 ? 27.509 30.771 12.264 1.00 13.14 168 ASN B CA 1
ATOM 2857 C C . ASN B 1 130 ? 28.619 31.153 11.187 1.00 19.65 168 ASN B C 1
ATOM 2858 O O . ASN B 1 130 ? 29.250 32.151 11.449 1.00 21.45 168 ASN B O 1
ATOM 2863 N N . ARG B 1 131 ? 28.743 30.362 10.172 1.00 16.58 169 ARG B N 1
ATOM 2864 C CA . ARG B 1 131 ? 29.699 30.586 8.949 1.00 19.78 169 ARG B CA 1
ATOM 2865 C C . ARG B 1 131 ? 28.950 30.880 7.667 1.00 19.20 169 ARG B C 1
ATOM 2866 O O . ARG B 1 131 ? 29.370 30.505 6.543 1.00 21.33 169 ARG B O 1
ATOM 2874 N N . LEU B 1 132 ? 27.692 31.374 7.813 1.00 16.88 170 LEU B N 1
ATOM 2875 C CA . LEU B 1 132 ? 26.867 31.488 6.633 1.00 17.27 170 LEU B CA 1
ATOM 2876 C C . LEU B 1 132 ? 27.379 32.644 5.668 1.00 15.06 170 LEU B C 1
ATOM 2877 O O . LEU B 1 132 ? 27.599 33.791 6.105 1.00 18.15 170 LEU B O 1
ATOM 2882 N N . HIS B 1 133 ? 27.501 32.178 4.442 1.00 20.25 171 HIS B N 1
ATOM 2883 C CA . HIS B 1 133 ? 27.937 33.093 3.289 1.00 22.44 171 HIS B CA 1
ATOM 2884 C C . HIS B 1 133 ? 26.751 33.629 2.490 1.00 29.65 171 HIS B C 1
ATOM 2885 O O . HIS B 1 133 ? 26.807 34.782 2.121 1.00 32.52 171 HIS B O 1
ATOM 2892 N N . ILE B 1 134 ? 25.645 32.844 2.410 1.00 20.95 172 ILE B N 1
ATOM 2893 C CA . ILE B 1 134 ? 24.402 33.233 1.800 1.00 25.74 172 ILE B CA 1
ATOM 2894 C C . ILE B 1 134 ? 23.262 32.688 2.611 1.00 22.55 172 ILE B C 1
ATOM 2895 O O . ILE B 1 134 ? 23.499 31.797 3.450 1.00 22.21 172 ILE B O 1
ATOM 2900 N N . LEU B 1 135 ? 22.069 33.190 2.319 1.00 19.36 173 LEU B N 1
ATOM 2901 C CA . LEU B 1 135 ? 20.809 32.626 2.896 1.00 18.07 173 LEU B CA 1
ATOM 2902 C C . LEU B 1 135 ? 19.917 32.129 1.768 1.00 17.19 173 LEU B C 1
ATOM 2903 O O . LEU B 1 135 ? 19.900 32.700 0.669 1.00 20.09 173 LEU B O 1
ATOM 2908 N N . PRO B 1 136 ? 19.082 31.113 1.977 1.00 17.26 174 PRO B N 1
ATOM 2909 C CA . PRO B 1 136 ? 18.045 30.670 1.078 1.00 17.51 174 PRO B CA 1
ATOM 2910 C C . PRO B 1 136 ? 16.943 31.745 1.025 1.00 15.75 174 PRO B C 1
ATOM 2911 O O . PRO B 1 136 ? 16.861 32.582 1.938 1.00 15.36 174 PRO B O 1
ATOM 2915 N N . LEU B 1 137 ? 16.070 31.720 0.029 1.00 14.28 175 LEU B N 1
ATOM 2916 C CA . LEU B 1 137 ? 14.872 32.569 -0.010 1.00 14.68 175 LEU B CA 1
ATOM 2917 C C . LEU B 1 137 ? 14.106 32.483 1.296 1.00 13.91 175 LEU B C 1
ATOM 2918 O O . LEU B 1 137 ? 13.890 31.413 1.816 1.00 14.02 175 LEU B O 1
ATOM 2923 N N . LEU B 1 138 ? 13.668 33.620 1.748 1.00 13.58 176 LEU B N 1
ATOM 2924 C CA . LEU B 1 138 ? 12.996 33.686 3.058 1.00 14.09 176 LEU B CA 1
ATOM 2925 C C . LEU B 1 138 ? 11.544 33.385 2.880 1.00 14.61 176 LEU B C 1
ATOM 2926 O O . LEU B 1 138 ? 10.958 33.947 1.993 1.00 15.20 176 LEU B O 1
ATOM 2931 N N . PRO B 1 139 ? 10.897 32.532 3.690 1.00 13.69 177 PRO B N 1
ATOM 2932 C CA . PRO B 1 139 ? 9.545 32.145 3.518 1.00 14.32 177 PRO B CA 1
ATOM 2933 C C . PRO B 1 139 ? 8.547 33.189 3.938 1.00 13.51 177 PRO B C 1
ATOM 2934 O O . PRO B 1 139 ? 8.838 34.084 4.729 1.00 12.85 177 PRO B O 1
ATOM 2938 N N . PRO B 1 140 ? 7.277 33.070 3.457 1.00 14.21 178 PRO B N 1
ATOM 2939 C CA . PRO B 1 140 ? 6.367 34.242 3.459 1.00 12.35 178 PRO B CA 1
ATOM 2940 C C . PRO B 1 140 ? 5.898 34.622 4.800 1.00 12.90 178 PRO B C 1
ATOM 2941 O O . PRO B 1 140 ? 5.491 35.774 4.977 1.00 14.75 178 PRO B O 1
ATOM 2945 N N . GLU B 1 141 ? 5.892 33.721 5.769 1.00 10.87 179 GLU B N 1
ATOM 2946 C CA . GLU B 1 141 ? 5.379 34.071 7.080 1.00 12.80 179 GLU B CA 1
ATOM 2947 C C . GLU B 1 141 ? 6.439 34.350 8.121 1.00 10.44 179 GLU B C 1
ATOM 2948 O O . GLU B 1 141 ? 6.150 34.493 9.337 1.00 11.72 179 GLU B O 1
ATOM 2954 N N . LEU B 1 142 ? 7.694 34.520 7.679 1.00 10.20 180 LEU B N 1
ATOM 2955 C CA . LEU B 1 142 ? 8.796 34.774 8.604 1.00 10.04 180 LEU B CA 1
ATOM 2956 C C . LEU B 1 142 ? 8.551 36.032 9.334 1.00 9.84 180 LEU B C 1
ATOM 2957 O O . LEU B 1 142 ? 8.337 37.082 8.744 1.00 10.96 180 LEU B O 1
ATOM 2962 N N . LYS B 1 143 ? 8.699 35.987 10.653 1.00 9.35 181 LYS B N 1
ATOM 2963 C CA . LYS B 1 143 ? 8.553 37.105 11.533 1.00 10.41 181 LYS B CA 1
ATOM 2964 C C . LYS B 1 143 ? 9.886 37.619 12.104 1.00 9.29 181 LYS B C 1
ATOM 2965 O O . LYS B 1 143 ? 9.972 38.805 12.438 1.00 10.39 181 LYS B O 1
ATOM 2971 N N . LEU B 1 144 ? 10.820 36.706 12.372 1.00 9.87 182 LEU B N 1
ATOM 2972 C CA . LEU B 1 144 ? 12.099 37.048 12.955 1.00 10.23 182 LEU B CA 1
ATOM 2973 C C . LEU B 1 144 ? 13.190 36.328 12.242 1.00 10.16 182 LEU B C 1
ATOM 2974 O O . LEU B 1 144 ? 13.138 35.125 12.005 1.00 9.89 182 LEU B O 1
ATOM 2979 N N . LEU B 1 145 ? 14.203 37.162 11.856 1.00 9.12 183 LEU B N 1
ATOM 2980 C CA . LEU B 1 145 ? 15.378 36.648 11.157 1.00 10.12 183 LEU B CA 1
ATOM 2981 C C . LEU B 1 145 ? 16.608 37.184 11.947 1.00 9.84 183 LEU B C 1
ATOM 2982 O O . LEU B 1 145 ? 16.842 38.425 12.004 1.00 11.47 183 LEU B O 1
ATOM 2987 N N . VAL B 1 146 ? 17.375 36.255 12.559 1.00 10.45 184 VAL B N 1
ATOM 2988 C CA . VAL B 1 146 ? 18.604 36.624 13.267 1.00 10.36 184 VAL B CA 1
ATOM 2989 C C . VAL B 1 146 ? 19.748 35.903 12.694 1.00 11.66 184 VAL B C 1
ATOM 2990 O O . VAL B 1 146 ? 19.862 34.693 12.671 1.00 11.30 184 VAL B O 1
ATOM 2994 N N . VAL B 1 147 ? 20.655 36.718 12.091 1.00 11.96 185 VAL B N 1
ATOM 2995 C CA . VAL B 1 147 ? 21.761 36.153 11.355 1.00 15.14 185 VAL B CA 1
ATOM 2996 C C . VAL B 1 147 ? 23.054 36.943 11.709 1.00 12.14 185 VAL B C 1
ATOM 2997 O O . VAL B 1 147 ? 23.973 36.802 10.865 1.00 15.77 185 VAL B O 1
ATOM 3001 N N . SER B 1 148 ? 23.048 37.696 12.782 1.00 14.80 186 SER B N 1
ATOM 3002 C CA . SER B 1 148 ? 24.261 38.442 13.330 1.00 14.16 186 SER B CA 1
ATOM 3003 C C . SER B 1 148 ? 25.432 37.547 13.369 1.00 17.83 186 SER B C 1
ATOM 3004 O O . SER B 1 148 ? 25.392 36.313 13.604 1.00 16.82 186 SER B O 1
ATOM 3007 N N . GLY B 1 149 ? 26.584 38.200 13.211 1.00 15.19 187 GLY B N 1
ATOM 3008 C CA . GLY B 1 149 ? 27.826 37.424 13.429 1.00 17.47 187 GLY B CA 1
ATOM 3009 C C . GLY B 1 149 ? 28.036 36.280 12.515 1.00 15.03 187 GLY B C 1
ATOM 3010 O O . GLY B 1 149 ? 28.622 35.208 12.904 1.00 25.87 187 GLY B O 1
ATOM 3011 N N . ASN B 1 150 ? 27.749 36.388 11.217 1.00 16.91 188 ASN B N 1
ATOM 3012 C CA . ASN B 1 150 ? 28.004 35.423 10.197 1.00 13.63 188 ASN B CA 1
ATOM 3013 C C . ASN B 1 150 ? 29.058 35.970 9.144 1.00 20.46 188 ASN B C 1
ATOM 3014 O O . ASN B 1 150 ? 29.775 36.833 9.562 1.00 23.06 188 ASN B O 1
ATOM 3019 N N . ARG B 1 151 ? 29.068 35.466 7.925 1.00 17.64 189 ARG B N 1
ATOM 3020 C CA . ARG B 1 151 ? 29.988 35.897 6.801 1.00 21.77 189 ARG B CA 1
ATOM 3021 C C . ARG B 1 151 ? 29.199 36.379 5.640 1.00 21.58 189 ARG B C 1
ATOM 3022 O O . ARG B 1 151 ? 29.596 36.298 4.491 1.00 23.92 189 ARG B O 1
ATOM 3030 N N . LEU B 1 152 ? 28.008 36.936 5.901 1.00 20.59 190 LEU B N 1
ATOM 3031 C CA . LEU B 1 152 ? 27.183 37.368 4.843 1.00 19.18 190 LEU B CA 1
ATOM 3032 C C . LEU B 1 152 ? 27.680 38.572 4.028 1.00 16.11 190 LEU B C 1
ATOM 3033 O O . LEU B 1 152 ? 27.995 39.571 4.613 1.00 17.63 190 LEU B O 1
ATOM 3038 N N . ASP B 1 153 ? 27.716 38.400 2.718 1.00 20.99 191 ASP B N 1
ATOM 3039 C CA . ASP B 1 153 ? 27.995 39.510 1.809 1.00 24.80 191 ASP B CA 1
ATOM 3040 C C . ASP B 1 153 ? 26.759 40.071 1.137 1.00 24.76 191 ASP B C 1
ATOM 3041 O O . ASP B 1 153 ? 26.833 41.113 0.493 1.00 24.94 191 ASP B O 1
ATOM 3046 N N . SER B 1 154 ? 25.626 39.414 1.298 1.00 22.98 192 SER B N 1
ATOM 3047 C CA . SER B 1 154 ? 24.374 39.802 0.685 1.00 24.92 192 SER B CA 1
ATOM 3048 C C . SER B 1 154 ? 23.252 39.100 1.440 1.00 26.80 192 SER B C 1
ATOM 3049 O O . SER B 1 154 ? 23.525 38.173 2.250 1.00 21.86 192 SER B O 1
ATOM 3052 N N . ILE B 1 155 ? 22.018 39.529 1.190 1.00 21.89 193 ILE B N 1
ATOM 3053 C CA . ILE B 1 155 ? 20.846 38.956 1.876 1.00 24.42 193 ILE B CA 1
ATOM 3054 C C . ILE B 1 155 ? 19.716 38.997 0.900 1.00 24.16 193 ILE B C 1
ATOM 3055 O O . ILE B 1 155 ? 19.644 39.939 0.107 1.00 24.04 193 ILE B O 1
ATOM 3060 N N . PRO B 1 156 ? 18.887 37.979 0.852 1.00 20.12 194 PRO B N 1
ATOM 3061 C CA . PRO B 1 156 ? 17.801 37.948 -0.063 1.00 19.53 194 PRO B CA 1
ATOM 3062 C C . PRO B 1 156 ? 16.680 38.986 0.313 1.00 19.46 194 PRO B C 1
ATOM 3063 O O . PRO B 1 156 ? 16.717 39.622 1.366 1.00 21.99 194 PRO B O 1
ATOM 3067 N N . PRO B 1 157 ? 15.671 39.096 -0.549 1.00 20.37 195 PRO B N 1
ATOM 3068 C CA . PRO B 1 157 ? 14.673 40.116 -0.225 1.00 19.68 195 PRO B CA 1
ATOM 3069 C C . PRO B 1 157 ? 13.914 39.710 1.055 1.00 16.62 195 PRO B C 1
ATOM 3070 O O . PRO B 1 157 ? 13.766 38.520 1.385 1.00 18.73 195 PRO B O 1
ATOM 3074 N N . PHE B 1 158 ? 13.406 40.710 1.753 1.00 14.85 196 PHE B N 1
ATOM 3075 C CA . PHE B 1 158 ? 12.672 40.514 3.020 1.00 14.68 196 PHE B CA 1
ATOM 3076 C C . PHE B 1 158 ? 11.211 40.240 2.753 1.00 15.04 196 PHE B C 1
ATOM 3077 O O . PHE B 1 158 ? 10.601 40.988 1.970 1.00 18.74 196 PHE B O 1
ATOM 3085 N N . PRO B 1 159 ? 10.609 39.217 3.311 1.00 14.66 197 PRO B N 1
ATOM 3086 C CA . PRO B 1 159 ? 9.212 38.966 3.120 1.00 13.87 197 PRO B CA 1
ATOM 3087 C C . PRO B 1 159 ? 8.369 39.939 3.909 1.00 13.68 197 PRO B C 1
ATOM 3088 O O . PRO B 1 159 ? 8.839 40.576 4.819 1.00 14.29 197 PRO B O 1
ATOM 3092 N N . ASP B 1 160 ? 7.104 40.077 3.551 1.00 15.84 198 ASP B N 1
ATOM 3093 C CA . ASP B 1 160 ? 6.388 41.281 3.942 1.00 17.55 198 ASP B CA 1
ATOM 3094 C C . ASP B 1 160 ? 5.665 41.249 5.255 1.00 14.78 198 ASP B C 1
ATOM 3095 O O . ASP B 1 160 ? 4.963 42.208 5.609 1.00 18.17 198 ASP B O 1
ATOM 3100 N N . LYS B 1 161 ? 5.931 40.235 6.094 1.00 13.90 199 LYS B N 1
ATOM 3101 C CA . LYS B 1 161 ? 5.488 40.204 7.497 1.00 13.89 199 LYS B CA 1
ATOM 3102 C C . LYS B 1 161 ? 6.631 40.184 8.489 1.00 13.49 199 LYS B C 1
ATOM 3103 O O . LYS B 1 161 ? 6.455 39.994 9.683 1.00 14.36 199 LYS B O 1
ATOM 3109 N N . LEU B 1 162 ? 7.860 40.415 7.987 1.00 11.34 200 LEU B N 1
ATOM 3110 C CA . LEU B 1 162 ? 9.020 40.339 8.862 1.00 10.58 200 LEU B CA 1
ATOM 3111 C C . LEU B 1 162 ? 8.956 41.494 9.860 1.00 10.31 200 LEU B C 1
ATOM 3112 O O . LEU B 1 162 ? 8.800 42.649 9.462 1.00 12.61 200 LEU B O 1
ATOM 3117 N N . GLU B 1 163 ? 9.122 41.185 11.112 1.00 10.58 201 GLU B N 1
ATOM 3118 C CA . GLU B 1 163 ? 9.025 42.160 12.240 1.00 11.83 201 GLU B CA 1
ATOM 3119 C C . GLU B 1 163 ? 10.388 42.477 12.833 1.00 11.51 201 GLU B C 1
ATOM 3120 O O . GLU B 1 163 ? 10.626 43.600 13.263 1.00 12.11 201 GLU B O 1
ATOM 3126 N N . GLY B 1 164 ? 11.272 41.485 12.913 1.00 10.81 202 GLY B N 1
ATOM 3127 C CA . GLY B 1 164 ? 12.596 41.750 13.490 1.00 11.52 202 GLY B CA 1
ATOM 3128 C C . GLY B 1 164 ? 13.649 41.146 12.578 1.00 11.13 202 GLY B C 1
ATOM 3129 O O . GLY B 1 164 ? 13.541 40.045 12.096 1.00 11.68 202 GLY B O 1
ATOM 3130 N N . LEU B 1 165 ? 14.719 41.926 12.455 1.00 9.93 203 LEU B N 1
ATOM 3131 C CA . LEU B 1 165 ? 15.866 41.608 11.610 1.00 10.21 203 LEU B CA 1
ATOM 3132 C C . LEU B 1 165 ? 17.151 41.931 12.367 1.00 9.68 203 LEU B C 1
ATOM 3133 O O . LEU B 1 165 ? 17.293 43.084 12.814 1.00 12.50 203 LEU B O 1
ATOM 3138 N N . ALA B 1 166 ? 18.040 40.962 12.476 1.00 11.19 204 ALA B N 1
ATOM 3139 C CA . ALA B 1 166 ? 19.323 41.242 13.069 1.00 11.51 204 ALA B CA 1
ATOM 3140 C C . ALA B 1 166 ? 20.334 40.660 12.224 1.00 13.37 204 ALA B C 1
ATOM 3141 O O . ALA B 1 166 ? 20.408 39.488 11.985 1.00 13.36 204 ALA B O 1
ATOM 3143 N N . LEU B 1 167 ? 21.253 41.520 11.696 1.00 13.51 205 LEU B N 1
ATOM 3144 C CA . LEU B 1 167 ? 22.305 40.993 10.879 1.00 14.81 205 LEU B CA 1
ATOM 3145 C C . LEU B 1 167 ? 23.606 41.709 11.229 1.00 14.47 205 LEU B C 1
ATOM 3146 O O . LEU B 1 167 ? 24.497 41.882 10.308 1.00 16.40 205 LEU B O 1
ATOM 3151 N N . ALA B 1 168 ? 23.769 42.181 12.425 1.00 14.43 206 ALA B N 1
ATOM 3152 C CA . ALA B 1 168 ? 24.995 42.876 12.870 1.00 14.28 206 ALA B CA 1
ATOM 3153 C C . ALA B 1 168 ? 26.231 42.030 12.625 1.00 16.82 206 ALA B C 1
ATOM 3154 O O . ALA B 1 168 ? 26.240 40.849 12.757 1.00 15.52 206 ALA B O 1
ATOM 3156 N N . ASN B 1 169 ? 27.329 42.715 12.384 1.00 14.78 207 ASN B N 1
ATOM 3157 C CA . ASN B 1 169 ? 28.600 42.071 12.318 1.00 16.92 207 ASN B CA 1
ATOM 3158 C C . ASN B 1 169 ? 28.603 41.097 11.204 1.00 14.00 207 ASN B C 1
ATOM 3159 O O . ASN B 1 169 ? 28.928 39.952 11.371 1.00 22.12 207 ASN B O 1
ATOM 3164 N N . ASN B 1 170 ? 28.171 41.478 10.007 1.00 14.63 208 ASN B N 1
ATOM 3165 C CA . ASN B 1 170 ? 28.348 40.757 8.749 1.00 11.99 208 ASN B CA 1
ATOM 3166 C C . ASN B 1 170 ? 29.116 41.736 7.773 1.00 14.25 208 ASN B C 1
ATOM 3167 O O . ASN B 1 170 ? 29.788 42.621 8.210 1.00 17.25 208 ASN B O 1
ATOM 3172 N N . PHE B 1 171 ? 29.039 41.397 6.517 1.00 13.67 209 PHE B N 1
ATOM 3173 C CA . PHE B 1 171 ? 29.832 42.145 5.418 1.00 17.66 209 PHE B CA 1
ATOM 3174 C C . PHE B 1 171 ? 28.949 42.589 4.309 1.00 18.32 209 PHE B C 1
ATOM 3175 O O . PHE B 1 171 ? 29.365 42.781 3.143 1.00 18.83 209 PHE B O 1
ATOM 3183 N N . ILE B 1 172 ? 27.682 42.905 4.642 1.00 16.89 210 ILE B N 1
ATOM 3184 C CA . ILE B 1 172 ? 26.686 43.224 3.661 1.00 17.61 210 ILE B CA 1
ATOM 3185 C C . ILE B 1 172 ? 26.900 44.636 3.068 1.00 14.83 210 ILE B C 1
ATOM 3186 O O . ILE B 1 172 ? 27.139 45.599 3.768 1.00 16.48 210 ILE B O 1
ATOM 3191 N N . GLU B 1 173 ? 26.790 44.687 1.724 1.00 18.56 211 GLU B N 1
ATOM 3192 C CA . GLU B 1 173 ? 27.044 45.983 1.043 1.00 21.06 211 GLU B CA 1
ATOM 3193 C C . GLU B 1 173 ? 25.765 46.737 0.556 1.00 19.50 211 GLU B C 1
ATOM 3194 O O . GLU B 1 173 ? 25.795 47.963 0.435 1.00 22.68 211 GLU B O 1
ATOM 3200 N N . GLN B 1 174 ? 24.645 46.040 0.401 1.00 19.82 212 GLN B N 1
ATOM 3201 C CA . GLN B 1 174 ? 23.378 46.614 0.044 1.00 19.23 212 GLN B CA 1
ATOM 3202 C C . GLN B 1 174 ? 22.307 45.998 0.888 1.00 19.45 212 GLN B C 1
ATOM 3203 O O . GLN B 1 174 ? 22.250 44.761 0.999 1.00 21.67 212 GLN B O 1
ATOM 3209 N N . LEU B 1 175 ? 21.458 46.858 1.433 1.00 20.15 213 LEU B N 1
ATOM 3210 C CA . LEU B 1 175 ? 20.311 46.408 2.216 1.00 19.71 213 LEU B CA 1
ATOM 3211 C C . LEU B 1 175 ? 19.050 46.471 1.341 1.00 22.69 213 LEU B C 1
ATOM 3212 O O . LEU B 1 175 ? 18.654 47.614 0.903 1.00 20.88 213 LEU B O 1
ATOM 3217 N N . PRO B 1 176 ? 18.399 45.329 1.069 1.00 20.05 214 PRO B N 1
ATOM 3218 C CA . PRO B 1 176 ? 17.125 45.242 0.412 1.00 20.29 214 PRO B CA 1
ATOM 3219 C C . PRO B 1 176 ? 16.006 46.096 1.056 1.00 21.08 214 PRO B C 1
ATOM 3220 O O . PRO B 1 176 ? 16.124 46.504 2.220 1.00 21.02 214 PRO B O 1
ATOM 3224 N N . GLU B 1 177 ? 14.940 46.370 0.328 1.00 20.76 215 GLU B N 1
ATOM 3225 C CA . GLU B 1 177 ? 13.902 47.214 0.812 1.00 21.65 215 GLU B CA 1
ATOM 3226 C C . GLU B 1 177 ? 13.199 46.583 2.049 1.00 18.29 215 GLU B C 1
ATOM 3227 O O . GLU B 1 177 ? 13.049 45.348 2.135 1.00 18.69 215 GLU B O 1
ATOM 3233 N N . LEU B 1 178 ? 12.923 47.439 3.032 1.00 17.10 216 LEU B N 1
ATOM 3234 C CA . LEU B 1 178 ? 12.393 46.963 4.329 1.00 16.61 216 LEU B CA 1
ATOM 3235 C C . LEU B 1 178 ? 10.881 47.058 4.358 1.00 18.28 216 LEU B C 1
ATOM 3236 O O . LEU B 1 178 ? 10.332 48.121 3.975 1.00 20.96 216 LEU B O 1
ATOM 3241 N N . PRO B 1 179 ? 10.178 46.006 4.819 1.00 17.12 217 PRO B N 1
ATOM 3242 C CA . PRO B 1 179 ? 8.726 46.016 4.875 1.00 17.04 217 PRO B CA 1
ATOM 3243 C C . PRO B 1 179 ? 8.243 46.887 6.028 1.00 17.71 217 PRO B C 1
ATOM 3244 O O . PRO B 1 179 ? 8.888 46.949 7.040 1.00 16.25 217 PRO B O 1
ATOM 3248 N N . PHE B 1 180 ? 7.001 47.419 5.940 1.00 19.24 218 PHE B N 1
ATOM 3249 C CA . PHE B 1 180 ? 6.459 48.244 6.970 1.00 19.14 218 PHE B CA 1
ATOM 3250 C C . PHE B 1 180 ? 6.092 47.504 8.240 1.00 15.66 218 PHE B C 1
ATOM 3251 O O . PHE B 1 180 ? 6.001 48.106 9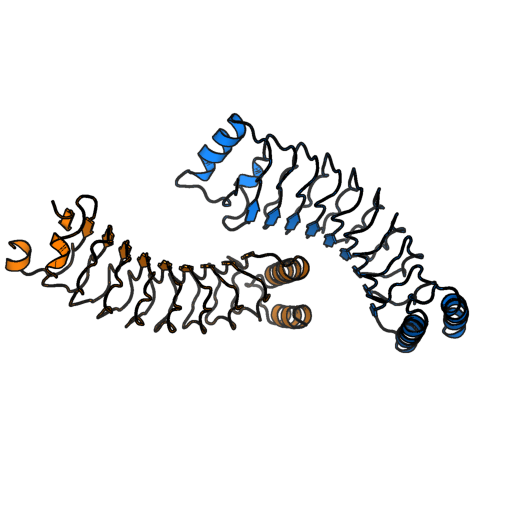.302 1.00 18.99 218 PHE B O 1
ATOM 3259 N N . SER B 1 181 ? 6.028 46.179 8.204 1.00 16.14 219 SER B N 1
ATOM 3260 C CA . SER B 1 181 ? 5.927 45.336 9.400 1.00 15.79 219 SER B CA 1
ATOM 3261 C C . SER B 1 181 ? 7.146 45.335 10.344 1.00 13.12 219 SER B C 1
ATOM 3262 O O . SER B 1 181 ? 7.031 44.874 11.448 1.00 15.14 219 SER B O 1
ATOM 3265 N N . MET B 1 182 ? 8.283 45.813 9.877 1.00 14.61 220 MET B N 1
ATOM 3266 C CA . MET B 1 182 ? 9.549 45.695 10.618 1.00 14.24 220 MET B CA 1
ATOM 3267 C C . MET B 1 182 ? 9.607 46.708 11.760 1.00 14.38 220 MET B C 1
ATOM 3268 O O . MET B 1 182 ? 9.538 47.910 11.496 1.00 17.74 220 MET B O 1
ATOM 3273 N N . ASN B 1 183 ? 9.784 46.225 12.993 1.00 13.89 221 ASN B N 1
ATOM 3274 C CA . ASN B 1 183 ? 9.938 47.114 14.157 1.00 15.52 221 ASN B CA 1
ATOM 3275 C C . ASN B 1 183 ? 11.386 47.224 14.610 1.00 14.98 221 ASN B C 1
ATOM 3276 O O . ASN B 1 183 ? 11.712 48.086 15.392 1.00 16.06 221 ASN B O 1
ATOM 3281 N N . ARG B 1 184 ? 12.252 46.343 14.142 1.00 12.61 222 ARG B N 1
ATOM 3282 C CA . ARG B 1 184 ? 13.615 46.257 14.709 1.00 13.97 222 ARG B CA 1
ATOM 3283 C C . ARG B 1 184 ? 14.508 45.841 13.538 1.00 15.12 222 ARG B C 1
ATOM 3284 O O . ARG B 1 184 ? 14.297 44.767 12.898 1.00 15.90 222 ARG B O 1
ATOM 3292 N N . ALA B 1 185 ? 15.482 46.680 13.213 1.00 14.40 223 ALA B N 1
ATOM 3293 C CA . ALA B 1 185 ? 16.483 46.343 12.215 1.00 14.50 223 ALA B CA 1
ATOM 3294 C C . ALA B 1 185 ? 17.862 46.677 12.827 1.00 12.98 223 ALA B C 1
ATOM 3295 O O . ALA B 1 185 ? 18.240 47.873 12.948 1.00 15.65 223 ALA B O 1
ATOM 3297 N N . VAL B 1 186 ? 18.528 45.628 13.235 1.00 12.94 224 VAL B N 1
ATOM 3298 C CA . VAL B 1 186 ? 19.831 45.722 13.878 1.00 14.41 224 VAL B CA 1
ATOM 3299 C C . VAL B 1 186 ? 20.914 45.397 12.847 1.00 14.50 224 VAL B C 1
ATOM 3300 O O . VAL B 1 186 ? 21.150 44.241 12.455 1.00 14.62 224 VAL B O 1
ATOM 3304 N N . LEU B 1 187 ? 21.559 46.459 12.322 1.00 13.99 225 LEU B N 1
ATOM 3305 C CA . LEU B 1 187 ? 22.333 46.366 11.107 1.00 15.15 225 LEU B CA 1
ATOM 3306 C C . LEU B 1 187 ? 23.764 46.788 11.357 1.00 16.14 225 LEU B C 1
ATOM 3307 O O . LEU B 1 187 ? 24.499 47.064 10.341 1.00 17.49 225 LEU B O 1
ATOM 3312 N N . MET B 1 188 ? 24.230 46.873 12.602 1.00 14.81 226 MET B N 1
ATOM 3313 C CA . MET B 1 188 ? 25.564 47.473 12.898 1.00 14.94 226 MET B CA 1
ATOM 3314 C C . MET B 1 188 ? 26.651 46.683 12.252 1.00 17.24 226 MET B C 1
ATOM 3315 O O . MET B 1 188 ? 26.654 45.475 12.001 1.00 16.65 226 MET B O 1
ATOM 3320 N N . ASN B 1 189 ? 27.701 47.513 11.975 1.00 15.55 227 ASN B N 1
ATOM 3321 C CA . ASN B 1 189 ? 29.004 46.948 11.653 1.00 18.17 227 ASN B CA 1
ATOM 3322 C C . ASN B 1 189 ? 28.953 46.065 10.435 1.00 17.84 227 ASN B C 1
ATOM 3323 O O . ASN B 1 189 ? 29.474 45.009 10.398 1.00 22.51 227 ASN B O 1
ATOM 3328 N N . ASN B 1 190 ? 28.312 46.563 9.364 1.00 15.52 228 ASN B N 1
ATOM 3329 C CA . ASN B 1 190 ? 28.310 45.919 8.018 1.00 12.84 228 ASN B CA 1
ATOM 3330 C C . ASN B 1 190 ? 29.123 46.895 7.103 1.00 13.60 228 ASN B C 1
ATOM 3331 O O . ASN B 1 190 ? 29.842 47.686 7.643 1.00 17.13 228 ASN B O 1
ATOM 3336 N N . ASN B 1 191 ? 28.939 46.669 5.841 1.00 15.25 229 ASN B N 1
ATOM 3337 C CA . ASN B 1 191 ? 29.697 47.552 4.850 1.00 18.33 229 ASN B CA 1
ATOM 3338 C C . ASN B 1 191 ? 28.734 48.402 4.044 1.00 18.91 229 ASN B C 1
ATOM 3339 O O . ASN B 1 191 ? 28.996 48.675 2.802 1.00 21.38 229 ASN B O 1
ATOM 3344 N N . LEU B 1 192 ? 27.609 48.858 4.627 1.00 16.16 230 LEU B N 1
ATOM 3345 C CA . LEU B 1 192 ? 26.601 49.683 3.905 1.00 17.89 230 LEU B CA 1
ATOM 3346 C C . LEU B 1 192 ? 27.209 51.080 3.762 1.00 15.80 230 LEU B C 1
ATOM 3347 O O . LEU B 1 192 ? 27.698 51.698 4.678 1.00 18.99 230 LEU B O 1
ATOM 3352 N N . THR B 1 193 ? 27.121 51.628 2.569 1.00 24.35 231 THR B N 1
ATOM 3353 C CA . THR B 1 193 ? 27.532 53.048 2.372 1.00 22.27 231 THR B CA 1
ATOM 3354 C C . THR B 1 193 ? 26.299 53.921 2.125 1.00 24.75 231 THR B C 1
ATOM 3355 O O . THR B 1 193 ? 26.339 55.187 2.249 1.00 20.92 231 THR B O 1
ATOM 3359 N N . THR B 1 194 ? 25.212 53.286 1.734 1.00 21.97 232 THR B N 1
ATOM 3360 C CA . THR B 1 194 ? 24.003 54.058 1.474 1.00 25.91 232 THR B CA 1
ATOM 3361 C C . THR B 1 194 ? 22.897 53.230 2.010 1.00 21.28 232 THR B C 1
ATOM 3362 O O . THR B 1 194 ? 23.100 52.049 2.403 1.00 23.77 232 THR B O 1
ATOM 3366 N N . LEU B 1 195 ? 21.691 53.760 1.984 1.00 24.00 233 LEU B N 1
ATOM 3367 C CA . LEU B 1 195 ? 20.555 53.069 2.554 1.00 20.49 233 LEU B CA 1
ATOM 3368 C C . LEU B 1 195 ? 19.256 53.117 1.633 1.00 20.54 233 LEU B C 1
ATOM 3369 O O . LEU B 1 195 ? 19.179 54.013 0.767 1.00 26.83 233 LEU B O 1
ATOM 3374 N N . PRO B 1 196 ? 18.360 52.099 1.812 1.00 21.15 234 PRO B N 1
ATOM 3375 C CA . PRO B 1 196 ? 17.116 52.054 1.042 1.00 23.36 234 PRO B CA 1
ATOM 3376 C C . PRO B 1 196 ? 16.143 53.097 1.502 1.00 22.24 234 PRO B C 1
ATOM 3377 O O . PRO B 1 196 ? 16.001 53.350 2.697 1.00 22.91 234 PRO B O 1
ATOM 3381 N N . GLU B 1 197 ? 15.452 53.683 0.552 1.00 20.78 235 GLU B N 1
ATOM 3382 C CA . GLU B 1 197 ? 14.365 54.641 0.831 1.00 23.11 235 GLU B CA 1
ATOM 3383 C C . GLU B 1 197 ? 13.329 54.160 1.819 1.00 23.19 235 GLU B C 1
ATOM 3384 O O . GLU B 1 197 ? 12.774 54.941 2.611 1.00 21.90 235 GLU B O 1
ATOM 3390 N N . SER B 1 198 ? 13.030 52.892 1.796 1.00 19.34 236 SER B N 1
ATOM 3391 C CA . SER B 1 198 ? 11.999 52.359 2.674 1.00 20.17 236 SER B CA 1
ATOM 3392 C C . SER B 1 198 ? 12.468 52.432 4.174 1.00 18.89 236 SER B C 1
ATOM 3393 O O . SER B 1 198 ? 11.637 52.280 5.024 1.00 24.81 236 SER B O 1
ATOM 3396 N N . VAL B 1 199 ? 13.725 52.715 4.517 1.00 21.34 237 VAL B N 1
ATOM 3397 C CA . VAL B 1 199 ? 14.122 52.816 5.939 1.00 22.61 237 VAL B CA 1
ATOM 3398 C C . VAL B 1 199 ? 13.367 53.971 6.670 1.00 30.53 237 VAL B C 1
ATOM 3399 O O . VAL B 1 199 ? 12.966 53.821 7.821 1.00 30.21 237 VAL B O 1
ATOM 3403 N N . LEU B 1 200 ? 13.072 55.028 5.924 1.00 30.62 238 LEU B N 1
ATOM 3404 C CA . L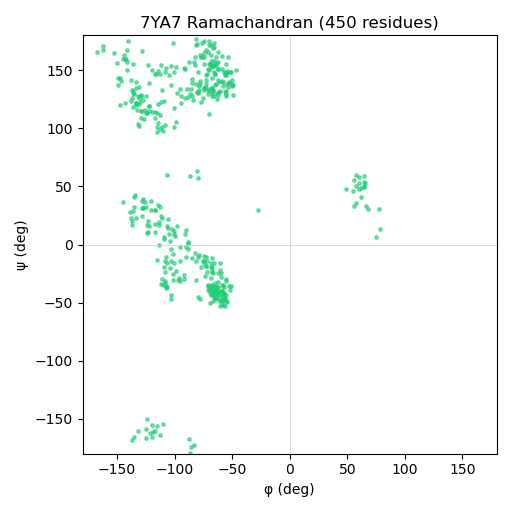EU B 1 200 ? 12.304 56.207 6.442 1.00 32.80 238 LEU B CA 1
ATOM 3405 C C . LEU B 1 200 ? 10.806 56.007 6.685 1.00 30.51 238 LEU B C 1
ATOM 3406 O O . LEU B 1 200 ? 10.134 56.888 7.311 1.00 27.08 238 LEU B O 1
ATOM 3411 N N . ARG B 1 201 ? 10.289 54.897 6.218 1.00 24.79 239 ARG B N 1
ATOM 3412 C CA . ARG B 1 201 ? 8.866 54.577 6.133 1.00 23.85 239 ARG B CA 1
ATOM 3413 C C . ARG B 1 201 ? 8.328 53.622 7.167 1.00 22.72 239 ARG B C 1
ATOM 3414 O O . ARG B 1 201 ? 7.151 53.372 7.226 1.00 25.30 239 ARG B O 1
ATOM 3422 N N . LEU B 1 202 ? 9.188 53.092 8.022 1.00 20.29 240 LEU B N 1
ATOM 3423 C CA . LEU B 1 202 ? 8.758 52.237 9.106 1.00 20.35 240 LEU B CA 1
ATOM 3424 C C . LEU B 1 202 ? 7.903 53.025 10.164 1.00 17.56 240 LEU B C 1
ATOM 3425 O O . LEU B 1 202 ? 7.878 54.245 10.086 1.00 20.31 240 LEU B O 1
ATOM 3430 N N . ALA B 1 203 ? 7.280 52.311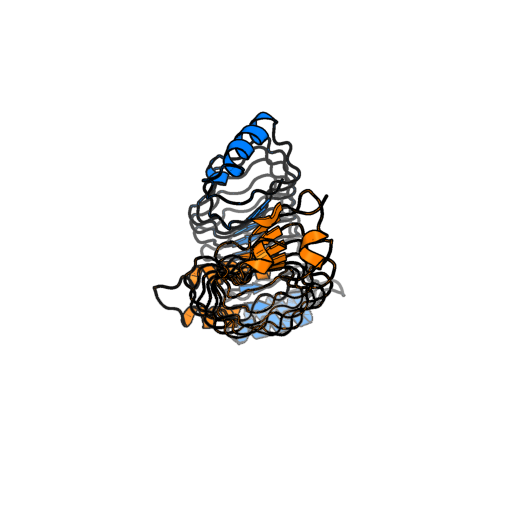 11.074 1.00 17.42 241 ALA B N 1
ATOM 3431 C CA . ALA B 1 203 ? 6.471 52.932 12.159 1.00 18.81 241 ALA B CA 1
ATOM 3432 C C . ALA B 1 203 ? 7.322 53.755 13.143 1.00 21.77 241 ALA B C 1
ATOM 3433 O O . ALA B 1 203 ? 8.540 53.585 13.300 1.00 20.21 241 ALA B O 1
ATOM 3435 N N . GLN B 1 204 ? 6.666 54.756 13.767 1.00 21.92 242 GLN B N 1
ATOM 3436 C CA . GLN B 1 204 ? 7.327 55.575 14.779 1.00 25.03 242 GLN B CA 1
ATOM 3437 C C . GLN B 1 204 ? 7.953 54.837 15.936 1.00 22.08 242 GLN B C 1
ATOM 3438 O O . GLN B 1 204 ? 8.931 55.279 16.472 1.00 26.18 242 GLN B O 1
ATOM 3444 N N . ASN B 1 205 ? 7.432 53.699 16.332 1.00 20.39 243 ASN B N 1
ATOM 3445 C CA . ASN B 1 205 ? 8.050 52.970 17.424 1.00 21.60 243 ASN B CA 1
ATOM 3446 C C . ASN B 1 205 ? 9.163 52.001 16.956 1.00 21.32 243 ASN B C 1
ATOM 3447 O O . ASN B 1 205 ? 9.628 51.252 17.733 1.00 22.78 243 ASN B O 1
ATOM 3452 N N . ALA B 1 206 ? 9.472 51.932 15.642 1.00 16.80 244 ALA B N 1
ATOM 3453 C CA . ALA B 1 206 ? 10.498 51.054 15.099 1.00 14.57 244 ALA B CA 1
ATOM 3454 C C . ALA B 1 206 ? 11.860 51.704 15.270 1.00 13.75 244 ALA B C 1
ATOM 3455 O O . ALA B 1 206 ? 11.953 52.948 15.435 1.00 15.71 244 ALA B O 1
ATOM 3457 N N . PHE B 1 207 ? 12.898 50.890 15.177 1.00 14.39 245 PHE B N 1
ATOM 3458 C CA . PHE B 1 207 ? 14.258 51.404 15.189 1.00 13.55 245 PHE B CA 1
ATOM 3459 C C . PHE B 1 207 ? 15.113 50.650 14.224 1.00 12.35 245 PHE B C 1
ATOM 3460 O O . PHE B 1 207 ? 14.936 49.471 13.935 1.00 12.94 245 PHE B O 1
ATOM 3468 N N . VAL B 1 208 ? 16.095 51.425 13.731 1.00 13.52 246 VAL B N 1
ATOM 3469 C CA . VAL B 1 208 ? 17.060 50.957 12.807 1.00 13.34 246 VAL B CA 1
ATOM 3470 C C . VAL B 1 208 ? 18.476 51.377 13.353 1.00 12.57 246 VAL B C 1
ATOM 3471 O O . VAL B 1 208 ? 18.692 52.590 13.498 1.00 17.19 246 VAL B O 1
ATOM 3475 N N . ASN B 1 209 ? 19.325 50.430 13.594 1.00 11.94 247 ASN B N 1
ATOM 3476 C CA . ASN B 1 209 ? 20.691 50.751 13.971 1.00 13.50 247 ASN B CA 1
ATOM 3477 C C . ASN B 1 209 ? 21.641 50.343 12.933 1.00 11.81 247 ASN B C 1
ATOM 3478 O O . ASN B 1 209 ? 21.915 49.196 12.667 1.00 12.16 247 ASN B O 1
ATOM 3483 N N . VAL B 1 210 ? 22.209 51.450 12.313 1.00 14.04 248 VAL B N 1
ATOM 3484 C CA . VAL B 1 210 ? 23.210 51.312 11.259 1.00 16.43 248 VAL B CA 1
ATOM 3485 C C . VAL B 1 210 ? 24.586 51.845 11.697 1.00 17.40 248 VAL B C 1
ATOM 3486 O O . VAL B 1 210 ? 25.448 52.101 10.856 1.00 17.33 248 VAL B O 1
ATOM 3490 N N . ALA B 1 211 ? 24.785 52.025 12.985 1.00 16.48 249 ALA B N 1
ATOM 3491 C CA . ALA B 1 211 ? 26.095 52.472 13.470 1.00 16.34 249 ALA B CA 1
ATOM 3492 C C . ALA B 1 211 ? 27.156 51.505 13.072 1.00 17.07 249 ALA B C 1
ATOM 3493 O O . ALA B 1 211 ? 26.997 50.306 12.825 1.00 16.80 249 ALA B O 1
ATOM 3495 N N . GLY B 1 212 ? 28.374 52.028 12.902 1.00 16.59 250 GLY B N 1
ATOM 3496 C CA . GLY B 1 212 ? 29.430 51.170 12.420 1.00 18.09 250 GLY B CA 1
ATOM 3497 C C . GLY B 1 212 ? 29.508 50.747 10.982 1.00 19.83 250 GLY B C 1
ATOM 3498 O O . GLY B 1 212 ? 30.310 49.913 10.636 1.00 23.82 250 GLY B O 1
ATOM 3499 N N . ASN B 1 213 ? 28.642 51.295 10.135 1.00 20.02 251 ASN B N 1
ATOM 3500 C CA . ASN B 1 213 ? 28.686 51.107 8.713 1.00 18.55 251 ASN B CA 1
ATOM 3501 C C . ASN B 1 213 ? 29.367 52.414 8.134 1.00 20.04 251 ASN B C 1
ATOM 3502 O O . ASN B 1 213 ? 29.226 53.500 8.691 1.00 23.10 251 ASN B O 1
ATOM 3507 N N . PRO B 1 214 ? 30.061 52.207 7.042 1.00 20.68 252 PRO B N 1
ATOM 3508 C CA . PRO B 1 214 ? 30.787 53.315 6.381 1.00 20.57 252 PRO B CA 1
ATOM 3509 C C . PRO B 1 214 ? 29.825 54.118 5.540 1.00 26.12 252 PRO B C 1
ATOM 3510 O O . PRO B 1 214 ? 29.985 54.254 4.304 1.00 25.14 252 PRO B O 1
ATOM 3514 N N . LEU B 1 215 ? 28.843 54.729 6.209 1.00 22.25 253 LEU B N 1
ATOM 3515 C CA . LEU B 1 215 ? 27.850 55.519 5.474 1.00 21.79 253 LEU B CA 1
ATOM 3516 C C . LEU B 1 215 ? 28.546 56.761 4.899 1.00 26.05 253 LEU B C 1
ATOM 3517 O O . LEU B 1 215 ? 29.306 57.431 5.599 1.00 26.91 253 LEU B O 1
ATOM 3522 N N . SER B 1 216 ? 28.269 57.048 3.631 1.00 22.80 254 SER B N 1
ATOM 3523 C CA . SER B 1 216 ? 28.838 58.276 2.987 1.00 24.34 254 SER B CA 1
ATOM 3524 C C . SER B 1 216 ? 28.400 59.531 3.762 1.00 25.54 254 SER B C 1
ATOM 3525 O O . SER B 1 216 ? 27.353 59.611 4.446 1.00 23.07 254 SER B O 1
ATOM 3528 N N . GLY B 1 217 ? 29.127 60.638 3.525 1.00 25.07 255 GLY B N 1
ATOM 3529 C CA . GLY B 1 217 ? 28.728 61.844 4.178 1.00 23.25 255 GLY B CA 1
ATOM 3530 C C . GLY B 1 217 ? 27.387 62.361 3.696 1.00 20.47 255 GLY B C 1
ATOM 3531 O O . GLY B 1 217 ? 26.537 62.798 4.415 1.00 20.60 255 GLY B O 1
ATOM 3532 N N . HIS B 1 218 ? 27.171 62.271 2.365 1.00 19.75 256 HIS B N 1
ATOM 3533 C CA . HIS B 1 218 ? 25.879 62.627 1.825 1.00 18.28 256 HIS B CA 1
ATOM 3534 C C . HIS B 1 218 ? 24.661 61.797 2.339 1.00 14.78 256 HIS B C 1
ATOM 3535 O O . HIS B 1 218 ? 23.595 62.316 2.479 1.00 16.62 256 HIS B O 1
ATOM 3542 N N . THR B 1 219 ? 24.889 60.499 2.486 1.00 18.94 257 THR B N 1
ATOM 3543 C CA . THR B 1 219 ? 23.893 59.596 3.131 1.00 19.60 257 THR B CA 1
ATOM 3544 C C . THR B 1 219 ? 23.501 60.011 4.526 1.00 20.87 257 THR B C 1
ATOM 3545 O O . THR B 1 219 ? 22.316 60.242 4.740 1.00 22.59 257 THR B O 1
ATOM 3549 N N . MET B 1 220 ? 24.504 60.317 5.308 1.00 24.40 258 MET B N 1
ATOM 3550 C CA . MET B 1 220 ? 24.241 60.784 6.677 1.00 30.17 258 MET B CA 1
ATOM 3551 C C . MET B 1 220 ? 23.500 62.141 6.652 1.00 31.94 258 MET B C 1
ATOM 3552 O O . MET B 1 220 ? 22.555 62.357 7.390 1.00 34.55 258 MET B O 1
ATOM 3557 N N . ARG B 1 221 ? 23.872 63.045 5.744 1.00 25.21 259 ARG B N 1
ATOM 3558 C CA . ARG B 1 221 ? 23.139 64.319 5.676 1.00 26.24 259 ARG B CA 1
ATOM 3559 C C . ARG B 1 221 ? 21.655 64.134 5.192 1.00 28.49 259 ARG B C 1
ATOM 3560 O O . ARG B 1 221 ? 20.714 64.817 5.588 1.00 31.34 259 ARG B O 1
ATOM 3568 N N . THR B 1 222 ? 21.448 63.189 4.278 1.00 23.22 260 THR B N 1
ATOM 3569 C CA . THR B 1 222 ? 20.151 62.880 3.686 1.00 23.80 260 THR B CA 1
ATOM 3570 C C . THR B 1 222 ? 19.126 62.389 4.768 1.00 27.75 260 THR B C 1
ATOM 3571 O O . THR B 1 222 ? 17.966 62.817 4.637 1.00 31.10 260 THR B O 1
ATOM 3575 N N . SER B 1 233 ? 7.264 61.193 10.828 1.00 40.50 271 SER B N 1
ATOM 3576 C CA . SER B 1 233 ? 6.789 60.080 11.649 1.00 42.92 271 SER B CA 1
ATOM 3577 C C . SER B 1 233 ? 7.424 58.705 11.305 1.00 38.73 271 SER B C 1
ATOM 3578 O O . SER B 1 233 ? 6.793 57.666 11.506 1.00 40.67 271 SER B O 1
ATOM 3581 N N . GLY B 1 234 ? 8.659 58.706 10.813 1.00 34.48 272 GLY B N 1
ATOM 3582 C CA . GLY B 1 234 ? 9.411 57.441 10.606 1.00 30.85 272 GLY B CA 1
ATOM 3583 C C . GLY B 1 234 ? 10.116 56.899 11.829 1.00 29.59 272 GLY B C 1
ATOM 3584 O O . GLY B 1 234 ? 9.919 57.364 12.923 1.00 29.34 272 GLY B O 1
ATOM 3585 N N . PRO B 1 235 ? 10.926 55.858 11.657 1.00 21.79 273 PRO B N 1
ATOM 3586 C CA . PRO B 1 235 ? 11.596 55.206 12.776 1.00 19.89 273 PRO B CA 1
ATOM 3587 C C . PRO B 1 235 ? 12.738 56.016 13.301 1.00 19.72 273 PRO B C 1
ATOM 3588 O O . PRO B 1 235 ? 13.203 57.003 12.679 1.00 21.23 273 PRO B O 1
ATOM 3592 N N . ARG B 1 236 ? 13.170 55.650 14.454 1.00 19.39 274 ARG B N 1
ATOM 3593 C CA . ARG B 1 236 ? 14.512 56.077 14.901 1.00 17.04 274 ARG B CA 1
ATOM 3594 C C . ARG B 1 236 ? 15.610 55.429 14.180 1.00 17.55 274 ARG B C 1
ATOM 3595 O O . ARG B 1 236 ? 15.612 54.235 13.922 1.00 17.76 274 ARG B O 1
ATOM 3603 N N . ILE B 1 237 ? 16.598 56.230 13.727 1.00 16.41 275 ILE B N 1
ATOM 3604 C CA . ILE B 1 237 ? 17.701 55.710 12.992 1.00 19.03 275 ILE B CA 1
ATOM 3605 C C . ILE B 1 237 ? 18.959 56.104 13.755 1.00 19.49 275 ILE B C 1
ATOM 3606 O O . ILE B 1 237 ? 19.252 57.287 13.928 1.00 24.45 275 ILE B O 1
ATOM 3611 N N . PHE B 1 238 ? 19.715 55.134 14.190 1.00 17.00 276 PHE B N 1
ATOM 3612 C CA . PHE B 1 238 ? 20.960 55.384 14.975 1.00 15.48 276 PHE B CA 1
ATOM 3613 C C . PHE B 1 238 ? 22.168 55.095 14.078 1.00 17.46 276 PHE B C 1
ATOM 3614 O O . PHE B 1 238 ? 22.213 54.172 13.289 1.00 16.86 276 PHE B O 1
#

Nearest PDB structures (foldseek):
  7v8e-assembly1_B  TM=9.962E-01  e=6.161E-34  Shigella flexneri 5a str. M90T
  7ya8-assembly1_A  TM=9.894E-01  e=6.264E-32  Shigella flexneri 5a str. M90T
  7ya7-assembly2_B  TM=9.931E-01  e=5.166E-31  Shigella flexneri 5a str. M90T
  7wjq-assembly1_A  TM=9.136E-01  e=1.295E-16  Shigella flexneri
  3g06-assembly1_A  TM=5.203E-01  e=2.052E-15  Salmonella enterica subsp. enterica serovar Typhimurium